Protein 7EVC (pdb70)

Solvent-accessible surface area: 16587 Å² total; per-residue (Å²): 153,10,98,9,0,0,0,0,0,1,2,103,16,0,0,32,4,0,25,8,0,0,80,27,0,2,65,23,4,22,2,48,31,140,54,10,80,82,121,34,131,152,103,48,107,122,35,87,26,38,0,0,2,57,102,28,151,91,4,3,45,3,15,2,4,1,0,3,0,46,36,98,7,1,73,115,20,16,136,108,49,124,1,49,60,0,2,21,131,91,28,18,6,50,27,189,47,12,5,131,62,4,16,1,37,0,34,85,24,0,104,166,31,20,89,67,0,19,113,57,0,133,105,95,25,41,161,65,7,25,0,0,0,0,0,0,38,0,8,16,4,14,3,0,0,0,0,0,8,0,0,28,13,0,56,119,71,24,107,88,41,3,0,2,0,2,0,10,6,18,20,112,124,33,122,30,82,30,1,6,0,0,0,0,9,0,0,21,15,0,20,148,22,2,32,2,0,0,0,0,6,37,26,0,1,78,61,2,0,80,87,51,22,106,63,126,83,52,172,108,103,28,54,5,9,23,0,1,0,45,0,0,1,1,3,1,0,8,18,1,11,52,34,84,65,96,0,27,1,54,56,2,2,136,66,0,39,66,81,104,47,0,21,0,0,3,0,1,2,0,0,7,32,85,115,69,0,92,157,19,78,8,60,45,0,0,79,48,0,2,54,35,66,9,7,0,1,55,20,97,23,53,20,67,1,14,11,1,2,0,0,0,1,12,104,23,31,78,114,59,0,100,80,13,53,102,62,5,35,93,100,12,46,28,4,90,79,31,96,96,118,112,14,36,36,14,0,6,0,112,8,34,11,82,85,22,47,13,1,0,1,1,1,5,0,1,0,15,0,2,64,17,0,73,137,4,11,98,48,0,32,51,15,39,120,138,71,135,111,4,75,78,0,62,123,10,54,9,44,89,74,58,0,89,101,4,41,60,33,0,24,110,1,6,126,29,0,95,138,41,38,90

Nearest PDB structures (foldseek):
  7evc-assembly1_B  TM=1.002E+00  e=1.451E-92  Candidatus Odinarchaeum yellowstonii
  7evh-assembly1_A  TM=9.683E-01  e=5.111E-78  Candidatus Odinarchaeum yellowstonii
  8jjc-assembly1_B  TM=9.172E-01  e=3.302E-41  Sus scrofa
  5s5s-assembly1_B  TM=9.071E-01  e=3.302E-41  Bos taurus
  7odn-assembly1_B  TM=9.089E-01  e=2.123E-40  Bos taurus

Sequence (422 aa):
PGRREILLVLLHVGQGGNQIGYNFWKTICEEHNNIIDIRSNQRKSSVEEDKVDYKSVFLVEAPDGFHPRALFIDLEPLAVEFLVKEMKLGSFFSEDLMMVLSSYYSGAHNVWSIGYQQTTGKKLIPVILEKIRDTMMPETLQGFLIIIHTLGGGTGSSGFGSLLTETLKKEFPGKGVLNFSVLPSSEVNDVTLAPYNTVLSSLNHLLSRFSDLVVLFDNTALIRRIVKDQLNYPVIIKKQFSSDLNFLIGRRVMASSIITASLRFPGPLNMDLMEMMAHNLVALPETKFIIPSSVAPLTKEESEMSSTELDLVERCFDPTHYMVNCSGQGKTIISSSSVLMFRGNIAIENAFSSIMTDIKSSNVAFAPGVHPDLGLKYGICEESAPVDFDKEVTLLSSNNTIISEVFNNRVLEERFDSLFNRDWYTSDYVNAGTSKSSNLKEARDNFDRIIIKIYKEIEG

Foldseek 3Di:
DALAEAEEQKELQSLVLVVLLVVQLCVLQCADLQQQARPDPVPRDPKDSRNFWDQDVRHIEGNYAYEYADCPSVVVCCVVVVRPVHNDPLRYHYHHDHQQQALLSLQQVLVVCVVVVVCSCVVDPDPNHQAYEYEAEQRGHNSQNSVLNVLQVCCVVPPNHAYEYEYEQADPPGPHLSRLLSNLSRLLSCLVRHLAYEYFYVNLQVLCLCPQVVDVDDDDCSSRSNVVSVQVCQLCVLVIADWDFRDGDVRQSVQQPPDSRLRYKWKFKPDDDQVRLVVDAPLRGVVVRQFQSGTRYRFPGSAAFAAKEKEKEAPHDVCRVVVCLLVCLVPHHHFPPADSVHRYHYDYGHHARDNHRMMMMMITSGLSVLVVLVVSLVSVCVQLVVVHPCVVSCVSPQDNVNSVVSSVVSVVSSVVSVVRND

Structure (mmCIF, N/CA/C/O backbone):
data_7EVC
#
_entry.id   7EVC
#
_cell.length_a   40.227
_cell.length_b   92.165
_cell.length_c   102.927
_cell.angle_alpha   90.000
_cell.angle_beta   90.000
_cell.angle_gamma   90.000
#
_symmetry.space_group_name_H-M   'P 21 21 21'
#
loop_
_entity.id
_entity.type
_entity.pdbx_description
1 polymer 'Tubulin-like protein'
2 non-polymer "GUANOSINE-5'-TRIPHOSPHATE"
3 non-polymer "GUANOSINE-5'-DIPHOSPHATE"
4 non-polymer 'SODIUM ION'
5 water water
#
loop_
_atom_site.group_PDB
_atom_site.id
_atom_site.type_symbol
_atom_site.label_atom_id
_atom_site.label_alt_id
_atom_site.label_comp_id
_atom_site.label_asym_id
_atom_site.label_entity_id
_atom_site.label_seq_id
_atom_site.pdbx_PDB_ins_code
_atom_site.Cartn_x
_atom_site.Cartn_y
_atom_site.Cartn_z
_atom_site.occupancy
_atom_site.B_iso_or_equiv
_atom_site.auth_seq_id
_atom_site.auth_comp_id
_atom_site.auth_asym_id
_atom_site.auth_atom_id
_atom_site.pdbx_PDB_model_num
ATOM 1 N N . PRO A 1 2 ? 34.45500 0.23000 2.85200 1.000 39.53106 2 PRO B N 1
ATOM 2 C CA . PRO A 1 2 ? 33.13700 0.04800 3.46700 1.000 43.84999 2 PRO B CA 1
ATOM 3 C C . PRO A 1 2 ? 33.21100 -0.04700 4.98700 1.000 51.79305 2 PRO B C 1
ATOM 4 O O . PRO A 1 2 ? 34.13800 -0.65200 5.52700 1.000 58.60703 2 PRO B O 1
ATOM 8 N N . GLY A 1 3 ? 32.24100 0.54500 5.66000 1.000 44.53692 3 GLY B N 1
ATOM 9 C CA . GLY A 1 3 ? 32.19600 0.53400 7.11000 1.000 37.05971 3 GLY B CA 1
ATOM 10 C C . GLY A 1 3 ? 31.51000 1.77400 7.63600 1.000 27.22695 3 GLY B C 1
ATOM 11 O O . GLY A 1 3 ? 31.18000 2.69800 6.89700 1.000 22.05791 3 GLY B O 1
ATOM 12 N N A ARG A 1 4 ? 31.31100 1.79600 8.95200 0.640 21.88157 4 ARG B N 1
ATOM 13 N N B ARG A 1 4 ? 31.28700 1.76100 8.95400 0.360 22.54481 4 ARG B N 1
ATOM 14 C CA A ARG A 1 4 ? 30.72100 2.91600 9.68200 0.640 20.28138 4 ARG B CA 1
ATOM 15 C CA B ARG A 1 4 ? 30.68600 2.85300 9.72100 0.360 20.18926 4 ARG B CA 1
ATOM 16 C C A ARG A 1 4 ? 29.23300 3.11900 9.39500 0.640 12.59362 4 ARG B C 1
ATOM 17 C C B ARG A 1 4 ? 29.25700 3.17500 9.30400 0.360 13.47267 4 ARG B C 1
ATOM 18 O O A ARG A 1 4 ? 28.65000 4.06300 9.92900 0.640 11.73562 4 ARG B O 1
ATOM 19 O O B ARG A 1 4 ? 28.74100 4.24100 9.64500 0.360 13.28844 4 ARG B O 1
ATOM 34 N N . GLU A 1 5 ? 28.60200 2.27400 8.58000 1.000 12.41201 5 GLU B N 1
ATOM 35 C CA . GLU A 1 5 ? 27.22800 2.52500 8.15600 1.000 10.19333 5 GLU B CA 1
ATOM 36 C C . GLU A 1 5 ? 26.26200 2.41900 9.32800 1.000 8.45891 5 GLU B C 1
ATOM 37 O O . GLU A 1 5 ? 26.43900 1.59900 10.23700 1.000 10.90394 5 GLU B O 1
ATOM 43 N N . ILE A 1 6 ? 25.22900 3.25300 9.30600 1.000 7.62986 6 ILE B N 1
ATOM 44 C CA . ILE A 1 6 ? 24.19100 3.26700 10.32900 1.000 6.77976 6 ILE B CA 1
ATOM 45 C C . ILE A 1 6 ? 22.84000 3.09800 9.64400 1.000 9.03266 6 ILE B C 1
ATOM 46 O O . ILE A 1 6 ? 22.61500 3.63500 8.55100 1.000 10.76971 6 ILE B O 1
ATOM 51 N N . LEU A 1 7 ? 21.94300 2.34500 10.27100 1.000 6.96399 7 LEU B N 1
ATOM 52 C CA A LEU A 1 7 ? 20.56400 2.20400 9.81200 0.590 8.14835 7 LEU B CA 1
ATOM 53 C CA B LEU A 1 7 ? 20.57300 2.21600 9.80400 0.410 8.49049 7 LEU B CA 1
ATOM 54 C C . LEU A 1 7 ? 19.65300 2.89200 10.81500 1.000 6.69291 7 LEU B C 1
ATOM 55 O O . LEU A 1 7 ? 19.78600 2.67300 12.02500 1.000 7.33772 7 LEU B O 1
ATOM 64 N N . VAL A 1 8 ? 18.74100 3.72600 10.32700 1.000 7.35615 8 VAL B N 1
ATOM 65 C CA . VAL A 1 8 ? 17.84200 4.49700 11.18100 1.000 6.53763 8 VAL B CA 1
ATOM 66 C C . VAL A 1 8 ? 16.43300 3.92800 11.07500 1.000 7.12191 8 VAL B C 1
ATOM 67 O O . VAL A 1 8 ? 15.88900 3.80900 9.96900 1.000 8.22730 8 VAL B O 1
ATOM 71 N N . LEU A 1 9 ? 15.84100 3.58700 12.22200 1.000 6.13231 9 LEU B N 1
ATOM 72 C CA A LEU A 1 9 ? 14.46800 3.11000 12.29000 0.610 5.56119 9 LEU B CA 1
ATOM 73 C CA B LEU A 1 9 ? 14.46800 3.10000 12.30900 0.390 5.66647 9 LEU B CA 1
ATOM 74 C C . LEU A 1 9 ? 13.60800 4.20000 12.91000 1.000 6.57974 9 LEU B C 1
ATOM 75 O O . LEU A 1 9 ? 13.86200 4.63200 14.03800 1.000 7.87200 9 LEU B O 1
ATOM 84 N N . HIS A 1 10 ? 12.58400 4.63400 12.18000 1.000 4.92164 10 HIS B N 1
ATOM 85 C CA . HIS A 1 10 ? 11.63100 5.62700 12.65600 1.000 5.52171 10 HIS B CA 1
ATOM 86 C C . HIS A 1 10 ? 10.33700 4.91300 13.00100 1.000 5.52171 10 HIS B C 1
ATOM 87 O O . HIS A 1 10 ? 9.81500 4.15900 12.17400 1.000 6.76397 10 HIS B O 1
ATOM 94 N N . VAL A 1 11 ? 9.81900 5.13000 14.21900 1.000 5.41381 11 VAL B N 1
ATOM 95 C CA . VAL A 1 11 ? 8.72500 4.31000 14.74300 1.000 5.67700 11 VAL B CA 1
ATOM 96 C C . VAL A 1 11 ? 7.61200 5.20300 15.27800 1.000 5.79806 11 VAL B C 1
ATOM 97 O O . VAL A 1 11 ? 7.83700 5.99300 16.20400 1.000 6.23496 11 VAL B O 1
ATOM 101 N N . GLY A 1 12 ? 6.39800 5.03400 14.73600 1.000 6.07704 12 GLY B N 1
ATOM 102 C CA . GLY A 1 12 ? 5.23700 5.78300 15.18700 1.000 6.68764 12 GLY B CA 1
ATOM 103 C C . GLY A 1 12 ? 5.16600 7.17500 14.57600 1.000 6.43498 12 GLY B C 1
ATOM 104 O O . GLY A 1 12 ? 6.02300 7.59100 13.78600 1.000 6.27180 12 GLY B O 1
ATOM 105 N N . GLN A 1 13 ? 4.12700 7.92800 14.95900 1.000 6.15600 13 GLN B N 1
ATOM 106 C CA . GLN A 1 13 ? 3.91400 9.23400 14.33500 1.000 6.37971 13 GLN B CA 1
ATOM 107 C C . GLN A 1 13 ? 5.09300 10.16700 14.57700 1.000 6.47183 13 GLN B C 1
ATOM 108 O O . GLN A 1 13 ? 5.66200 10.72900 13.63500 1.000 7.31930 13 GLN B O 1
ATOM 114 N N . GLY A 1 14 ? 5.47600 10.35000 15.83700 1.000 6.44551 14 GLY B N 1
ATOM 115 C CA . GLY A 1 14 ? 6.55700 11.27400 16.12000 1.000 7.01137 14 GLY B CA 1
ATOM 116 C C . GLY A 1 14 ? 7.87900 10.82100 15.53200 1.000 5.86649 14 GLY B C 1
ATOM 117 O O . GLY A 1 14 ? 8.61700 11.62300 14.95700 1.000 6.84293 14 GLY B O 1
ATOM 118 N N . GLY A 1 15 ? 8.18700 9.52900 15.64900 1.000 6.07178 15 GLY B N 1
ATOM 119 C CA . GLY A 1 15 ? 9.45600 9.03500 15.13400 1.000 7.20876 15 GLY B CA 1
ATOM 120 C C . GLY A 1 15 ? 9.59900 9.26200 13.64100 1.000 6.02441 15 GLY B C 1
ATOM 121 O O . GLY A 1 15 ? 10.66800 9.64700 13.15800 1.000 6.93767 15 GLY B O 1
ATOM 122 N N . ASN A 1 16 ? 8.51300 9.05300 12.88900 1.000 6.04809 16 ASN B N 1
ATOM 123 C CA . ASN A 1 16 ? 8.55700 9.28200 11.44500 1.000 6.78502 16 ASN B CA 1
ATOM 124 C C . ASN A 1 16 ? 8.56500 10.76600 11.09100 1.000 6.56394 16 ASN B C 1
ATOM 125 O O . ASN A 1 16 ? 9.28500 11.18500 10.17100 1.000 6.65080 16 ASN B O 1
ATOM 130 N N . GLN A 1 17 ? 7.79300 11.58400 11.81500 1.000 5.42433 17 GLN B N 1
ATOM 131 C CA . GLN A 1 17 ? 7.83200 13.02600 11.57800 1.000 5.07956 17 GLN B CA 1
ATOM 132 C C . GLN A 1 17 ? 9.21800 13.60000 11.85200 1.000 6.00072 17 GLN B C 1
ATOM 133 O O . GLN A 1 17 ? 9.72300 14.42900 11.08300 1.000 7.32456 17 GLN B O 1
ATOM 139 N N . ILE A 1 18 ? 9.85600 13.14700 12.92800 1.000 6.20864 18 ILE B N 1
ATOM 140 C CA . ILE A 1 18 ? 11.22100 13.57600 13.22100 1.000 7.79041 18 ILE B CA 1
ATOM 141 C C . ILE A 1 18 ? 12.14800 13.14900 12.09300 1.000 7.88516 18 ILE B C 1
ATOM 142 O O . ILE A 1 18 ? 1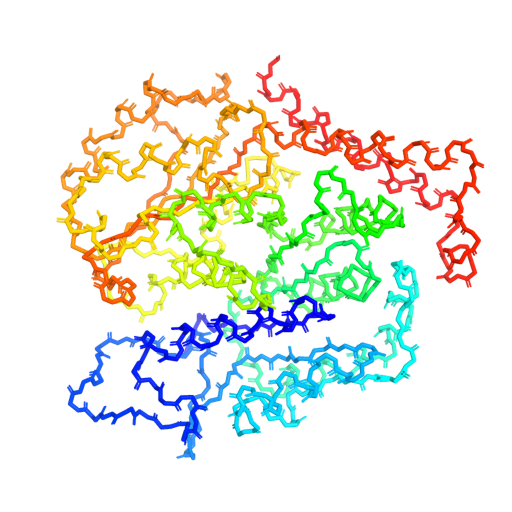3.06000 13.88800 11.69400 1.000 8.65630 18 ILE B O 1
ATOM 147 N N . GLY A 1 19 ? 11.90200 11.96300 11.53900 1.000 9.68537 19 GLY B N 1
ATOM 148 C CA . GLY A 1 19 ? 12.70500 11.47400 10.42900 1.000 11.28030 19 GLY B CA 1
ATOM 149 C C . GLY A 1 19 ? 12.75100 12.41200 9.24100 1.000 11.74878 19 GLY B C 1
ATOM 150 O O . GLY A 1 19 ? 13.79200 12.55100 8.59400 1.000 10.74603 19 GLY B O 1
ATOM 151 N N . TYR A 1 20 ? 11.62800 13.05500 8.91400 1.000 9.63537 20 TYR B N 1
ATOM 152 C CA . TYR A 1 20 ? 11.66900 14.05200 7.85300 1.000 9.36428 20 TYR B CA 1
ATOM 153 C C . TYR A 1 20 ? 12.75300 15.10400 8.10200 1.000 8.72473 20 TYR B C 1
ATOM 154 O O . TYR A 1 20 ? 13.58700 15.37800 7.22700 1.000 9.26690 20 TYR B O 1
ATOM 163 N N . ASN A 1 21 ? 12.75100 15.71700 9.28700 1.000 8.02991 21 ASN B N 1
ATOM 164 C CA . ASN A 1 21 ? 13.72400 16.77600 9.54200 1.000 8.83527 21 ASN B CA 1
ATOM 165 C C . ASN A 1 21 ? 15.15200 16.24800 9.52400 1.000 7.97990 21 ASN B C 1
ATOM 166 O O . ASN A 1 21 ? 16.05200 16.90300 8.98600 1.000 9.52219 21 ASN B O 1
ATOM 171 N N . PHE A 1 22 ? 15.36900 15.06100 10.08000 1.000 7.39036 22 PHE B N 1
ATOM 172 C CA . PHE A 1 22 ? 16.70100 14.47200 10.08100 1.000 6.53499 22 PHE B CA 1
ATOM 173 C C . PHE A 1 22 ? 17.20400 14.24800 8.66300 1.000 5.98756 22 PHE B C 1
ATOM 174 O O . PHE A 1 22 ? 18.30800 14.67100 8.31300 1.000 6.49815 22 PHE B O 1
ATOM 182 N N . TRP A 1 23 ? 16.39100 13.59300 7.82700 1.000 5.66384 23 TRP B N 1
ATOM 183 C CA . TRP A 1 23 ? 16.84000 13.28200 6.47100 1.000 6.68501 23 TRP B CA 1
ATOM 184 C C . TRP A 1 23 ? 16.99400 14.53300 5.61800 1.000 7.02453 23 TRP B C 1
ATOM 185 O O . TRP A 1 23 ? 17.90000 14.60400 4.77700 1.000 7.15349 23 TRP B O 1
ATOM 196 N N . LYS A 1 24 ? 16.12700 15.52800 5.81000 1.000 7.93253 24 LYS B N 1
ATOM 197 C CA . LYS A 1 24 ? 16.32100 16.81800 5.15500 1.000 9.14583 24 LYS B CA 1
ATOM 198 C C . LYS A 1 24 ? 17.68400 17.41200 5.50800 1.000 8.86685 24 LYS B C 1
ATOM 199 O O . LYS A 1 24 ? 18.40600 17.90500 4.63600 1.000 9.24848 24 LYS B O 1
ATOM 205 N N . THR A 1 25 ? 18.05400 17.35500 6.78500 1.000 7.35615 25 THR B N 1
ATOM 206 C CA . THR A 1 25 ? 19.33500 17.90400 7.22800 1.000 8.54050 25 THR B CA 1
ATOM 207 C C . THR A 1 25 ? 20.50500 17.13100 6.63300 1.000 6.73502 25 THR B C 1
ATOM 208 O O . THR A 1 25 ? 21.47700 17.72500 6.15800 1.000 7.57986 25 THR B O 1
ATOM 212 N N . ILE A 1 26 ? 20.43200 15.79500 6.66900 1.000 7.33246 26 ILE B N 1
ATOM 213 C CA . ILE A 1 26 ? 21.50900 14.96400 6.12700 1.000 7.11138 26 ILE B CA 1
ATOM 214 C C . ILE A 1 26 ? 21.71700 15.24100 4.64400 1.000 6.34023 26 ILE B C 1
ATOM 215 O O . ILE A 1 26 ? 22.85100 15.41500 4.18600 1.000 7.81673 26 ILE B O 1
ATOM 220 N N . CYS A 1 27 ? 20.62900 15.27500 3.86600 1.000 7.09032 27 CYS B N 1
ATOM 221 C CA . CYS A 1 27 ? 20.76900 15.54400 2.43900 1.000 7.66408 27 CYS B CA 1
ATOM 222 C C . CYS A 1 27 ? 21.38200 16.91100 2.19300 1.000 6.74555 27 CYS B C 1
ATOM 223 O O . CYS A 1 27 ? 22.27300 17.05100 1.35300 1.000 8.83527 27 CYS B O 1
ATOM 226 N N . GLU A 1 28 ? 20.93300 17.93200 2.92600 1.000 9.28269 28 GLU B N 1
ATOM 227 C CA . GLU A 1 28 ? 21.50600 19.26300 2.73900 1.000 9.51956 28 GLU B CA 1
ATOM 228 C C . GLU A 1 28 ? 22.99400 19.27300 3.06600 1.000 8.89317 28 GLU B C 1
ATOM 229 O O . GLU A 1 28 ? 23.79500 19.85000 2.32200 1.000 9.55378 28 GLU B O 1
ATOM 235 N N . GLU A 1 29 ? 23.39300 18.60000 4.14800 1.000 8.16414 29 GLU B N 1
ATOM 236 C CA . GLU A 1 29 ? 24.80700 18.60000 4.52100 1.000 8.23783 29 GLU B CA 1
ATOM 237 C C . GLU A 1 29 ? 25.67700 17.95100 3.45600 1.000 7.97990 29 GLU B C 1
ATOM 238 O O . GLU A 1 29 ? 26.83300 18.34500 3.27500 1.000 10.50126 29 GLU B O 1
ATOM 244 N N . HIS A 1 30 ? 25.15400 16.94900 2.75400 1.000 6.97452 30 HIS B N 1
ATOM 245 C CA . HIS A 1 30 ? 25.91400 16.25000 1.73200 1.000 7.77462 30 HIS B CA 1
ATOM 246 C C . HIS A 1 30 ? 25.65400 16.77800 0.32600 1.000 10.38546 30 HIS B C 1
ATOM 247 O O . HIS A 1 30 ? 26.09700 16.15500 -0.64500 1.000 11.09870 30 HIS B O 1
ATOM 254 N N A ASN A 1 31 ? 24.96600 17.90900 0.16900 0.350 10.16701 31 ASN B N 1
ATOM 255 N N B ASN A 1 31 ? 24.93300 17.90100 0.22300 0.650 8.73263 31 ASN B N 1
ATOM 256 C CA A ASN A 1 31 ? 24.75300 18.49900 -1.15600 0.350 10.78024 31 ASN B CA 1
ATOM 257 C CA B ASN A 1 31 ? 24.58500 18.54700 -1.04700 0.650 9.26690 31 ASN B CA 1
ATOM 258 C C A ASN A 1 31 ? 23.79900 17.66800 -2.02100 0.350 10.09068 31 ASN B C 1
ATOM 259 C C B ASN A 1 31 ? 23.88900 17.57100 -1.98900 0.650 10.41441 31 ASN B C 1
ATOM 260 O O A ASN A 1 31 ? 23.80000 17.79700 -3.24500 0.350 11.39084 31 ASN B O 1
ATOM 261 O O B ASN A 1 31 ? 24.18700 17.49100 -3.18000 0.650 8.94844 31 ASN B O 1
ATOM 270 N N . ILE A 1 32 ? 22.96600 16.81000 -1.42500 1.000 8.77474 32 ILE B N 1
ATOM 271 C CA A ILE A 1 32 ? 22.10200 15.92900 -2.19200 0.270 9.91171 32 ILE B CA 1
ATOM 272 C CA B ILE A 1 32 ? 22.09100 15.89700 -2.15900 0.730 9.53009 32 ILE B CA 1
ATOM 273 C C . ILE A 1 32 ? 20.71000 16.52700 -2.24800 1.000 10.23017 32 ILE B C 1
ATOM 274 O O . ILE A 1 32 ? 20.18400 17.01900 -1.24000 1.000 12.44886 32 ILE B O 1
ATOM 283 N N . ASP A 1 33 ? 20.12500 16.50100 -3.44300 1.000 11.00658 33 ASP B N 1
ATOM 284 C CA . ASP A 1 33 ? 18.76600 16.96800 -3.67200 1.000 13.48846 33 ASP B CA 1
ATOM 285 C C . ASP A 1 33 ? 17.81300 15.85700 -3.24900 1.000 12.88049 33 ASP B C 1
ATOM 286 O O . ASP A 1 33 ? 17.74600 14.80400 -3.89700 1.000 14.03589 33 ASP B O 1
ATOM 291 N N . ILE A 1 34 ? 17.06700 16.08800 -2.16800 1.000 13.38582 34 ILE B N 1
ATOM 292 C CA . ILE A 1 34 ? 16.17400 15.06800 -1.63400 1.000 15.86769 34 ILE B CA 1
ATOM 293 C C . ILE A 1 34 ? 15.03500 14.73900 -2.59900 1.000 14.42278 34 ILE B C 1
ATOM 294 O O . ILE A 1 34 ? 14.39400 13.69100 -2.45600 1.000 19.36285 34 ILE B O 1
ATOM 299 N N . ARG A 1 35 ? 14.77900 15.60100 -3.58500 1.000 17.41525 35 ARG B N 1
ATOM 300 C CA . ARG A 1 35 ? 13.70100 15.39700 -4.54900 1.000 20.56562 35 ARG B CA 1
ATOM 301 C C . ARG A 1 35 ? 14.14700 14.61100 -5.77600 1.000 20.61300 35 ARG B C 1
ATOM 302 O O . ARG A 1 35 ? 13.36300 13.83300 -6.33200 1.000 27.42434 35 ARG B O 1
ATOM 310 N N . SER A 1 36 ? 15.38100 14.81500 -6.22900 1.000 16.43092 36 SER B N 1
ATOM 311 C CA . SER A 1 36 ? 15.88900 14.13800 -7.41200 1.000 18.20481 36 SER B CA 1
ATOM 312 C C . SER A 1 36 ? 16.72300 12.91200 -7.07800 1.000 14.61228 36 SER B C 1
ATOM 313 O O . SER A 1 36 ? 17.00700 12.11500 -7.97800 1.000 15.76768 36 SER B O 1
ATOM 316 N N . ASN A 1 37 ? 17.13800 12.76900 -5.82200 1.000 12.55677 37 ASN B N 1
ATOM 317 C CA . ASN A 1 37 ? 18.04000 11.72700 -5.33300 1.000 10.65128 37 ASN B CA 1
ATOM 318 C C . ASN A 1 37 ? 19.46900 11.87900 -5.83600 1.000 10.38282 37 ASN B C 1
ATOM 319 O O . ASN A 1 37 ? 20.27900 10.98200 -5.61400 1.000 10.77234 37 ASN B O 1
ATOM 324 N N . GLN A 1 38 ? 19.80500 12.96900 -6.53100 1.000 12.57256 38 GLN B N 1
ATOM 325 C CA . GLN A 1 38 ? 21.13900 13.15900 -7.08500 1.000 12.33043 38 GLN B CA 1
ATOM 326 C C . GLN A 1 38 ? 21.89400 14.22700 -6.30700 1.000 10.06700 38 GLN B C 1
ATOM 327 O O . GLN A 1 38 ? 21.30100 15.05900 -5.61600 1.000 10.03278 38 GLN B O 1
ATOM 333 N N . ARG A 1 39 ? 23.21700 14.20600 -6.44200 1.000 10.62496 39 ARG B N 1
ATOM 334 C CA . ARG A 1 39 ? 24.02200 15.36000 -6.06300 1.000 9.87487 39 ARG B CA 1
ATOM 335 C C . ARG A 1 39 ? 23.47000 16.61100 -6.73100 1.000 9.88803 39 ARG B C 1
ATOM 336 O O . ARG A 1 39 ? 23.06900 16.58900 -7.89900 1.000 11.00132 39 ARG B O 1
ATOM 344 N N . LYS A 1 40 ? 23.46000 17.72000 -5.99100 1.000 10.83551 40 LYS B N 1
ATOM 345 C CA . LYS A 1 40 ? 23.03500 18.98100 -6.58400 1.000 13.38582 40 LYS B CA 1
ATOM 346 C C . LYS A 1 40 ? 23.99600 19.42400 -7.67100 1.000 11.46980 40 LYS B C 1
ATOM 347 O O . LYS A 1 40 ? 23.57300 20.04700 -8.65500 1.000 15.50975 40 LYS B O 1
ATOM 353 N N . SER A 1 41 ? 25.26900 19.06500 -7.54000 1.000 12.78311 41 SER B N 1
ATOM 354 C CA A SER A 1 41 ? 26.30400 19.47100 -8.48200 0.520 14.81230 41 SER B CA 1
ATOM 355 C CA B SER A 1 41 ? 26.29500 19.45800 -8.49100 0.480 14.63597 41 SER B CA 1
ATOM 356 C C . SER A 1 41 ? 27.55400 18.64800 -8.21700 1.000 19.70499 41 SER B C 1
ATOM 357 O O . SER A 1 41 ? 27.79600 18.21300 -7.08900 1.000 21.26834 41 SER B O 1
ATOM 362 N N . VAL A 1 42 ? 28.35500 18.45300 -9.26400 1.000 23.86865 42 VAL B N 1
ATOM 363 C CA . VAL A 1 42 ? 29.64600 17.79800 -9.07900 1.000 20.02345 42 VAL B CA 1
ATOM 364 C C . VAL A 1 42 ? 30.64200 18.74700 -8.41800 1.000 24.74244 42 VAL B C 1
ATOM 365 O O . VAL A 1 42 ? 31.43200 18.34200 -7.55700 1.000 26.11892 42 VAL B O 1
ATOM 369 N N . GLU A 1 43 ? 30.61200 20.03000 -8.80100 1.000 24.10026 43 GLU B N 1
ATOM 370 C CA . GLU A 1 43 ? 31.61400 20.98700 -8.33200 1.000 26.23736 43 GLU B CA 1
ATOM 371 C C . GLU A 1 43 ? 31.50800 21.27200 -6.83500 1.000 23.30279 43 GLU B C 1
ATOM 372 O O . GLU A 1 43 ? 32.53400 21.49600 -6.18200 1.000 27.39276 43 GLU B O 1
ATOM 378 N N . GLU A 1 44 ? 30.29500 21.28300 -6.27000 1.000 18.18376 44 GLU B N 1
ATOM 379 C CA . GLU A 1 44 ? 30.11600 21.51000 -4.84100 1.000 28.86662 44 GLU B CA 1
ATOM 380 C C . GLU A 1 44 ? 30.10000 20.22300 -4.03700 1.000 20.36560 44 GLU B C 1
ATOM 381 O O . GLU A 1 44 ? 29.84800 20.26700 -2.82900 1.000 28.71660 44 GLU B O 1
ATOM 387 N N . ASP A 1 45 ? 30.34500 19.08200 -4.67900 1.000 21.18938 45 ASP B N 1
ATOM 388 C CA . ASP A 1 45 ? 30.49900 17.83500 -3.94200 1.000 18.72330 45 ASP B CA 1
ATOM 389 C C . ASP A 1 45 ? 31.75100 17.95600 -3.08200 1.000 24.51873 45 ASP B C 1
ATOM 390 O O . ASP A 1 45 ? 32.86400 18.06700 -3.60700 1.000 37.72294 45 ASP B O 1
ATOM 395 N N . LYS A 1 46 ? 31.57700 17.98100 -1.76800 1.000 20.68143 46 LYS B N 1
ATOM 396 C CA . LYS A 1 46 ? 32.70100 18.14800 -0.86000 1.000 24.12658 46 LYS B CA 1
ATOM 397 C C . LYS A 1 46 ? 33.26800 16.79000 -0.46600 1.000 20.31559 46 LYS B C 1
ATOM 398 O O . LYS A 1 46 ? 32.59700 15.75900 -0.55500 1.000 20.03661 46 LYS B O 1
ATOM 404 N N . VAL A 1 47 ? 34.52400 16.80300 -0.02200 1.000 15.93086 47 VAL B N 1
ATOM 405 C CA . VAL A 1 47 ? 35.12100 15.60800 0.56300 1.000 16.14667 47 VAL B CA 1
ATOM 406 C C . VAL A 1 47 ? 34.29500 15.18600 1.77000 1.000 13.80955 47 VAL B C 1
ATOM 407 O O . VAL A 1 47 ? 34.09500 15.95900 2.71600 1.000 13.56215 47 VAL B O 1
ATOM 411 N N . ASP A 1 48 ? 33.79600 13.95600 1.74300 1.000 10.80656 48 ASP B N 1
ATOM 412 C CA . ASP A 1 48 ? 32.86100 13.51200 2.76600 1.000 10.36177 48 ASP B CA 1
ATOM 413 C C . ASP A 1 48 ? 32.78000 11.99400 2.72200 1.000 10.97237 48 ASP B C 1
ATOM 414 O O . ASP A 1 48 ? 33.45100 11.33900 1.91700 1.000 14.99653 48 ASP B O 1
ATOM 419 N N . TYR A 1 49 ? 31.94200 11.43700 3.59000 1.000 11.10923 49 TYR B N 1
ATOM 420 C CA . TYR A 1 49 ? 31.70000 10.00200 3.64800 1.000 10.11700 49 TYR B CA 1
ATOM 421 C C . TYR A 1 49 ? 30.18300 9.81900 3.69700 1.000 9.25111 49 TYR B C 1
ATOM 422 O O . TYR A 1 49 ? 29.57500 9.73200 4.76700 1.000 10.66180 49 TYR B O 1
ATOM 431 N N . LYS A 1 50 ? 29.56600 9.77900 2.51500 1.000 9.40639 50 LYS B N 1
ATOM 432 C CA . LYS A 1 50 ? 28.11300 9.75900 2.42200 1.000 7.56143 50 LYS B CA 1
ATOM 433 C C . LYS A 1 50 ? 27.51700 8.45400 2.90300 1.000 8.81158 50 LYS B C 1
ATOM 434 O O . LYS A 1 50 ? 26.34700 8.44000 3.30300 1.000 8.87212 50 LYS B O 1
ATOM 440 N N . SER A 1 51 ? 28.28500 7.36400 2.88300 1.000 8.75105 51 SER B N 1
ATOM 441 C CA . SER A 1 51 ? 27.72700 6.04700 3.17500 1.000 9.07214 51 SER B CA 1
ATOM 442 C C . SER A 1 51 ? 27.27800 5.87200 4.61900 1.000 8.34047 51 SER B C 1
ATOM 443 O O . SER A 1 51 ? 26.58800 4.89100 4.90300 1.000 9.78012 51 SER B O 1
ATOM 446 N N . VAL A 1 52 ? 27.62400 6.78100 5.53200 1.000 7.64302 52 VAL B N 1
ATOM 447 C CA . VAL A 1 52 ? 27.17800 6.62000 6.91700 1.000 7.17454 52 VAL B CA 1
ATOM 448 C C . VAL A 1 52 ? 25.65900 6.49000 6.97900 1.000 6.72712 52 VAL B C 1
ATOM 449 O O . VAL A 1 52 ? 25.12200 5.58100 7.62600 1.000 8.27994 52 VAL B O 1
ATOM 453 N N . PHE A 1 53 ? 24.94200 7.40400 6.33000 1.000 6.42709 53 PHE B N 1
ATOM 454 C CA . PHE A 1 53 ? 23.48600 7.37900 6.34600 1.000 6.99821 53 PHE B CA 1
ATOM 455 C C . PHE A 1 53 ? 22.86500 7.15700 4.98400 1.000 6.23233 53 PHE B C 1
ATOM 456 O O . PHE A 1 53 ? 21.67700 6.82400 4.92800 1.000 7.37720 53 PHE B O 1
ATOM 464 N N . LEU A 1 54 ? 23.60900 7.33100 3.90000 1.000 6.61921 54 LEU B N 1
ATOM 465 C CA . LEU A 1 54 ? 23.02700 7.30000 2.57000 1.000 7.71145 54 LEU B CA 1
ATOM 466 C C . LEU A 1 54 ? 23.53100 6.09000 1.79900 1.000 8.86422 54 LEU B C 1
ATOM 467 O O . LEU A 1 54 ? 24.71800 5.75100 1.84300 1.000 11.36978 54 LEU B O 1
ATOM 472 N N . VAL A 1 55 ? 22.62200 5.44700 1.08900 1.000 8.92739 55 VAL B N 1
ATOM 473 C CA . VAL A 1 55 ? 22.95400 4.36400 0.17700 1.000 9.03793 55 VAL B CA 1
ATOM 474 C C . VAL A 1 55 ? 23.06200 4.96300 -1.21800 1.000 8.51155 55 VAL B C 1
ATOM 475 O O . VAL A 1 55 ? 22.09100 5.52700 -1.73700 1.000 10.06436 55 VAL B O 1
ATOM 479 N N . GLU A 1 56 ? 24.23100 4.86800 -1.84200 1.000 10.31966 56 GLU B N 1
ATOM 480 C CA . GLU A 1 56 ? 24.36000 5.32900 -3.21900 1.000 11.13028 56 GLU B CA 1
ATOM 481 C C . GLU A 1 56 ? 24.13200 4.15100 -4.15500 1.000 11.96459 56 GLU B C 1
ATOM 482 O O . GLU A 1 56 ? 24.91400 3.19600 -4.16900 1.000 20.12347 56 GLU B O 1
ATOM 488 N N . ALA A 1 57 ? 23.05800 4.21200 -4.91600 1.000 9.98014 57 ALA B N 1
ATOM 489 C CA . ALA A 1 57 ? 22.73600 3.24600 -5.94300 1.000 11.73035 57 ALA B CA 1
ATOM 490 C C . ALA A 1 57 ? 23.00000 3.89100 -7.29500 1.000 11.35136 57 ALA B C 1
ATOM 491 O O . ALA A 1 57 ? 23.20500 5.10700 -7.38600 1.000 10.53547 57 ALA B O 1
ATOM 493 N N . PRO A 1 58 ? 23.02300 3.11200 -8.38000 1.000 10.90920 58 PRO B N 1
ATOM 494 C CA . PRO A 1 58 ? 23.31300 3.73500 -9.67900 1.000 10.48810 58 PRO B CA 1
ATOM 495 C C . PRO A 1 58 ? 22.34000 4.83800 -10.03500 1.000 10.29597 58 PRO B C 1
ATOM 496 O O . PRO A 1 58 ? 22.72900 5.81600 -10.68300 1.000 12.68573 58 PRO B O 1
ATOM 500 N N . ASP A 1 59 ? 21.08800 4.72800 -9.58700 1.000 10.35914 59 ASP B N 1
ATOM 501 C CA . ASP A 1 59 ? 20.06900 5.72500 -9.88800 1.000 10.09332 59 ASP B CA 1
ATOM 502 C C . ASP A 1 59 ? 20.12600 6.94600 -8.97900 1.000 10.90131 59 ASP B C 1
ATOM 503 O O . ASP A 1 59 ? 19.51200 7.96400 -9.31100 1.000 15.58345 59 ASP B O 1
ATOM 508 N N . GLY A 1 60 ? 20.80600 6.87500 -7.84400 1.000 9.29322 60 GLY B N 1
ATOM 509 C CA . GLY A 1 60 ? 20.81100 7.98300 -6.91300 1.000 9.85118 60 GLY B CA 1
ATOM 510 C C . GLY A 1 60 ? 20.90500 7.50500 -5.48000 1.000 9.52746 60 GLY B C 1
ATOM 511 O O . GLY A 1 60 ? 21.14600 6.33000 -5.19200 1.000 10.05910 60 GLY B O 1
ATOM 512 N N . PHE A 1 61 ? 20.70100 8.45400 -4.58000 1.000 8.45101 61 PHE B N 1
ATOM 513 C CA . PHE A 1 61 ? 20.88600 8.22800 -3.15700 1.000 7.94569 61 PHE B CA 1
ATOM 514 C C . PHE A 1 61 ? 19.56500 7.93400 -2.47600 1.000 8.04833 61 PHE B C 1
ATOM 515 O O . PHE A 1 61 ? 18.52300 8.48000 -2.83300 1.000 8.97476 61 PHE B O 1
ATOM 523 N N . HIS A 1 62 ? 19.62700 7.07200 -1.47500 1.000 7.89042 62 HIS B N 1
ATOM 524 C CA . HIS A 1 62 ? 18.46300 6.65600 -0.71900 1.000 7.56143 62 HIS B CA 1
ATOM 525 C C . HIS A 1 62 ? 18.85900 6.62000 0.74500 1.000 7.34825 62 HIS B C 1
ATOM 526 O O . HIS A 1 62 ? 20.03200 6.38500 1.05800 1.000 7.65881 62 HIS B O 1
ATOM 533 N N . PRO A 1 63 ? 17.91300 6.85900 1.65800 1.000 6.40077 63 PRO B N 1
ATOM 534 C CA . PRO A 1 63 ? 18.24700 6.81800 3.08800 1.000 6.61132 63 PRO B CA 1
ATOM 535 C C . PRO A 1 63 ? 18.38700 5.37300 3.52600 1.000 6.66132 63 PRO B C 1
ATOM 536 O O . PRO A 1 63 ? 17.63000 4.50500 3.09000 1.000 7.94832 63 PRO B O 1
ATOM 540 N N . ARG A 1 64 ? 19.36100 5.10700 4.40500 1.000 7.05348 64 ARG B N 1
ATOM 541 C CA . ARG A 1 64 ? 19.42900 3.79200 5.04900 1.000 8.54839 64 ARG B CA 1
ATOM 542 C C . ARG A 1 64 ? 18.49800 3.87400 6.24200 1.000 7.87989 64 ARG B C 1
ATOM 543 O O . ARG A 1 64 ? 18.91200 4.17500 7.36800 1.000 8.11676 64 ARG B O 1
ATOM 551 N N . ALA A 1 65 ? 17.22300 3.62400 5.98000 1.000 7.26140 65 ALA B N 1
ATOM 552 C CA . ALA A 1 65 ? 16.16800 3.86000 6.94400 1.000 6.51131 65 ALA B CA 1
ATOM 553 C C . ALA A 1 65 ? 15.03100 2.88300 6.71500 1.000 7.50353 65 ALA B C 1
ATOM 554 O O . ALA A 1 65 ? 14.85900 2.33300 5.62100 1.000 8.18256 65 ALA B O 1
ATOM 556 N N . LEU A 1 66 ? 14.23600 2.70000 7.76600 1.000 7.95095 66 LEU B N 1
ATOM 557 C CA . LEU A 1 66 ? 12.92000 2.08900 7.66900 1.000 7.15349 66 LEU B CA 1
ATOM 558 C C . LEU A 1 66 ? 11.91800 2.99000 8.37800 1.000 6.55079 66 LEU B C 1
ATOM 559 O O . LEU A 1 66 ? 12.22600 3.56900 9.43100 1.000 7.17718 66 LEU B O 1
ATOM 564 N N . PHE A 1 67 ? 10.72600 3.10400 7.80400 1.000 6.10336 67 PHE B N 1
ATOM 565 C CA . PHE A 1 67 ? 9.65900 3.98400 8.28800 1.000 8.42206 67 PHE B CA 1
ATOM 566 C C . PHE A 1 67 ? 8.53600 3.06400 8.74600 1.000 7.06400 67 PHE B C 1
ATOM 567 O O . PHE A 1 67 ? 7.85900 2.43500 7.92600 1.000 7.81409 67 PHE B O 1
ATOM 575 N N . ILE A 1 68 ? 8.38600 2.94500 10.06000 1.000 7.37983 68 ILE B N 1
ATOM 576 C CA . ILE A 1 68 ? 7.61400 1.87800 10.68300 1.000 6.94294 68 ILE B CA 1
ATOM 577 C C . ILE A 1 68 ? 6.46200 2.49100 11.46400 1.000 7.64039 68 ILE B C 1
ATOM 578 O O . ILE A 1 68 ? 6.67500 3.37300 12.30200 1.000 7.03769 68 ILE B O 1
ATOM 583 N N . ASP A 1 69 ? 5.25300 1.99200 11.23500 1.000 6.86661 69 ASP B N 1
ATOM 584 C CA . ASP A 1 69 ? 4.11300 2.44700 12.02200 1.000 7.72987 69 ASP B CA 1
ATOM 585 C C . ASP A 1 69 ? 3.01900 1.39400 11.96300 1.000 8.21151 69 ASP B C 1
ATOM 586 O O . ASP A 1 69 ? 2.95400 0.59200 11.02700 1.000 11.21187 69 ASP B O 1
ATOM 591 N N . LEU A 1 70 ? 2.14600 1.42900 12.96600 1.000 7.74830 70 LEU B N 1
ATOM 592 C CA . LEU A 1 70 ? 1.00000 0.53600 13.04700 1.000 8.20888 70 LEU B CA 1
ATOM 593 C C . LEU A 1 70 ? -0.27500 1.16600 12.50700 1.000 10.96447 70 LEU B C 1
ATOM 594 O O . LEU A 1 70 ? -1.34200 0.53400 12.55900 1.000 14.35172 70 LEU B O 1
ATOM 599 N N . GLU A 1 71 ? -0.19400 2.38800 11.99500 1.000 10.11174 71 GLU B N 1
ATOM 600 C CA . GLU A 1 71 ? -1.25200 3.00800 11.21400 1.000 12.08040 71 GLU B CA 1
ATOM 601 C C . GLU A 1 71 ? -0.57000 3.81200 10.11700 1.000 14.08327 71 GLU B C 1
ATOM 602 O O . GLU A 1 71 ? 0.58600 4.21300 10.28200 1.000 14.64123 71 GLU B O 1
ATOM 608 N N . PRO A 1 72 ? -1.23300 4.03400 8.97900 1.000 12.34095 72 PRO B N 1
ATOM 609 C CA . PRO A 1 72 ? -0.52900 4.59900 7.82200 1.000 12.74363 72 PRO B CA 1
ATOM 610 C C . PRO A 1 72 ? -0.59100 6.11100 7.66400 1.000 13.07525 72 PRO B C 1
ATOM 611 O O . PRO A 1 72 ? 0.16700 6.64200 6.84000 1.000 13.06999 72 PRO B O 1
ATOM 615 N N . LEU A 1 73 ? -1.44000 6.81400 8.42300 1.000 11.19608 73 LEU B N 1
ATOM 616 C CA . LEU A 1 73 ? -1.76600 8.20100 8.09800 1.000 14.69124 73 LEU B CA 1
ATOM 617 C C . LEU A 1 73 ? -0.57700 9.13300 8.28600 1.000 11.18818 73 LEU B C 1
ATOM 618 O O . LEU A 1 73 ? -0.28800 9.95700 7.41200 1.000 12.33043 73 LEU B O 1
ATOM 623 N N . ALA A 1 74 ? 0.10300 9.04900 9.43000 1.000 10.58548 74 ALA B N 1
ATOM 624 C CA . ALA A 1 74 ? 1.18700 9.98900 9.69800 1.000 12.66731 74 ALA B CA 1
ATOM 625 C C . ALA A 1 74 ? 2.24800 9.92500 8.60600 1.000 10.98553 74 ALA B C 1
ATOM 626 O O . ALA A 1 74 ? 2.68600 10.95700 8.08000 1.000 11.00132 74 ALA B O 1
ATOM 628 N N . VAL A 1 75 ? 2.65600 8.71400 8.23100 1.000 10.29597 75 VAL B N 1
ATOM 629 C CA . VAL A 1 75 ? 3.68700 8.56000 7.21400 1.000 9.96172 75 VAL B CA 1
ATOM 630 C C . VAL A 1 75 ? 3.16100 8.96500 5.84000 1.000 10.28018 75 VAL B C 1
ATOM 631 O O . VAL A 1 75 ? 3.81300 9.71600 5.10800 1.000 10.54337 75 VAL B O 1
ATOM 635 N N . GLU A 1 76 ? 1.97200 8.48400 5.46800 1.000 10.55390 76 GLU B N 1
ATOM 636 C CA . GLU A 1 76 ? 1.46100 8.79100 4.13600 1.000 10.18806 76 GLU B CA 1
ATOM 637 C C . GLU A 1 76 ? 1.24600 10.29000 3.94700 1.000 10.34598 76 GLU B C 1
ATOM 638 O O . GLU A 1 76 ? 1.61000 10.85100 2.90500 1.000 11.04343 76 GLU B O 1
ATOM 644 N N . PHE A 1 77 ? 0.65200 10.95500 4.94200 1.000 10.37756 77 PHE B N 1
ATOM 645 C CA . PHE A 1 77 ? 0.43900 12.39600 4.84400 1.000 9.30901 77 PHE B CA 1
ATOM 646 C C . PHE A 1 77 ? 1.76500 13.14500 4.80200 1.000 10.31439 77 PHE B C 1
ATOM 647 O O . PHE A 1 77 ? 1.91800 14.10300 4.03800 1.000 11.32767 77 PHE B O 1
ATOM 655 N N . LEU A 1 78 ? 2.73800 12.71900 5.60900 1.000 9.83013 78 LEU B N 1
ATOM 656 C CA . LEU A 1 78 ? 4.04700 13.36900 5.62100 1.000 10.67496 78 LEU B CA 1
ATOM 657 C C . LEU A 1 78 ? 4.71200 13.28900 4.25200 1.000 10.61969 78 LEU B C 1
ATOM 658 O O . LEU A 1 78 ? 5.23900 14.28500 3.74100 1.000 10.77498 78 LEU B O 1
ATOM 663 N N . VAL A 1 79 ? 4.68900 12.10300 3.64300 1.000 9.72222 79 VAL B N 1
ATOM 664 C CA . VAL A 1 79 ? 5.36000 11.88900 2.36700 1.000 12.54098 79 VAL B CA 1
ATOM 665 C C . VAL A 1 79 ? 4.70800 12.72600 1.27500 1.000 12.59098 79 VAL B C 1
ATOM 666 O O . VAL A 1 79 ? 5.39400 13.31500 0.42900 1.000 13.26475 79 VAL B O 1
ATOM 670 N N . LYS A 1 80 ? 3.37600 12.82100 1.29400 1.000 12.60151 80 LYS B N 1
ATOM 671 C CA . LYS A 1 80 ? 2.68400 13.64900 0.31000 1.000 14.14643 80 LYS B CA 1
ATOM 672 C C . LYS A 1 80 ? 3.01100 15.12500 0.50400 1.000 17.65738 80 LYS B C 1
ATOM 673 O O . LYS A 1 80 ? 3.38800 15.81600 -0.44900 1.000 18.10217 80 LYS B O 1
ATOM 679 N N . GLU A 1 81 ? 2.87100 15.62500 1.73300 1.000 15.27025 81 GLU B N 1
ATOM 680 C CA . GLU A 1 81 ? 3.05700 17.05100 1.98200 1.000 20.89198 81 GLU B CA 1
ATOM 681 C C . GLU A 1 81 ? 4.48700 17.49100 1.70900 1.000 17.41261 81 GLU B C 1
ATOM 682 O O . GLU A 1 81 ? 4.71400 18.54700 1.10600 1.000 19.02860 81 GLU B O 1
ATOM 688 N N . MET A 1 82 ? 5.46600 16.70100 2.14100 1.000 16.07035 82 MET B N 1
ATOM 689 C CA . MET A 1 82 ? 6.86700 17.06600 1.99300 1.000 15.12550 82 MET B CA 1
ATOM 690 C C . MET A 1 82 ? 7.47100 16.60600 0.67000 1.000 14.09906 82 MET B C 1
ATOM 691 O O . MET A 1 82 ? 8.66400 16.83400 0.44600 1.000 16.22300 82 MET B O 1
ATOM 696 N N . LYS A 1 83 ? 6.68400 15.96100 -0.19800 1.000 14.67808 83 LYS B N 1
ATOM 697 C CA . LYS A 1 83 ? 7.12300 15.57300 -1.54300 1.000 15.22025 83 LYS B CA 1
ATOM 698 C C . LYS A 1 83 ? 8.30500 14.60600 -1.48900 1.000 15.94402 83 LYS B C 1
ATOM 699 O O . LYS A 1 83 ? 9.31100 14.77000 -2.18500 1.000 20.52088 83 LYS B O 1
ATOM 705 N N . LEU A 1 84 ? 8.16200 13.57200 -0.66300 1.000 13.89640 84 LEU B N 1
ATOM 706 C CA . LEU A 1 84 ? 9.23900 12.64500 -0.33700 1.000 14.06484 84 LEU B CA 1
ATOM 707 C C . LEU A 1 84 ? 9.11200 11.30100 -1.04600 1.000 11.28293 84 LEU B C 1
ATOM 708 O O . LEU A 1 84 ? 9.85300 10.37500 -0.71200 1.000 13.43845 84 LEU B O 1
ATOM 713 N N . GLY A 1 85 ? 8.20200 11.17100 -2.01400 1.000 13.33581 85 GLY B N 1
ATOM 714 C CA . GLY A 1 85 ? 7.84300 9.85500 -2.52200 1.000 15.85980 85 GLY B CA 1
ATOM 715 C C . GLY A 1 85 ? 8.99500 9.05000 -3.10100 1.000 12.89891 85 GLY B C 1
ATOM 716 O O . GLY A 1 85 ? 8.98200 7.81600 -3.04500 1.000 18.10217 85 GLY B O 1
ATOM 717 N N . SER A 1 86 ? 9.99200 9.71300 -3.67000 1.000 12.32253 86 SER B N 1
ATOM 718 C CA . SER A 1 86 ? 11.12000 8.98500 -4.24600 1.000 13.20158 86 SER B CA 1
ATOM 719 C C . SER A 1 86 ? 12.29300 8.83400 -3.28200 1.000 12.88839 86 SER B C 1
ATOM 720 O O . SER A 1 86 ? 13.27200 8.16000 -3.61700 1.000 14.07800 86 SER B O 1
ATOM 723 N N . PHE A 1 87 ? 12.22100 9.43400 -2.09700 1.000 9.53799 87 PHE B N 1
ATOM 724 C CA . PHE A 1 87 ? 13.25800 9.28000 -1.08800 1.000 11.16976 87 PHE B CA 1
ATOM 725 C C . PHE A 1 87 ? 12.77300 8.41500 0.06200 1.000 10.40651 87 PHE B C 1
ATOM 726 O O . PHE A 1 87 ? 13.42700 7.43200 0.42900 1.000 11.75404 87 PHE B O 1
ATOM 734 N N . PHE A 1 88 ? 11.61400 8.74700 0.63500 1.000 11.26714 88 PHE B N 1
ATOM 735 C CA . PHE A 1 88 ? 10.91800 7.86000 1.56800 1.000 11.10133 88 PHE B CA 1
ATOM 736 C C . PHE A 1 88 ? 10.04600 6.92100 0.73200 1.000 11.62508 88 PHE B C 1
ATOM 737 O O . PHE A 1 88 ? 8.82200 7.04600 0.66700 1.000 14.72808 88 PHE B O 1
ATOM 745 N N . SER A 1 89 ? 10.70800 5.98600 0.05900 1.000 10.52495 89 SER B N 1
ATOM 746 C CA . SER A 1 89 ? 10.02700 5.15900 -0.92000 1.000 12.80943 89 SER B CA 1
ATOM 747 C C . SER A 1 89 ? 9.31800 3.98100 -0.25200 1.000 8.93265 89 SER B C 1
ATOM 748 O O . SER A 1 89 ? 9.60500 3.60700 0.88600 1.000 10.48284 89 SER B O 1
ATOM 751 N N . GLU A 1 90 ? 8.37600 3.39300 -0.99500 1.000 12.98577 90 GLU B N 1
ATOM 752 C CA . GLU A 1 90 ? 7.50100 2.36000 -0.44100 1.000 14.98338 90 GLU B CA 1
ATOM 753 C C . GLU A 1 90 ? 8.26500 1.13100 0.04500 1.000 12.69363 90 GLU B C 1
ATOM 754 O O . GLU A 1 90 ? 7.82800 0.47300 0.99700 1.000 14.04642 90 GLU B O 1
ATOM 760 N N . ASP A 1 91 ? 9.39400 0.80200 -0.58400 1.000 11.70667 91 ASP B N 1
ATOM 761 C CA . ASP A 1 91 ? 10.18500 -0.35600 -0.17600 1.000 12.86207 91 ASP B CA 1
ATOM 762 C C . ASP A 1 91 ? 10.82000 -0.19000 1.20000 1.000 12.27779 91 ASP B C 1
ATOM 763 O O . ASP A 1 91 ? 11.30600 -1.17900 1.76400 1.000 14.10695 91 ASP B O 1
ATOM 768 N N . LEU A 1 92 ? 10.85600 1.02600 1.73700 1.000 10.38019 92 LEU B N 1
ATOM 769 C CA . LEU A 1 92 ? 11.38100 1.29100 3.07100 1.000 8.83264 92 LEU B CA 1
ATOM 770 C C . LEU A 1 92 ? 10.28500 1.41400 4.11800 1.000 9.08793 92 LEU B C 1
ATOM 771 O O . LEU A 1 92 ? 10.58600 1.68500 5.29100 1.000 8.98002 92 LEU B O 1
ATOM 776 N N A MET A 1 93 ? 9.02600 1.23500 3.75000 0.540 8.80895 93 MET B N 1
ATOM 777 N N B MET A 1 93 ? 9.03600 1.19600 3.72300 0.460 8.44838 93 MET B N 1
ATOM 778 C CA A MET A 1 93 ? 7.93300 1.41600 4.69400 0.540 8.79316 93 MET B CA 1
ATOM 779 C CA B MET A 1 93 ? 7.88500 1.32000 4.60200 0.460 11.12502 93 MET B CA 1
ATOM 780 C C A MET A 1 93 ? 7.42700 0.07300 5.20000 0.540 10.25123 93 MET B C 1
ATOM 781 C C B MET A 1 93 ? 7.56300 -0.02500 5.23100 0.460 10.46441 93 MET B C 1
ATOM 782 O O A MET A 1 93 ? 7.24800 -0.87300 4.42400 0.540 9.53272 93 MET B O 1
ATOM 783 O O B MET A 1 93 ? 7.64500 -1.06900 4.57700 0.460 11.56454 93 MET B O 1
ATOM 792 N N . VAL A 1 94 ? 7.19800 0.00700 6.51000 1.000 9.60641 94 VAL B N 1
ATOM 793 C CA . VAL A 1 94 ? 6.63700 -1.16700 7.16800 1.000 9.47745 94 VAL B CA 1
ATOM 794 C C . VAL A 1 94 ? 5.44600 -0.63000 7.94700 1.000 9.90908 94 VAL B C 1
ATOM 795 O O . VAL A 1 94 ? 5.58600 -0.12900 9.06700 1.000 9.85644 94 VAL B O 1
ATOM 799 N N . LEU A 1 95 ? 4.26900 -0.69800 7.34300 1.000 14.19118 95 LEU B N 1
ATOM 800 C CA . LEU A 1 95 ? 3.07400 -0.08100 7.89200 1.000 16.34933 95 LEU B CA 1
ATOM 801 C C . LEU A 1 95 ? 1.99400 -1.13300 8.07300 1.000 20.91567 95 LEU B C 1
ATOM 802 O O . LEU A 1 95 ? 1.84900 -2.03800 7.24300 1.000 24.00288 95 LEU B O 1
ATOM 807 N N A SER A 1 96 ? 1.22400 -0.98500 9.14900 0.550 15.49396 96 SER B N 1
ATOM 808 N N B SER A 1 96 ? 1.27400 -1.05900 9.18700 0.450 15.27552 96 SER B N 1
ATOM 809 C CA A SER A 1 96 ? 0.00600 -1.76100 9.32300 0.550 14.48595 96 SER B CA 1
ATOM 810 C CA B SER A 1 96 ? 0.04700 -1.82500 9.37900 0.450 14.60438 96 SER B CA 1
ATOM 811 C C A SER A 1 96 ? -1.20000 -0.82500 9.30300 0.550 15.68872 96 SER B C 1
ATOM 812 C C B SER A 1 96 ? -1.09400 -0.84900 9.66100 0.450 16.44408 96 SER B C 1
ATOM 813 O O A SER A 1 96 ? -1.10500 0.31400 8.82800 0.550 18.72330 96 SER B O 1
ATOM 814 O O B SER A 1 96 ? -0.89600 0.36500 9.68600 0.450 15.68346 96 SER B O 1
ATOM 819 N N A TYR A 1 97 ? -2.33300 -1.28800 9.82800 0.550 13.09894 97 TYR B N 1
ATOM 820 N N B TYR A 1 97 ? -2.30300 -1.38200 9.87200 0.450 13.10947 97 TYR B N 1
ATOM 821 C CA A TYR A 1 97 ? -3.58600 -0.55300 9.71600 0.550 14.72282 97 TYR B CA 1
ATOM 822 C CA B TYR A 1 97 ? -3.50700 -0.56800 9.73600 0.450 15.94139 97 TYR B CA 1
ATOM 823 C C A TYR A 1 97 ? -4.31400 -0.33700 11.03800 0.550 13.32791 97 TYR B C 1
ATOM 824 C C B TYR A 1 97 ? -4.45600 -0.61600 10.93000 0.450 20.62353 97 TYR B C 1
ATOM 825 O O A TYR A 1 97 ? -5.18000 0.54500 11.09400 0.550 25.37409 97 TYR B O 1
ATOM 826 O O B TYR A 1 97 ? -5.60900 -0.18400 10.80000 0.450 22.67114 97 TYR B O 1
ATOM 843 N N . SER A 1 98 ? -4.01700 -1.11000 12.08600 1.000 16.93361 98 SER B N 1
ATOM 844 C CA . SER A 1 98 ? -4.89200 -1.18100 13.25700 1.000 17.99426 98 SER B CA 1
ATOM 845 C C . SER A 1 98 ? -4.59500 -0.16100 14.35100 1.000 20.53141 98 SER B C 1
ATOM 846 O O . SER A 1 98 ? -5.50600 0.17300 15.11300 1.000 23.37122 98 SER B O 1
ATOM 849 N N . GLY A 1 99 ? -3.36100 0.32200 14.46800 1.000 17.58895 99 GLY B N 1
ATOM 850 C CA . GLY A 1 99 ? -2.99800 1.29300 15.48700 1.000 15.68872 99 GLY B CA 1
ATOM 851 C C . GLY A 1 99 ? -2.69800 0.65800 16.83800 1.000 10.50915 99 GLY B C 1
ATOM 852 O O . GLY A 1 99 ? -3.10200 -0.46300 17.13600 1.000 17.10731 99 GLY B O 1
ATOM 853 N N . ALA A 1 100 ? -1.93700 1.39000 17.66200 1.000 10.88025 100 ALA B N 1
ATOM 854 C CA . ALA A 1 100 ? -1.65300 0.94300 19.02400 1.000 8.73789 100 ALA B CA 1
ATOM 855 C C . ALA A 1 100 ? -2.55400 1.58500 20.06900 1.000 6.40866 100 ALA B C 1
ATOM 856 O O . ALA A 1 100 ? -2.52900 1.16500 21.23800 1.000 6.79292 100 ALA B O 1
ATOM 858 N N . HIS A 1 101 ? -3.31700 2.60800 19.69500 1.000 7.21139 101 HIS B N 1
ATOM 859 C CA . HIS A 1 101 ? -4.31100 3.22000 20.57400 1.000 6.79818 101 HIS B CA 1
ATOM 860 C C . HIS A 1 101 ? -3.68600 3.72200 21.87000 1.000 6.95083 101 HIS B C 1
ATOM 861 O O . HIS A 1 101 ? -4.32300 3.67700 22.93100 1.000 7.49037 101 HIS B O 1
ATOM 868 N N . ASN A 1 102 ? -2.44100 4.19800 21.78500 1.000 5.58225 102 ASN B N 1
ATOM 869 C CA . ASN A 1 102 ? -1.70400 4.78000 22.90700 1.000 5.61120 102 ASN B CA 1
ATOM 870 C C . ASN A 1 102 ? -1.39600 3.79600 24.03000 1.000 5.47960 102 ASN B C 1
ATOM 871 O O . ASN A 1 102 ? -1.17300 4.21400 25.17400 1.000 6.72186 102 ASN B O 1
ATOM 876 N N . VAL A 1 103 ? -1.36600 2.50400 23.75300 1.000 5.65068 103 VAL B N 1
ATOM 877 C CA . VAL A 1 103 ? -1.06200 1.49100 24.76500 1.000 6.23233 103 VAL B CA 1
ATOM 878 C C . VAL A 1 103 ? 0.23300 0.78200 24.37500 1.000 5.35591 103 VAL B C 1
ATOM 879 O O . VAL A 1 103 ? 0.27700 0.07700 23.36000 1.000 5.92176 103 VAL B O 1
ATOM 883 N N . TRP A 1 104 ? 1.29400 0.96600 25.17900 1.000 6.28496 104 TRP B N 1
ATOM 884 C CA . TRP A 1 104 ? 2.58400 0.32400 24.93700 1.000 5.40591 104 TRP B CA 1
ATOM 885 C C . TRP A 1 104 ? 2.41600 -1.14500 24.58900 1.000 5.33222 104 TRP B C 1
ATOM 886 O O . TRP A 1 104 ? 3.02000 -1.65100 23.63800 1.000 5.55067 104 TRP B O 1
ATOM 897 N N . SER A 1 105 ? 1.58200 -1.84000 25.36200 1.000 6.26917 105 SER B N 1
ATOM 898 C CA . SER A 1 105 ? 1.43600 -3.28700 25.21700 1.000 7.41931 105 SER B CA 1
ATOM 899 C C . SER A 1 105 ? 0.85300 -3.66800 23.86100 1.000 6.83503 105 SER B C 1
ATOM 900 O O . SER A 1 105 ? 1.21900 -4.69700 23.28800 1.000 6.97189 105 SER B O 1
ATOM 903 N N . ILE A 1 106 ? -0.08100 -2.86800 23.34700 1.000 7.03505 106 ILE B N 1
ATOM 904 C CA . ILE A 1 106 ? -0.59900 -3.11700 22.00700 1.000 8.12992 106 ILE B CA 1
ATOM 905 C C . ILE A 1 106 ? 0.48300 -2.88200 20.96100 1.000 6.74291 106 ILE B C 1
ATOM 906 O O . ILE A 1 106 ? 0.62800 -3.67000 20.01900 1.000 8.61945 106 ILE B O 1
ATOM 911 N N . GLY A 1 107 ? 1.27500 -1.81800 21.11800 1.000 6.64817 107 GLY B N 1
ATOM 912 C CA . GLY A 1 107 ? 2.37100 -1.59300 20.18900 1.000 7.09822 107 GLY B CA 1
ATOM 913 C C . GLY A 1 107 ? 3.36900 -2.73300 20.19400 1.000 7.01926 107 GLY B C 1
ATOM 914 O O . GLY A 1 107 ? 3.84600 -3.16400 19.14000 1.000 8.24836 107 GLY B O 1
ATOM 915 N N . TYR A 1 108 ? 3.68200 -3.24800 21.38200 1.000 7.41931 108 TYR B N 1
ATOM 916 C CA . TYR A 1 108 ? 4.63000 -4.34600 21.51400 1.000 7.42984 108 TYR B CA 1
ATOM 917 C C . TYR A 1 108 ? 4.08900 -5.62600 20.88300 1.000 9.61431 108 TYR B C 1
ATOM 918 O O . TYR A 1 108 ? 4.76700 -6.26600 20.06900 1.000 9.91961 108 TYR B O 1
ATOM 927 N N A GLN A 1 109 ? 2.87500 -6.02700 21.26500 0.580 8.57208 109 GLN B N 1
ATOM 928 N N B GLN A 1 109 ? 2.85000 -5.99100 21.21900 0.420 8.86685 109 GLN B N 1
ATOM 929 C CA A GLN A 1 109 ? 2.30500 -7.26700 20.74600 0.580 9.14583 109 GLN B CA 1
ATOM 930 C CA B GLN A 1 109 ? 2.30000 -7.26500 20.76900 0.420 9.91698 109 GLN B CA 1
ATOM 931 C C A GLN A 1 109 ? 2.10300 -7.19500 19.24000 0.580 10.76971 109 GLN B C 1
ATOM 932 C C B GLN A 1 109 ? 1.96300 -7.25100 19.28300 0.420 12.19357 109 GLN B C 1
ATOM 933 O O A GLN A 1 109 ? 2.50600 -8.10500 18.50600 0.580 11.89353 109 GLN B O 1
ATOM 934 O O B GLN A 1 109 ? 2.14700 -8.26300 18.59500 0.420 8.77737 109 GLN B O 1
ATOM 945 N N . THR A 1 110 ? 1.44000 -6.13800 18.76600 1.000 9.67484 110 THR B N 1
ATOM 946 C CA A THR A 1 110 ? 1.14100 -6.02700 17.33400 0.610 9.22216 110 THR B CA 1
ATOM 947 C CA B THR A 1 110 ? 1.15700 -6.13700 17.34200 0.390 10.71444 110 THR B CA 1
ATOM 948 C C . THR A 1 110 ? 2.41400 -5.89900 16.51700 1.000 9.61168 110 THR B C 1
ATOM 949 O O . THR A 1 110 ? 2.49900 -6.40500 15.39200 1.000 10.44862 110 THR B O 1
ATOM 956 N N . GLY A 1 111 ? 3.40200 -5.19000 17.05800 1.000 9.32480 111 GLY B N 1
ATOM 957 C CA . GLY A 1 111 ? 4.65800 -5.04000 16.34600 1.000 10.11174 111 GLY B CA 1
ATOM 958 C C . GLY A 1 111 ? 5.36100 -6.35900 16.10200 1.000 10.48810 111 GLY B C 1
ATOM 959 O O . GLY A 1 111 ? 6.07500 -6.50800 15.11000 1.000 11.16713 111 GLY B O 1
ATOM 960 N N . LYS A 1 112 ? 5.17500 -7.32900 17.00200 1.000 11.98828 112 LYS B N 1
ATOM 961 C CA . LYS A 1 112 ? 5.80000 -8.63800 16.83800 1.000 13.88324 112 LYS B CA 1
ATOM 962 C C . LYS A 1 112 ? 5.47000 -9.25700 15.49000 1.000 15.51239 112 LYS B C 1
ATOM 963 O O . LYS A 1 112 ? 6.30100 -9.96500 14.91000 1.000 15.40974 112 LYS B O 1
ATOM 969 N N . LYS A 1 113 ? 4.26500 -9.00600 14.97500 1.000 13.52267 113 LYS B N 1
ATOM 970 C CA . LYS A 1 113 ? 3.86200 -9.58600 13.70000 1.000 16.74938 113 LYS B CA 1
ATOM 971 C C . LYS A 1 113 ? 4.67600 -9.04900 12.53200 1.000 18.01269 113 LYS B C 1
ATOM 972 O O . LYS A 1 113 ? 4.75100 -9.71200 11.49100 1.000 19.02597 113 LYS B O 1
ATOM 978 N N . LEU A 1 114 ? 5.27800 -7.86900 12.67400 1.000 14.09643 114 LEU B N 1
ATOM 979 C CA . LEU A 1 114 ? 6.05600 -7.25600 11.61200 1.000 11.85932 114 LEU B CA 1
ATOM 980 C C . LEU A 1 114 ? 7.55200 -7.48400 11.75500 1.000 14.10432 114 LEU B C 1
ATOM 981 O O . LEU A 1 114 ? 8.30500 -7.10800 10.85200 1.000 15.74136 114 LEU B O 1
ATOM 986 N N . ILE A 1 115 ? 7.99500 -8.07900 12.86700 1.000 13.99905 115 ILE B N 1
ATOM 987 C CA . ILE A 1 115 ? 9.42900 -8.29700 13.07400 1.000 13.82008 115 ILE B CA 1
ATOM 988 C C . ILE A 1 115 ? 10.06000 -9.11900 11.95300 1.000 14.12011 115 ILE B C 1
ATOM 989 O O . ILE A 1 115 ? 11.11300 -8.71100 11.43400 1.000 14.27013 115 ILE B O 1
ATOM 994 N N . PRO A 1 116 ? 9.48000 -10.24700 11.51500 1.000 15.99402 116 PRO B N 1
ATOM 995 C CA . PRO A 1 116 ? 10.07900 -10.97000 10.37600 1.000 16.35459 116 PRO B CA 1
ATOM 996 C C . PRO A 1 116 ? 10.30900 -10.11200 9.13900 1.000 15.42027 116 PRO B C 1
ATOM 997 O O . PRO A 1 116 ? 11.38300 -10.18900 8.52400 1.000 16.79149 116 PRO B O 1
ATOM 1001 N N . VAL A 1 117 ? 9.32800 -9.29400 8.75200 1.000 17.24417 117 VAL B N 1
ATOM 1002 C CA . VAL A 1 117 ? 9.50300 -8.43200 7.58500 1.000 15.23341 117 VAL B CA 1
ATOM 1003 C C . VAL A 1 117 ? 10.63200 -7.43500 7.81200 1.000 14.74650 117 VAL B C 1
ATOM 1004 O O . VAL A 1 117 ? 11.45500 -7.19000 6.92100 1.000 14.83073 117 VAL B O 1
ATOM 1008 N N . ILE A 1 118 ? 10.69200 -6.84400 9.00700 1.000 12.39359 118 ILE B N 1
ATOM 1009 C CA . ILE A 1 118 ? 11.72500 -5.85800 9.29500 1.000 13.55952 118 ILE B CA 1
ATOM 1010 C C . ILE A 1 118 ? 13.10700 -6.49900 9.25900 1.000 12.26463 118 ILE B C 1
ATOM 1011 O O . ILE A 1 118 ? 14.04900 -5.94100 8.68200 1.000 13.78060 118 ILE B O 1
ATOM 1016 N N . LEU A 1 119 ? 13.25300 -7.67700 9.87000 1.000 13.13052 119 LEU B N 1
ATOM 1017 C CA . LEU A 1 119 ? 14.55100 -8.34600 9.87100 1.000 14.33330 119 LEU B CA 1
ATOM 1018 C C . LEU A 1 119 ? 14.97700 -8.75100 8.46600 1.000 15.37290 119 LEU B C 1
ATOM 1019 O O . LEU A 1 119 ? 16.16800 -8.71800 8.14100 1.000 18.05216 119 LEU B O 1
ATOM 1024 N N . GLU A 1 120 ? 14.01800 -9.12800 7.61800 1.000 13.97273 120 GLU B N 1
ATOM 1025 C CA . GLU A 1 120 ? 14.36000 -9.47300 6.24200 1.000 16.62568 120 GLU B CA 1
ATOM 1026 C C . GLU A 1 120 ? 14.83200 -8.24600 5.47100 1.000 19.50234 120 GLU B C 1
ATOM 1027 O O . GLU A 1 120 ? 15.81700 -8.31700 4.72600 1.000 20.05504 120 GLU B O 1
ATOM 1033 N N . LYS A 1 121 ? 14.14900 -7.11100 5.64600 1.000 15.22814 121 LYS B N 1
ATOM 1034 C CA . LYS A 1 121 ? 14.58800 -5.87800 5.00100 1.000 18.60223 121 LYS B CA 1
ATOM 1035 C C . LYS A 1 121 ? 15.97300 -5.47200 5.48000 1.000 21.51574 121 LYS B C 1
ATOM 1036 O O . LYS 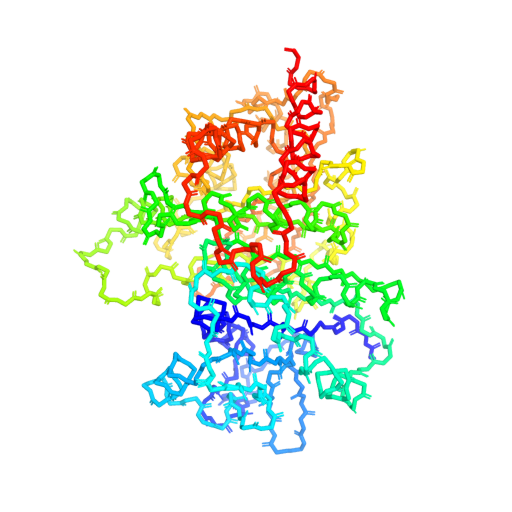A 1 121 ? 16.81000 -5.03200 4.68100 1.000 23.86865 121 LYS B O 1
ATOM 1042 N N . ILE A 1 122 ? 16.23500 -5.61300 6.78000 1.000 17.55474 122 ILE B N 1
ATOM 1043 C CA . ILE A 1 122 ? 17.55000 -5.27300 7.31300 1.000 18.47327 122 ILE B CA 1
ATOM 1044 C C . ILE A 1 122 ? 18.61500 -6.18500 6.72000 1.000 19.95766 122 ILE B C 1
ATOM 1045 O O . ILE A 1 122 ? 19.61100 -5.72100 6.15400 1.000 22.74483 122 ILE B O 1
ATOM 1050 N N . ARG A 1 123 ? 18.41200 -7.49600 6.81900 1.000 19.57603 123 ARG B N 1
ATOM 1051 C CA . ARG A 1 123 ? 19.40300 -8.42300 6.28700 1.000 27.22432 123 ARG B CA 1
ATOM 1052 C C . ARG A 1 123 ? 19.50400 -8.37400 4.76800 1.000 35.52268 123 ARG B C 1
ATOM 1053 O O . ARG A 1 123 ? 20.49400 -8.86500 4.21700 1.000 34.72785 123 ARG B O 1
ATOM 1061 N N . ASP A 1 124 ? 18.52300 -7.77500 4.09000 1.000 38.20195 124 ASP B N 1
ATOM 1062 C CA . ASP A 1 124 ? 18.59000 -7.63700 2.64000 1.000 47.21356 124 ASP B CA 1
ATOM 1063 C C . ASP A 1 124 ? 19.62300 -6.59700 2.22700 1.000 47.38989 124 ASP B C 1
ATOM 1064 O O . ASP A 1 124 ? 20.36600 -6.80300 1.26000 1.000 51.07454 124 ASP B O 1
ATOM 1069 N N . THR A 1 125 ? 19.69000 -5.47400 2.94600 1.000 44.96592 125 THR B N 1
ATOM 1070 C CA . THR A 1 125 ? 20.44500 -4.31900 2.48500 1.000 44.70536 125 THR B CA 1
ATOM 1071 C C . THR A 1 125 ? 21.49100 -3.79800 3.46300 1.000 46.33713 125 THR B C 1
ATOM 1072 O O . THR A 1 125 ? 22.19400 -2.83900 3.12800 1.000 53.44588 125 THR B O 1
ATOM 1076 N N . MET A 1 126 ? 21.62100 -4.38300 4.64500 1.000 39.52579 126 MET B N 1
ATOM 1077 C CA A MET A 1 126 ? 22.59700 -3.86600 5.58900 0.430 39.77845 126 MET B CA 1
ATOM 1078 C CA B MET A 1 126 ? 22.59300 -3.89400 5.62400 0.570 40.02848 126 MET B CA 1
ATOM 1079 C C . MET A 1 126 ? 23.97700 -4.43800 5.29100 1.000 35.53584 126 MET B C 1
ATOM 1080 O O . MET A 1 126 ? 24.12800 -5.65500 5.13600 1.000 33.98829 126 MET B O 1
ATOM 1089 N N . PRO A 1 127 ? 24.99500 -3.59300 5.18200 1.000 30.09835 127 PRO B N 1
ATOM 1090 C CA . PRO A 1 127 ? 26.35600 -4.10400 5.01700 1.000 35.45951 127 PRO B CA 1
ATOM 1091 C C . PRO A 1 127 ? 26.81100 -4.78000 6.29800 1.000 50.29550 127 PRO B C 1
ATOM 1092 O O . PRO A 1 127 ? 26.37600 -4.43300 7.39900 1.000 51.83253 127 PRO B O 1
ATOM 1096 N N . GLU A 1 128 ? 27.69600 -5.76600 6.14500 1.000 53.94857 128 GLU B N 1
ATOM 1097 C CA . GLU A 1 128 ? 28.19500 -6.48300 7.31200 1.000 49.49804 128 GLU B CA 1
ATOM 1098 C C . GLU A 1 128 ? 29.02000 -5.59300 8.23200 1.000 39.39683 128 GLU B C 1
ATOM 1099 O O . GLU A 1 128 ? 29.15500 -5.90700 9.41900 1.000 41.34969 128 GLU B O 1
ATOM 1105 N N . THR A 1 129 ? 29.56000 -4.49200 7.71700 1.000 31.04846 129 THR B N 1
ATOM 1106 C CA . THR A 1 129 ? 30.34300 -3.55200 8.50400 1.000 33.42243 129 THR B CA 1
ATOM 1107 C C . THR A 1 129 ? 29.48800 -2.49400 9.19300 1.000 21.54995 129 THR B C 1
ATOM 1108 O O . THR A 1 129 ? 30.03300 -1.48700 9.65900 1.000 26.63477 129 THR B O 1
ATOM 1112 N N . LEU A 1 130 ? 28.17400 -2.69600 9.26200 1.000 22.96065 130 LEU B N 1
ATOM 1113 C CA . LEU A 1 130 ? 27.29300 -1.72400 9.89800 1.000 18.13639 130 LEU B CA 1
ATOM 1114 C C . LEU A 1 130 ? 27.72500 -1.49700 11.34200 1.000 14.14906 130 LEU B C 1
ATOM 1115 O O . LEU A 1 130 ? 27.93200 -2.45400 12.09700 1.000 18.94964 130 LEU B O 1
ATOM 1120 N N . GLN A 1 131 ? 27.89700 -0.22900 11.72600 1.000 12.74627 131 GLN B N 1
ATOM 1121 C CA . GLN A 1 131 ? 28.32800 0.05300 13.09000 1.000 10.36177 131 GLN B CA 1
ATOM 1122 C C . GLN A 1 131 ? 27.17100 0.00400 14.07900 1.000 12.80153 131 GLN B C 1
ATOM 1123 O O . GLN A 1 131 ? 27.39400 -0.31400 15.25200 1.000 13.35160 131 GLN B O 1
ATOM 1129 N N . GLY A 1 132 ? 25.94500 0.28400 13.64100 1.000 12.48044 132 GLY B N 1
ATOM 1130 C CA . GLY A 1 132 ? 24.82800 0.23100 14.56200 1.000 12.85154 132 GLY B CA 1
ATOM 1131 C C . GLY A 1 132 ? 23.54200 0.79100 13.98000 1.000 8.53523 132 GLY B C 1
ATOM 1132 O O . GLY A 1 132 ? 23.42700 1.07500 12.77900 1.000 10.25912 132 GLY B O 1
ATOM 1133 N N . PHE A 1 133 ? 22.56800 0.92600 14.87700 1.000 7.81146 133 PHE B N 1
ATOM 1134 C CA . PHE A 1 133 ? 21.20100 1.31300 14.57000 1.000 8.80895 133 PHE B CA 1
ATOM 1135 C C . PHE A 1 133 ? 20.82800 2.50100 15.43700 1.000 8.30626 133 PHE B C 1
ATOM 1136 O O . PHE A 1 133 ? 21.21800 2.56100 16.60800 1.000 8.63788 133 PHE B O 1
ATOM 1144 N N . LEU A 1 134 ? 20.04900 3.42300 14.88500 1.000 7.49564 134 LEU B N 1
ATOM 1145 C CA . LEU A 1 134 ? 19.39400 4.47400 15.65500 1.000 6.98768 134 LEU B CA 1
ATOM 1146 C C . LEU A 1 134 ? 17.89200 4.26400 15.58400 1.000 8.38785 134 LEU B C 1
ATOM 1147 O O . LEU A 1 134 ? 17.34000 4.08500 14.49400 1.000 8.90370 134 LEU B O 1
ATOM 1152 N N . ILE A 1 135 ? 17.22600 4.29000 16.73100 1.000 5.92966 135 ILE B N 1
ATOM 1153 C CA . ILE A 1 135 ? 15.77800 4.13700 16.81000 1.000 5.86386 135 ILE B CA 1
ATOM 1154 C C . ILE A 1 135 ? 15.21800 5.48000 17.24900 1.000 6.93241 135 ILE B C 1
ATOM 1155 O O . ILE A 1 135 ? 15.58500 5.98500 18.32100 1.000 7.08769 135 ILE B O 1
ATOM 1160 N N . ILE A 1 136 ? 14.33800 6.06200 16.43200 1.000 6.25601 136 ILE B N 1
ATOM 1161 C CA A ILE A 1 136 ? 13.75800 7.37400 16.68100 0.670 5.66910 136 ILE B CA 1
ATOM 1162 C CA B ILE A 1 136 ? 13.75200 7.37300 16.69800 0.330 5.69016 136 ILE B CA 1
ATOM 1163 C C . ILE A 1 136 ? 12.28900 7.16000 17.02900 1.000 6.36655 136 ILE B C 1
ATOM 1164 O O . ILE A 1 136 ? 11.53800 6.60200 16.21500 1.000 5.67963 136 ILE B O 1
ATOM 1173 N N . HIS A 1 137 ? 11.87000 7.63200 18.20600 1.000 4.99534 137 HIS B N 1
ATOM 1174 C CA . HIS A 1 137 ? 10.52000 7.32700 18.65900 1.000 6.84293 137 HIS B CA 1
ATOM 1175 C C . HIS A 1 137 ? 10.12700 8.24600 19.80600 1.000 4.81374 137 HIS B C 1
ATOM 1176 O O . HIS A 1 137 ? 10.98100 8.77700 20.52300 1.000 6.95610 137 HIS B O 1
ATOM 1183 N N . THR A 1 138 ? 8.82200 8.40200 19.99400 1.000 5.39802 138 THR B N 1
ATOM 1184 C CA . THR A 1 138 ? 8.31800 9.01700 21.21800 1.000 5.86912 138 THR B CA 1
ATOM 1185 C C . THR A 1 138 ? 7.99500 7.93400 22.24200 1.000 6.16653 138 THR B C 1
ATOM 1186 O O . THR A 1 138 ? 7.76200 6.77500 21.90600 1.000 6.72975 138 THR B O 1
ATOM 1190 N N . LEU A 1 139 ? 7.99800 8.32700 23.51100 1.000 6.60342 139 LEU B N 1
ATOM 1191 C CA . LEU A 1 139 ? 7.77100 7.38500 24.60000 1.000 6.64027 139 LEU B CA 1
ATOM 1192 C C . LEU A 1 139 ? 6.35500 7.42000 25.14800 1.000 6.52183 139 LEU B C 1
ATOM 1193 O O . LEU A 1 139 ? 5.97200 6.50000 25.89100 1.000 8.21151 139 LEU B O 1
ATOM 1198 N N . GLY A 1 140 ? 5.58500 8.44600 24.81600 1.000 6.73765 140 GLY B N 1
ATOM 1199 C CA . GLY A 1 140 ? 4.29200 8.64200 25.44100 1.000 8.28257 140 GLY B CA 1
ATOM 1200 C C . GLY A 1 140 ? 3.11100 8.00800 24.74200 1.000 7.00084 140 GLY B C 1
ATOM 1201 O O . GLY A 1 140 ? 2.07600 7.80400 25.38000 1.000 6.86398 140 GLY B O 1
ATOM 1202 N N . GLY A 1 141 ? 3.23000 7.73600 23.43900 1.000 7.60354 141 GLY B N 1
ATOM 1203 C CA . GLY A 1 141 ? 2.20700 7.03100 22.68800 1.000 7.89832 141 GLY B CA 1
ATOM 1204 C C . GLY A 1 141 ? 2.34500 5.53000 22.83600 1.000 5.84281 141 GLY B C 1
ATOM 1205 O O . GLY A 1 141 ? 2.93800 5.03200 23.79300 1.000 8.14835 141 GLY B O 1
ATOM 1206 N N . GLY A 1 142 ? 1.77800 4.79000 21.87700 1.000 7.06137 142 GLY B N 1
ATOM 1207 C CA . GLY A 1 142 ? 1.75800 3.33600 21.95500 1.000 7.28508 142 GLY B CA 1
ATOM 1208 C C . GLY A 1 142 ? 2.69500 2.63900 20.98000 1.000 6.96662 142 GLY B C 1
ATOM 1209 O O . GLY A 1 142 ? 3.23100 1.57300 21.29100 1.000 6.55079 142 GLY B O 1
ATOM 1210 N N . THR A 1 143 ? 2.85700 3.19700 19.77500 1.000 6.28760 143 THR B N 1
ATOM 1211 C CA . THR A 1 143 ? 3.67400 2.54300 18.75100 1.000 6.09020 143 THR B CA 1
ATOM 1212 C C . THR A 1 143 ? 5.14900 2.85800 18.95100 1.000 4.85585 143 THR B C 1
ATOM 1213 O O . THR A 1 143 ? 5.97600 1.95500 19.10900 1.000 5.51645 143 THR B O 1
ATOM 1217 N N . GLY A 1 144 ? 5.49800 4.14200 18.92800 1.000 5.30590 144 GLY B N 1
ATOM 1218 C CA . GLY A 1 144 ? 6.86200 4.51600 19.24900 1.000 5.92966 144 GLY B CA 1
ATOM 1219 C C . GLY A 1 144 ? 7.32500 3.89100 20.54400 1.000 6.19548 144 GLY B C 1
ATOM 1220 O O . GLY A 1 144 ? 8.43000 3.34500 20.62700 1.000 6.57184 144 GLY B O 1
ATOM 1221 N N . SER A 1 145 ? 6.46500 3.90900 21.56000 1.000 6.17442 145 SER B N 1
ATOM 1222 C CA A SER A 1 145 ? 6.86400 3.37900 22.85700 0.770 6.69817 145 SER B CA 1
ATOM 1223 C CA B SER A 1 145 ? 6.85000 3.37800 22.86200 0.230 6.57184 145 SER B CA 1
ATOM 1224 C C . SER A 1 145 ? 6.98800 1.85800 22.82000 1.000 5.54014 145 SER B C 1
ATOM 1225 O O . SER A 1 145 ? 8.06800 1.31000 23.05500 1.000 7.24561 145 SER B O 1
ATOM 1230 N N . GLY A 1 146 ? 5.89600 1.15500 22.50400 1.000 5.11377 146 GLY B N 1
ATOM 1231 C CA . GLY A 1 146 ? 5.88600 -0.29800 22.57800 1.000 6.17969 146 GLY B CA 1
ATOM 1232 C C . GLY A 1 146 ? 6.60900 -1.00600 21.45000 1.000 6.33760 146 GLY B C 1
ATOM 1233 O O . GLY A 1 146 ? 7.40500 -1.92600 21.67800 1.000 6.10073 146 GLY B O 1
ATOM 1234 N N . PHE A 1 147 ? 6.31300 -0.60500 20.21400 1.000 5.99546 147 PHE B N 1
ATOM 1235 C CA . PHE A 1 147 ? 7.02700 -1.16800 19.07200 1.000 5.92439 147 PHE B CA 1
ATOM 1236 C C . PHE A 1 147 ? 8.48300 -0.71100 19.07200 1.000 5.86386 147 PHE B C 1
ATOM 1237 O O . PHE A 1 147 ? 9.38300 -1.50700 18.79600 1.000 6.33497 147 PHE B O 1
ATOM 1245 N N . GLY A 1 148 ? 8.74500 0.54400 19.43800 1.000 5.96650 148 GLY B N 1
ATOM 1246 C CA . GLY A 1 148 ? 10.12700 0.97600 19.56200 1.000 6.81134 148 GLY B CA 1
ATOM 1247 C C . GLY A 1 148 ? 10.89700 0.20300 20.61500 1.000 6.61658 148 GLY B C 1
ATOM 1248 O O . GLY A 1 148 ? 12.06200 -0.15300 20.41300 1.000 7.01926 148 GLY B O 1
ATOM 1249 N N . SER A 1 149 ? 10.24300 -0.10400 21.73700 1.000 6.49815 149 SER B N 1
ATOM 1250 C CA . SER A 1 149 ? 10.86500 -0.94900 22.75400 1.000 6.49288 149 SER B CA 1
ATOM 1251 C C . SER A 1 149 ? 11.14500 -2.34500 22.21600 1.000 7.40089 149 SER B C 1
ATOM 1252 O O . SER A 1 149 ? 12.23400 -2.89500 22.41900 1.000 7.54564 149 SER B O 1
ATOM 1255 N N . LEU A 1 150 ? 10.15500 -2.94600 21.54900 1.000 6.79292 150 LEU B N 1
ATOM 1256 C CA . LEU A 1 150 ? 10.34800 -4.25400 20.93200 1.000 6.76923 150 LEU B CA 1
ATOM 1257 C C . LEU A 1 150 ? 11.51200 -4.23700 19.94900 1.000 7.36404 150 LEU B C 1
ATOM 1258 O O . LEU A 1 150 ? 12.30500 -5.18400 19.90200 1.000 7.45879 150 LEU B O 1
ATOM 1263 N N . LEU A 1 151 ? 11.62600 -3.17400 19.15200 1.000 6.26128 151 LEU B N 1
ATOM 1264 C CA . LEU A 1 151 ? 12.70500 -3.11200 18.17400 1.000 7.25350 151 LEU B CA 1
ATOM 1265 C C . LEU A 1 151 ? 14.06300 -2.98200 18.85100 1.000 7.05874 151 LEU B C 1
ATOM 1266 O O . LEU A 1 151 ? 15.04900 -3.57000 18.39100 1.000 8.58524 151 LEU B O 1
ATOM 1271 N N . THR A 1 152 ? 14.13800 -2.22200 19.94400 1.000 7.13770 152 THR B N 1
ATOM 1272 C CA . THR A 1 152 ? 15.40100 -2.09800 20.66200 1.000 6.83766 152 THR B CA 1
ATOM 1273 C C . THR A 1 152 ? 15.85700 -3.46000 21.16600 1.000 8.83527 152 THR B C 1
ATOM 1274 O O . THR A 1 152 ? 17.02300 -3.84400 21.01000 1.000 8.25625 152 THR B O 1
ATOM 1278 N N . GLU A 1 153 ? 14.93300 -4.20600 21.76700 1.000 7.94569 153 GLU B N 1
ATOM 1279 C CA . GLU A 1 153 ? 15.21000 -5.56500 22.22200 1.000 9.24058 153 GLU B CA 1
ATOM 1280 C C . GLU A 1 153 ? 15.61200 -6.47300 21.06400 1.000 9.77749 153 GLU B C 1
ATOM 1281 O O . GLU A 1 153 ? 16.59500 -7.22200 21.14900 1.000 10.19333 153 GLU B O 1
ATOM 1287 N N . THR A 1 154 ? 14.85500 -6.41700 19.96800 1.000 8.38258 154 THR B N 1
ATOM 1288 C CA . THR A 1 154 ? 15.10200 -7.30800 18.83600 1.000 8.53787 154 THR B CA 1
ATOM 1289 C C . THR A 1 154 ? 16.47200 -7.06500 18.21900 1.000 9.24058 154 THR B C 1
ATOM 1290 O O . THR A 1 154 ? 17.20500 -8.01600 17.91800 1.000 11.77510 154 THR B O 1
ATOM 1294 N N . LEU A 1 155 ? 16.83800 -5.80100 18.00700 1.000 8.86422 155 LEU B N 1
ATOM 1295 C CA . LEU A 1 155 ? 18.10200 -5.51700 17.33700 1.000 9.57746 155 LEU B CA 1
ATOM 1296 C C . LEU A 1 155 ? 19.28300 -5.88800 18.21700 1.000 11.99881 155 LEU B C 1
ATOM 1297 O O . LEU A 1 155 ? 20.30300 -6.38800 17.72100 1.000 11.65403 155 LEU B O 1
ATOM 1302 N N . LYS A 1 156 ? 19.17000 -5.65200 19.52500 1.000 11.12502 156 LYS B N 1
ATOM 1303 C CA . LYS A 1 156 ? 20.26000 -6.01500 20.42000 1.000 11.64087 156 LYS B CA 1
ATOM 1304 C C . LYS A 1 156 ? 20.47400 -7.52300 20.42700 1.000 13.62005 156 LYS B C 1
ATOM 1305 O O . LYS A 1 156 ? 21.61500 -7.99600 20.47800 1.000 16.63884 156 LYS B O 1
ATOM 1311 N N . LYS A 1 157 ? 19.39000 -8.29500 20.33900 1.000 12.42254 157 LYS B N 1
ATOM 1312 C CA . LYS A 1 157 ? 19.49400 -9.75000 20.33200 1.000 13.42266 157 LYS B CA 1
ATOM 1313 C C . LYS A 1 157 ? 19.96100 -10.27400 18.97900 1.000 19.19441 157 LYS B C 1
ATOM 1314 O O . LYS A 1 157 ? 20.82500 -11.15800 18.91300 1.000 17.72055 157 LYS B O 1
ATOM 1320 N N . GLU A 1 158 ? 19.41100 -9.73900 17.89200 1.000 14.33593 158 GLU B N 1
ATOM 1321 C CA . GLU A 1 158 ? 19.69200 -10.28100 16.56900 1.000 14.49911 158 GLU B CA 1
ATOM 1322 C C . GLU A 1 158 ? 21.03800 -9.84500 16.01300 1.000 16.37565 158 GLU B C 1
ATOM 1323 O O . GLU A 1 158 ? 21.58200 -10.54100 15.14600 1.000 18.91016 158 GLU B O 1
ATOM 1329 N N . PHE A 1 159 ? 21.59000 -8.72400 16.47800 1.000 13.93851 159 PHE B N 1
ATOM 1330 C CA . PHE A 1 159 ? 22.82500 -8.16300 15.92700 1.000 15.00969 159 PHE B CA 1
ATOM 1331 C C . PHE A 1 159 ? 23.79900 -7.85200 17.05200 1.000 16.70727 159 PHE B C 1
ATOM 1332 O O . PHE A 1 159 ? 24.07200 -6.68500 17.35600 1.000 18.39694 159 PHE B O 1
ATOM 1340 N N . PRO A 1 160 ? 24.35300 -8.88300 17.68800 1.000 23.52124 160 PRO B N 1
ATOM 1341 C CA . PRO A 1 160 ? 25.34900 -8.64300 18.73600 1.000 22.03422 160 PRO B CA 1
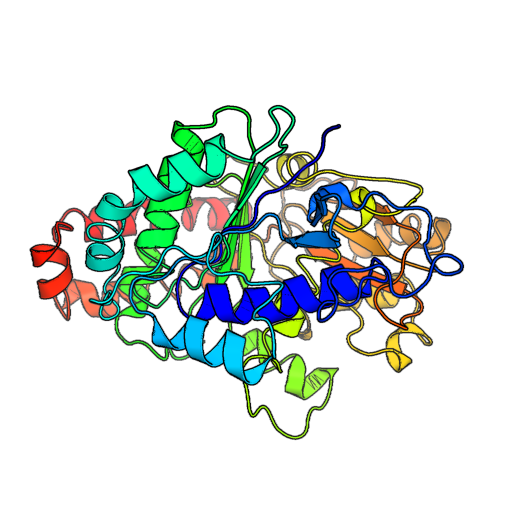ATOM 1342 C C . PRO A 1 160 ? 26.57800 -7.96200 18.15500 1.000 17.29681 160 PRO B C 1
ATOM 1343 O O . PRO A 1 160 ? 26.99900 -8.24500 17.03100 1.000 24.68717 160 PRO B O 1
ATOM 1347 N N . GLY A 1 161 ? 27.15200 -7.05700 18.93600 1.000 21.56311 161 GLY B N 1
ATOM 1348 C CA . GLY A 1 161 ? 28.30700 -6.31100 18.49400 1.000 20.99725 161 GLY B CA 1
ATOM 1349 C C . GLY A 1 161 ? 27.99200 -5.07300 17.69000 1.000 18.97859 161 GLY B C 1
ATOM 1350 O O . GLY A 1 161 ? 28.92500 -4.37900 17.26700 1.000 28.14022 161 GLY B O 1
ATOM 1351 N N . LYS A 1 162 ? 26.71500 -4.77700 17.45200 1.000 15.40185 162 LYS B N 1
ATOM 1352 C CA . LYS A 1 162 ? 26.30600 -3.54000 16.80400 1.000 14.84652 162 LYS B CA 1
ATOM 1353 C C . LYS A 1 162 ? 25.66300 -2.62500 17.83800 1.000 14.30961 162 LYS B C 1
ATOM 1354 O O . LYS A 1 162 ? 24.96500 -3.08900 18.74700 1.000 16.53093 162 LYS B O 1
ATOM 1360 N N . GLY A 1 163 ? 25.94100 -1.33100 17.72400 1.000 11.60665 163 GLY B N 1
ATOM 1361 C CA . GLY A 1 163 ? 25.36300 -0.37900 18.65500 1.000 10.98816 163 GLY B CA 1
ATOM 1362 C C . GLY A 1 163 ? 23.87400 -0.22200 18.41000 1.000 11.04869 163 GLY B C 1
ATOM 1363 O O . GLY A 1 163 ? 23.40000 -0.27700 17.27800 1.000 11.27240 163 GLY B O 1
ATOM 1364 N N . VAL A 1 164 ? 23.12400 -0.05800 19.49000 1.000 9.04582 164 VAL B N 1
ATOM 1365 C CA . VAL A 1 164 ? 21.69900 0.25100 19.42000 1.000 8.76947 164 VAL B CA 1
ATOM 1366 C C . VAL A 1 164 ? 21.50800 1.51300 20.24300 1.000 8.25888 164 VAL B C 1
ATOM 1367 O O . VAL A 1 164 ? 21.67500 1.48500 21.46900 1.000 8.62209 164 VAL B O 1
ATOM 1371 N N . LEU A 1 165 ? 21.20000 2.61900 19.58400 1.000 7.06664 165 LEU B N 1
ATOM 1372 C CA . LEU A 1 165 ? 21.01300 3.89800 20.25300 1.000 7.47984 165 LEU B CA 1
ATOM 1373 C C . LEU A 1 165 ? 19.59900 4.39400 20.01600 1.000 7.77462 165 LEU B C 1
ATOM 1374 O O . LEU A 1 165 ? 19.05000 4.21800 18.92200 1.000 8.65893 165 LEU B O 1
ATOM 1379 N N . ASN A 1 166 ? 19.01600 5.01800 21.02900 1.000 5.88755 166 ASN B N 1
ATOM 1380 C CA . ASN A 1 166 ? 17.65200 5.51200 20.96400 1.000 5.30853 166 ASN B CA 1
ATOM 1381 C C . ASN A 1 166 ? 17.64300 7.02300 21.09500 1.000 5.98493 166 ASN B C 1
ATOM 1382 O O . ASN A 1 166 ? 18.34600 7.58600 21.94400 1.000 7.14823 166 ASN B O 1
ATOM 1387 N N . PHE A 1 167 ? 16.85500 7.67500 20.24600 1.000 5.20589 167 PHE B N 1
ATOM 1388 C CA . PHE A 1 167 ? 16.55800 9.09400 20.35000 1.000 5.56382 167 PHE B CA 1
ATOM 1389 C C . PHE A 1 167 ? 15.07900 9.14500 20.66800 1.000 5.52698 167 PHE B C 1
ATOM 1390 O O . PHE A 1 167 ? 14.24400 8.78700 19.82800 1.000 6.26654 167 PHE B O 1
ATOM 1398 N N . SER A 1 168 ? 14.75900 9.52700 21.90500 1.000 5.66121 168 SER B N 1
ATOM 1399 C CA . SER A 1 168 ? 13.47900 9.19500 22.51600 1.000 5.49013 168 SER B CA 1
ATOM 1400 C C . SER A 1 168 ? 12.85800 10.46300 23.07700 1.000 4.97428 168 SER B C 1
ATOM 1401 O O . SER A 1 168 ? 13.50700 11.19700 23.82600 1.000 6.78766 168 SER B O 1
ATOM 1404 N N . VAL A 1 169 ? 11.59500 10.71400 22.74300 1.000 5.30064 169 VAL B N 1
ATOM 1405 C CA . VAL A 1 169 ? 10.90100 11.91800 23.19400 1.000 7.32983 169 VAL B CA 1
ATOM 1406 C C . VAL A 1 169 ? 10.07500 11.59900 24.43200 1.000 6.08757 169 VAL B C 1
ATOM 1407 O O . VAL A 1 169 ? 9.11100 10.82300 24.36800 1.000 8.15887 169 VAL B O 1
ATOM 1411 N N . LEU A 1 170 ? 10.43800 12.21800 25.54300 1.000 6.86135 170 LEU B N 1
ATOM 1412 C CA . LEU A 1 170 ? 9.71300 12.12000 26.80300 1.000 7.97464 170 LEU B CA 1
ATOM 1413 C C . LEU A 1 170 ? 8.44200 12.95300 26.75000 1.000 9.55641 170 LEU B C 1
ATOM 1414 O O . LEU A 1 170 ? 8.34100 13.89100 25.96100 1.000 10.02752 170 LEU B O 1
ATOM 1419 N N . PRO A 1 171 ? 7.46600 12.65800 27.61200 1.000 11.87774 171 PRO B N 1
ATOM 1420 C CA . PRO A 1 171 ? 6.25400 13.48800 27.67100 1.000 14.42541 171 PRO B CA 1
ATOM 1421 C C . PRO A 1 171 ? 6.53300 14.90700 28.15400 1.000 11.83037 171 PRO B C 1
ATOM 1422 O O . PRO A 1 171 ? 7.51200 15.17800 28.84800 1.000 13.53583 171 PRO B O 1
ATOM 1426 N N . SER A 1 172 ? 5.62000 15.80900 27.77600 1.000 12.44097 172 SER B N 1
ATOM 1427 C CA A SER A 1 172 ? 5.68400 17.22100 28.14000 0.670 13.12526 172 SER B CA 1
ATOM 1428 C CA B SER A 1 172 ? 5.72100 17.21300 28.14900 0.330 12.69626 172 SER B CA 1
ATOM 1429 C C . SER A 1 172 ? 5.34200 17.42000 29.61600 1.000 10.30650 172 SER B C 1
ATOM 1430 O O . SER A 1 172 ? 4.80300 16.53000 30.28500 1.000 12.10408 172 SER B O 1
ATOM 1435 N N . GLU A 1 173 ? 5.63400 18.62700 30.12200 1.000 9.50114 173 GLU B N 1
ATOM 1436 C CA . GLU A 1 173 ? 5.48800 18.89000 31.55600 1.000 10.14859 173 GLU B CA 1
ATOM 1437 C C . GLU A 1 173 ? 4.07800 18.58700 32.05000 1.000 10.97763 173 GLU B C 1
ATOM 1438 O O . GLU A 1 173 ? 3.90800 17.98400 33.11500 1.000 12.59098 173 GLU B O 1
ATOM 1444 N N . VAL A 1 174 ? 3.05900 19.00500 31.31300 1.000 8.82474 174 VAL B N 1
ATOM 1445 C CA . VAL A 1 174 ? 1.74300 18.38400 31.39500 1.000 9.18794 174 VAL B CA 1
ATOM 1446 C C . VAL A 1 174 ? 1.66000 17.42400 30.22500 1.000 8.30626 174 VAL B C 1
ATOM 1447 O O . VAL A 1 174 ? 1.86200 17.82600 29.07000 1.000 8.80632 174 VAL B O 1
ATOM 1451 N N . ASN A 1 175 ? 1.43700 16.14900 30.50700 1.000 7.87200 175 ASN B N 1
ATOM 1452 C CA . ASN A 1 175 ? 1.39300 15.17400 29.42700 1.000 7.44037 175 ASN B CA 1
ATOM 1453 C C . ASN A 1 175 ? 0.20100 15.44600 28.51200 1.000 8.15887 175 ASN B C 1
ATOM 1454 O O . ASN A 1 175 ? -0.87300 15.83900 28.96700 1.000 8.85106 175 ASN B O 1
ATOM 1459 N N . ASP A 1 176 ? 0.39500 15.22700 27.20900 1.000 8.06149 176 ASP B N 1
ATOM 1460 C CA . ASP A 1 176 ? -0.68600 15.31400 26.23000 1.000 7.56143 176 ASP B CA 1
ATOM 1461 C C . ASP A 1 176 ? -1.21200 13.94000 25.82400 1.000 6.77450 176 ASP B C 1
ATOM 1462 O O . ASP A 1 176 ? -1.95600 13.82100 24.83900 1.000 7.14296 176 ASP B O 1
ATOM 1467 N N . VAL A 1 177 ? -0.85200 12.90700 26.58100 1.000 6.90872 177 VAL B N 1
ATOM 1468 C CA . VAL A 1 177 ? -1.43700 11.57600 26.52900 1.000 7.45353 177 VAL B CA 1
ATOM 1469 C C . VAL A 1 177 ? -1.56100 11.16100 27.99500 1.000 5.89281 177 VAL B C 1
ATOM 1470 O O . VAL A 1 177 ? -0.54900 11.10400 28.70900 1.000 6.73765 177 VAL B O 1
ATOM 1474 N N . THR A 1 178 ? -2.78700 10.90000 28.46800 1.000 6.78239 178 THR B N 1
ATOM 1475 C CA . THR A 1 178 ? -2.93900 10.55100 29.88400 1.000 6.96662 178 THR B CA 1
ATOM 1476 C C . THR A 1 178 ? -2.27300 9.22100 30.22300 1.000 7.44563 178 THR B C 1
ATOM 1477 O O . THR A 1 178 ? -1.82900 9.02800 31.36000 1.000 8.21677 178 THR B O 1
ATOM 1481 N N . LEU A 1 179 ? -2.16800 8.31100 29.25800 1.000 6.07704 179 LEU B N 1
ATOM 1482 C CA . LEU A 1 179 ? -1.49300 7.03500 29.43900 1.000 6.32181 179 LEU B CA 1
ATOM 1483 C C . LEU A 1 179 ? 0.02300 7.14900 29.39100 1.000 6.41130 179 LEU B C 1
ATOM 1484 O O . LEU A 1 179 ? 0.70800 6.14600 29.62400 1.000 6.84293 179 LEU B O 1
ATOM 1489 N N . ALA A 1 180 ? 0.55800 8.32900 29.08900 1.000 5.35327 180 ALA B N 1
ATOM 1490 C CA . ALA A 1 180 ? 2.00300 8.47100 28.93500 1.000 6.43761 180 ALA B CA 1
ATOM 1491 C C . ALA A 1 180 ? 2.83300 7.95100 30.10200 1.000 6.89293 180 ALA B C 1
ATOM 1492 O O . ALA A 1 180 ? 3.92600 7.42600 29.84300 1.000 7.56933 180 ALA B O 1
ATOM 1494 N N . PRO A 1 181 ? 2.42300 8.07700 31.37400 1.000 5.59278 181 PRO B N 1
ATOM 1495 C CA . PRO A 1 181 ? 3.27200 7.52900 32.45200 1.000 6.56658 181 PRO B CA 1
ATOM 1496 C C . PRO A 1 181 ? 3.51100 6.03300 32.34000 1.000 5.47697 181 PRO B C 1
ATOM 1497 O O . PRO A 1 181 ? 4.64300 5.56600 32.53800 1.000 5.94282 181 PRO B O 1
ATOM 1501 N N . TYR A 1 182 ? 2.46700 5.26700 32.03000 1.000 6.32181 182 TYR B N 1
ATOM 1502 C CA . TYR A 1 182 ? 2.63700 3.83900 31.82300 1.000 5.72700 182 TYR B CA 1
ATOM 1503 C C . TYR A 1 182 ? 3.53300 3.57000 30.62700 1.000 5.73227 182 TYR B C 1
ATOM 1504 O O . TYR A 1 182 ? 4.44400 2.73900 30.69300 1.000 5.85860 182 TYR B O 1
ATOM 1513 N N . ASN A 1 183 ? 3.29400 4.28000 29.52200 1.000 5.45065 183 ASN B N 1
ATOM 1514 C CA . ASN A 1 183 ? 4.06000 4.00400 28.31600 1.000 5.99546 183 ASN B CA 1
ATOM 1515 C C . ASN A 1 183 ? 5.51700 4.39500 28.49200 1.000 4.60318 183 ASN B C 1
ATOM 1516 O O . ASN A 1 183 ? 6.41600 3.71700 27.98500 1.000 5.64541 183 ASN B O 1
ATOM 1521 N N . THR A 1 184 ? 5.75600 5.48300 29.21600 1.000 5.16378 184 THR B N 1
ATOM 1522 C CA . THR A 1 184 ? 7.11900 5.96100 29.40700 1.000 4.95849 184 THR B CA 1
ATOM 1523 C C . THR A 1 184 ? 7.89200 5.04000 30.34300 1.000 5.97440 184 THR B C 1
ATOM 1524 O O . THR A 1 184 ? 9.05200 4.70800 30.08200 1.000 6.34023 184 THR B O 1
ATOM 1528 N N . VAL A 1 185 ? 7.26700 4.61200 31.44000 1.000 5.52961 185 VAL B N 1
ATOM 1529 C CA . VAL A 1 185 ? 7.94000 3.68200 32.34400 1.000 6.32971 185 VAL B CA 1
ATOM 1530 C C . VAL A 1 185 ? 8.22300 2.35400 31.65300 1.000 6.09810 185 VAL B C 1
ATOM 1531 O O . VAL A 1 185 ? 9.33000 1.81300 31.76500 1.000 6.25865 185 VAL B O 1
ATOM 1535 N N . LEU A 1 186 ? 7.24600 1.81100 30.91300 1.000 4.98744 186 LEU B N 1
ATOM 1536 C CA . LEU A 1 186 ? 7.49300 0.55700 30.20400 1.000 5.68489 186 LEU B CA 1
ATOM 1537 C C . LEU A 1 186 ? 8.63100 0.69500 29.18900 1.000 5.53224 186 LEU B C 1
ATOM 1538 O O . LEU A 1 186 ? 9.46600 -0.20700 29.05200 1.000 6.29023 186 LEU B O 1
ATOM 1543 N N . SER A 1 187 ? 8.69300 1.83000 28.48400 1.000 5.92439 187 SER B N 1
ATOM 1544 C CA A SER A 1 187 ? 9.73400 2.05400 27.47600 0.580 6.44025 187 SER B CA 1
ATOM 1545 C CA B SER A 1 187 ? 9.73700 1.97700 27.48000 0.420 6.66659 187 SER B CA 1
ATOM 1546 C C . SER A 1 187 ? 11.09900 2.24600 28.11000 1.000 6.15337 187 SER B C 1
ATOM 1547 O O . SER A 1 187 ? 12.09800 1.67000 27.66500 1.000 6.65343 187 SER B O 1
ATOM 1552 N N . LEU A 1 188 ? 11.17200 3.10600 29.12500 1.000 5.67700 188 LEU B N 1
ATOM 1553 C CA . LEU A 1 188 ? 12.46400 3.35400 29.75800 1.000 5.91387 188 LEU B CA 1
ATOM 1554 C C . LEU A 1 188 ? 12.98500 2.08800 30.42900 1.000 7.80094 188 LEU B C 1
ATOM 1555 O O . LEU A 1 188 ? 14.19000 1.81400 30.41200 1.000 8.71420 188 LEU B O 1
ATOM 1560 N N . ASN A 1 189 ? 12.08900 1.28200 30.99600 1.000 6.84029 189 ASN B N 1
ATOM 1561 C CA . ASN A 1 189 ? 12.50100 -0.01400 31.52100 1.000 7.63513 189 ASN B CA 1
ATOM 1562 C C . ASN A 1 189 ? 13.10900 -0.87300 30.41500 1.000 8.08255 189 ASN B C 1
ATOM 1563 O O . ASN A 1 189 ? 14.18400 -1.46400 30.58600 1.000 7.69040 189 ASN B O 1
ATOM 1568 N N . HIS A 1 190 ? 12.44800 -0.93700 29.25900 1.000 6.38234 190 HIS B N 1
ATOM 1569 C CA . HIS A 1 190 ? 12.95400 -1.77600 28.18300 1.000 6.90346 190 HIS B CA 1
ATOM 1570 C C . HIS A 1 190 ? 14.27400 -1.24600 27.63900 1.000 7.07190 190 HIS B C 1
ATOM 1571 O O . HIS A 1 190 ? 15.20200 -2.01900 27.38300 1.000 8.48786 190 HIS B O 1
ATOM 1578 N N . LEU A 1 191 ? 14.37900 0.07100 27.47700 1.000 6.46130 191 LEU B N 1
ATOM 1579 C CA A LEU A 1 191 ? 15.61600 0.65800 26.97300 0.190 7.00347 191 LEU B CA 1
ATOM 1580 C CA B LEU A 1 191 ? 15.61500 0.65000 26.96800 0.810 6.55342 191 LEU B CA 1
ATOM 1581 C C . LEU A 1 191 ? 16.75400 0.48700 27.96700 1.000 8.65893 191 LEU B C 1
ATOM 1582 O O . LEU A 1 191 ? 17.90900 0.30600 27.57000 1.000 7.84568 191 LEU B O 1
ATOM 1591 N N . SER A 1 192 ? 16.45400 0.53500 29.26500 1.000 7.62723 192 SER B N 1
ATOM 1592 C CA . SER A 1 192 ? 17.50000 0.29800 30.25100 1.000 8.49312 192 SER B CA 1
ATOM 1593 C C . SER A 1 192 ? 18.07900 -1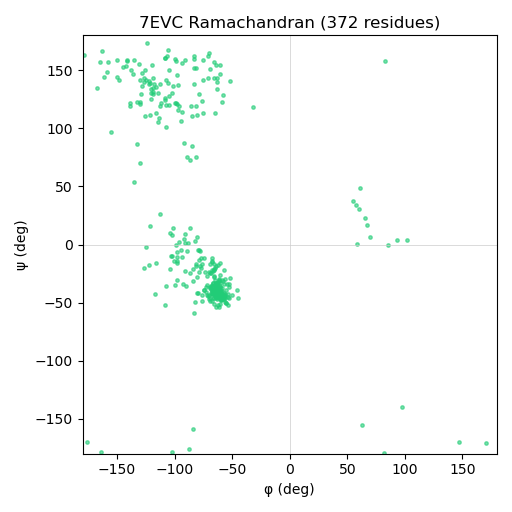.10200 30.10800 1.000 10.02752 192 SER B C 1
ATOM 1594 O O . SER A 1 192 ? 19.26700 -1.31400 30.37900 1.000 11.33031 192 SER B O 1
ATOM 1597 N N . ARG A 1 193 ? 17.26900 -2.05400 29.65100 1.000 10.50652 193 ARG B N 1
ATOM 1598 C CA . ARG A 1 193 ? 17.72900 -3.42500 29.49800 1.000 11.67245 193 ARG B CA 1
ATOM 1599 C C . ARG A 1 193 ? 18.45700 -3.65600 28.18000 1.000 11.84353 193 ARG B C 1
ATOM 1600 O O . ARG A 1 193 ? 19.35200 -4.50600 28.12600 1.000 16.49671 193 ARG B O 1
ATOM 1608 N N . PHE A 1 194 ? 18.09900 -2.93700 27.10800 1.000 9.75117 194 PHE B N 1
ATOM 1609 C CA . PHE A 1 194 ? 18.54300 -3.30200 25.76700 1.000 10.28018 194 PHE B CA 1
ATOM 1610 C C . PHE A 1 194 ? 19.23700 -2.20200 24.97200 1.000 9.18794 194 PHE B C 1
ATOM 1611 O O . PHE A 1 194 ? 19.93300 -2.53000 23.99800 1.000 11.11449 194 PHE B O 1
ATOM 1619 N N . SER A 1 195 ? 19.06100 -0.92800 25.30700 1.000 7.76146 195 SER B N 1
ATOM 1620 C CA . SER A 1 195 ? 19.72500 0.13000 24.55800 1.000 6.60606 195 SER B CA 1
ATOM 1621 C C . SER A 1 195 ? 21.16500 0.31800 25.02200 1.000 7.36404 195 SER B C 1
ATOM 1622 O O . SER A 1 195 ? 21.50100 0.07500 26.18500 1.000 9.54588 195 SER B O 1
ATOM 1625 N N . ASP A 1 196 ? 22.02600 0.77800 24.11600 1.000 6.65343 196 ASP B N 1
ATOM 1626 C CA . ASP A 1 196 ? 23.36700 1.18900 24.51900 1.000 6.66132 196 ASP B CA 1
ATOM 1627 C C . ASP A 1 196 ? 23.42500 2.63300 24.98800 1.000 6.82713 196 ASP B C 1
ATOM 1628 O O . ASP A 1 196 ? 24.30000 2.98300 25.79300 1.000 8.16414 196 ASP B O 1
ATOM 1633 N N . LEU A 1 197 ? 22.49800 3.47500 24.54600 1.000 6.39287 197 LEU B N 1
ATOM 1634 C CA . LEU A 1 197 ? 22.53100 4.87800 24.92600 1.000 5.40854 197 LEU B CA 1
ATOM 1635 C C . LEU A 1 197 ? 21.19100 5.47400 24.53200 1.000 5.80596 197 LEU B C 1
ATOM 1636 O O . LEU A 1 197 ? 20.72500 5.23700 23.41400 1.000 6.27707 197 LEU B O 1
ATOM 1641 N N . VAL A 1 198 ? 20.59000 6.25900 25.42000 1.000 4.97165 198 VAL B N 1
ATOM 1642 C CA . VAL A 1 198 ? 19.27200 6.84400 25.20600 1.000 4.70846 198 VAL B CA 1
ATOM 1643 C C . VAL A 1 198 ? 19.42100 8.35100 25.29000 1.000 4.65056 198 VAL B C 1
ATOM 1644 O O . VAL A 1 198 ? 19.70000 8.89100 26.37100 1.000 6.73239 198 VAL B O 1
ATOM 1648 N N . VAL A 1 199 ? 19.24100 9.03800 24.16300 1.000 5.21378 199 VAL B N 1
ATOM 1649 C CA . VAL A 1 199 ? 19.31000 10.49200 24.11500 1.000 5.18746 199 VAL B CA 1
ATOM 1650 C C . VAL A 1 199 ? 17.88200 11.00700 24.17100 1.000 5.55856 199 VAL B C 1
ATOM 1651 O O . VAL A 1 199 ? 17.05400 10.64900 23.32000 1.000 6.23233 199 VAL B O 1
ATOM 1655 N N . LEU A 1 200 ? 17.58500 11.82100 25.18200 1.000 5.31116 200 LEU B N 1
ATOM 1656 C CA . LEU A 1 200 ? 16.21700 12.20600 25.50700 1.000 5.46908 200 LEU B CA 1
ATOM 1657 C C . LEU A 1 200 ? 15.90200 13.62900 25.06700 1.000 5.84281 200 LEU B C 1
ATOM 1658 O O . LEU A 1 200 ? 16.77200 14.49700 25.03600 1.000 7.05611 200 LEU B O 1
ATOM 1663 N N . PHE A 1 201 ? 14.63200 13.86900 24.75100 1.000 5.20326 201 PHE B N 1
ATOM 1664 C CA . PHE A 1 201 ? 14.11300 15.18600 24.40800 1.000 6.56394 201 PHE B CA 1
ATOM 1665 C C . PHE A 1 201 ? 12.73100 15.30300 25.03600 1.000 6.50604 201 PHE B C 1
ATOM 1666 O O . PHE A 1 201 ? 12.09400 14.29100 25.33400 1.000 8.93528 201 PHE B O 1
ATOM 1674 N N . ASP A 1 202 ? 12.25000 16.52700 25.23800 1.000 6.82187 202 ASP B N 1
ATOM 1675 C CA . ASP A 1 202 ? 10.83300 16.68700 25.55200 1.000 7.29298 202 ASP B CA 1
ATOM 1676 C C . ASP A 1 202 ? 10.30900 17.97000 24.91900 1.000 6.82713 202 ASP B C 1
ATOM 1677 O O . ASP A 1 202 ? 11.05800 18.92700 24.70500 1.000 7.55354 202 ASP B O 1
ATOM 1682 N N . ASN A 1 203 ? 9.00700 17.98500 24.63000 1.000 7.00084 203 ASN B N 1
ATOM 1683 C CA . ASN A 1 203 ? 8.45500 19.08300 23.85100 1.000 7.82725 203 ASN B CA 1
ATOM 1684 C C . ASN A 1 203 ? 8.38200 20.37900 24.62800 1.000 6.40077 203 ASN B C 1
ATOM 1685 O O . ASN A 1 203 ? 8.39800 21.44700 24.01700 1.000 8.49049 203 ASN B O 1
ATOM 1690 N N . THR A 1 204 ? 8.27300 20.31700 25.95700 1.000 6.66396 204 THR B N 1
ATOM 1691 C CA . THR A 1 204 ? 8.29700 21.54800 26.73900 1.000 6.48762 204 THR B CA 1
ATOM 1692 C C . THR A 1 204 ? 9.60900 22.28200 26.53900 1.000 5.67436 204 THR B C 1
ATOM 1693 O O . THR A 1 204 ? 9.62200 23.49000 26.30400 1.000 7.73777 204 THR B O 1
ATOM 1697 N N . ALA A 1 205 ? 10.72300 21.55400 26.59500 1.000 6.14021 205 ALA B N 1
ATOM 1698 C CA . ALA A 1 205 ? 12.02300 22.17300 26.34800 1.000 6.97978 205 ALA B CA 1
ATOM 1699 C C . ALA A 1 205 ? 12.17600 22.60600 24.89300 1.000 6.54289 205 ALA B C 1
ATOM 1700 O O . ALA A 1 205 ? 12.70700 23.69100 24.62100 1.000 7.21665 205 ALA B O 1
ATOM 1702 N N . LEU A 1 206 ? 11.73300 21.77400 23.94200 1.000 6.22706 206 LEU B N 1
ATOM 1703 C CA . LEU A 1 206 ? 11.87800 22.14900 22.53900 1.000 6.04809 206 LEU B CA 1
ATOM 1704 C C . LEU A 1 206 ? 11.09700 23.41600 22.21700 1.000 7.48774 206 LEU B C 1
ATOM 1705 O O . LEU A 1 206 ? 11.61100 24.31500 21.54300 1.000 8.11939 206 LEU B O 1
ATOM 1710 N N . ILE A 1 207 ? 9.86200 23.51600 22.70800 1.000 6.93767 207 ILE B N 1
ATOM 1711 C CA . ILE A 1 207 ? 9.06500 24.71800 22.47700 1.000 8.24309 207 ILE B CA 1
ATOM 1712 C C . ILE A 1 207 ? 9.74800 25.93000 23.08300 1.000 8.84843 207 ILE B C 1
ATOM 1713 O O . ILE A 1 207 ? 9.80000 27.00300 22.47000 1.000 10.50389 207 ILE B O 1
ATOM 1718 N N . ARG A 1 208 ? 10.27400 25.78400 24.30100 1.000 9.06951 208 ARG B N 1
ATOM 1719 C CA A ARG A 1 208 ? 10.95400 26.90200 24.94500 0.350 8.97739 208 ARG B CA 1
ATOM 1720 C CA B ARG A 1 208 ? 10.95100 26.90100 24.94400 0.650 8.79316 208 ARG B CA 1
ATOM 1721 C C . ARG A 1 208 ? 12.13700 27.37800 24.11300 1.000 9.30112 208 ARG B C 1
ATOM 1722 O O . ARG A 1 208 ? 12.33100 28.58500 23.93300 1.000 10.11700 208 ARG B O 1
ATOM 1737 N N . ILE A 1 209 ? 12.93200 26.44800 23.58800 1.000 9.36165 209 ILE B N 1
ATOM 1738 C CA . ILE A 1 209 ? 14.08200 26.82700 22.76800 1.000 9.73011 209 ILE B CA 1
ATOM 1739 C C . ILE A 1 209 ? 13.63000 27.54900 21.50200 1.000 10.13543 209 ILE B C 1
ATOM 1740 O O . ILE A 1 209 ? 14.20700 28.56900 21.10600 1.000 11.99618 209 ILE B O 1
ATOM 1745 N N . VAL A 1 210 ? 12.60400 27.02100 20.83300 1.000 9.64853 210 VAL B N 1
ATOM 1746 C CA . VAL A 1 210 ? 12.16600 27.62400 19.58000 1.000 10.74076 210 VAL B CA 1
ATOM 1747 C C . VAL A 1 210 ? 11.60300 29.01600 19.81500 1.000 11.19345 210 VAL B C 1
ATOM 1748 O O . VAL A 1 210 ? 11.86800 29.94600 19.03900 1.000 14.10169 210 VAL B O 1
ATOM 1752 N N . LYS A 1 211 ? 10.82100 29.19200 20.87700 1.000 10.56442 211 LYS B N 1
ATOM 1753 C CA . LYS A 1 211 ? 10.25700 30.50900 21.15100 1.000 13.31212 211 LYS B CA 1
ATOM 1754 C C . LYS A 1 211 ? 11.31000 31.49100 21.66800 1.000 14.49121 211 LYS B C 1
ATOM 1755 O O . LYS A 1 211 ? 11.26900 32.67700 21.32100 1.000 18.60486 211 LYS B O 1
ATOM 1761 N N . ASP A 1 212 ? 12.27200 31.02700 22.47200 1.000 14.80177 212 ASP B N 1
ATOM 1762 C CA . ASP A 1 212 ? 13.20000 31.93400 23.15200 1.000 13.93325 212 ASP B CA 1
ATOM 1763 C C . ASP A 1 212 ? 14.54600 32.10900 22.45800 1.000 19.20493 212 ASP B C 1
ATOM 1764 O O . ASP A 1 212 ? 15.14400 33.18400 22.57600 1.000 20.89724 212 ASP B O 1
ATOM 1769 N N . GLN A 1 213 ? 15.05000 31.10100 21.74500 1.000 16.28880 213 GLN B N 1
ATOM 1770 C CA . GLN A 1 213 ? 16.32000 31.24100 21.04100 1.000 17.04152 213 GLN B CA 1
ATOM 1771 C C . GLN A 1 213 ? 16.15700 31.53700 19.55800 1.000 21.21833 213 GLN B C 1
ATOM 1772 O O . GLN A 1 213 ? 16.96500 32.28100 18.99100 1.000 21.42625 213 GLN B O 1
ATOM 1778 N N . LEU A 1 214 ? 15.13800 30.97800 18.91200 1.000 17.43367 214 LEU B N 1
ATOM 1779 C CA . LEU A 1 214 ? 14.88500 31.27800 17.51100 1.000 19.06018 214 LEU B CA 1
ATOM 1780 C C . LEU A 1 214 ? 13.81800 32.34300 17.31300 1.000 19.03386 214 LEU B C 1
ATOM 1781 O O . LEU A 1 214 ? 13.73100 32.91600 16.22200 1.000 21.37362 214 LEU B O 1
ATOM 1786 N N . ASN A 1 215 ? 13.02800 32.63000 18.34500 1.000 17.80740 215 ASN B N 1
ATOM 1787 C CA . ASN A 1 215 ? 11.99200 33.66400 18.29700 1.000 21.80788 215 ASN B CA 1
ATOM 1788 C C . ASN A 1 215 ? 11.00900 33.45100 17.14600 1.000 24.46872 215 ASN B C 1
ATOM 1789 O O . ASN A 1 215 ? 10.55200 34.40400 16.51200 1.000 19.03649 215 ASN B O 1
ATOM 1794 N N . TYR A 1 216 ? 10.67000 32.19200 16.87200 1.000 15.47817 216 TYR B N 1
ATOM 1795 C CA . TYR A 1 216 ? 9.64300 31.92800 15.87300 1.000 16.49671 216 TYR B CA 1
ATOM 1796 C C . TYR A 1 216 ? 8.31800 32.52000 16.34500 1.000 16.53356 216 TYR B C 1
ATOM 1797 O O . TYR A 1 216 ? 7.93700 32.34800 17.50700 1.000 17.18101 216 TYR B O 1
ATOM 1806 N N . PRO A 1 217 ? 7.59800 33.23300 15.47400 1.000 18.42326 217 PRO B N 1
ATOM 1807 C CA . PRO A 1 217 ? 6.32300 33.82900 15.89800 1.000 18.88121 217 PRO B CA 1
ATOM 1808 C C . PRO A 1 217 ? 5.23900 32.80000 16.14600 1.000 14.31751 217 PRO B C 1
ATOM 1809 O O . PRO A 1 217 ? 4.30000 33.07700 16.90400 1.000 16.68621 217 PRO B O 1
ATOM 1813 N N . VAL A 1 218 ? 5.33700 31.62500 15.52400 1.000 14.89652 218 VAL B N 1
ATOM 1814 C CA . VAL A 1 218 ? 4.30700 30.60200 15.63900 1.000 17.29155 218 VAL B CA 1
ATOM 1815 C C . VAL A 1 218 ? 4.92100 29.25900 15.28300 1.000 14.35172 218 VAL B C 1
ATOM 1816 O O . VAL A 1 218 ? 5.85300 29.17600 14.47400 1.000 13.41477 218 VAL B O 1
ATOM 1820 N N . ILE A 1 219 ? 4.41800 28.20700 15.91500 1.000 11.86984 219 ILE B N 1
ATOM 1821 C CA A ILE A 1 219 ? 4.77400 26.83800 15.58100 0.690 12.27252 219 ILE B CA 1
ATOM 1822 C CA B ILE A 1 219 ? 4.77200 26.83000 15.59200 0.310 12.85680 219 ILE B CA 1
ATOM 1823 C C . ILE A 1 219 ? 3.51300 26.18700 15.03200 1.000 13.24106 219 ILE B C 1
ATOM 1824 O O . ILE A 1 219 ? 2.58600 25.86600 15.78500 1.000 16.32038 219 ILE B O 1
ATOM 1833 N N . LYS A 1 220 ? 3.45700 26.01400 13.71300 1.000 13.51215 220 LYS B N 1
ATOM 1834 C CA A LYS A 1 220 ? 2.26600 25.47900 13.06600 0.510 13.64637 220 LYS B CA 1
ATOM 1835 C CA B LYS A 1 220 ? 2.27500 25.48500 13.04600 0.490 14.10169 220 LYS B CA 1
ATOM 1836 C C . LYS A 1 220 ? 2.35100 23.99100 12.76900 1.000 15.02285 220 LYS B C 1
ATOM 1837 O O . LYS A 1 220 ? 1.30800 23.32900 12.69200 1.000 14.52279 220 LYS B O 1
ATOM 1848 N N . GLN A 1 221 ? 3.55300 23.45100 12.60100 1.000 12.32253 221 GLN B N 1
ATOM 1849 C CA . GLN A 1 221 ? 3.74900 22.03300 12.33300 1.000 16.23879 221 GLN B CA 1
ATOM 1850 C C . GLN A 1 221 ? 4.88900 21.54000 13.20500 1.000 12.74100 221 GLN B C 1
ATOM 1851 O O . GLN A 1 221 ? 5.72400 22.32700 13.66100 1.000 12.81206 221 GLN B O 1
ATOM 1857 N N . PHE A 1 222 ? 4.93100 20.22300 13.42700 1.000 12.65152 222 PHE B N 1
ATOM 1858 C CA . PHE A 1 222 ? 6.00900 19.66200 14.23100 1.000 11.78299 222 PHE B CA 1
ATOM 1859 C C . PHE A 1 222 ? 7.37700 19.83600 13.58500 1.000 11.39874 222 PHE B C 1
ATOM 1860 O O . PHE A 1 222 ? 8.38200 19.70700 14.28600 1.000 11.49085 222 PHE B O 1
ATOM 1868 N N . SER A 1 223 ? 7.44700 20.10900 12.27800 1.000 11.36189 223 SER B N 1
ATOM 1869 C CA A SER A 1 223 ? 8.74500 20.38200 11.66300 0.580 11.13291 223 SER B CA 1
ATOM 1870 C CA B SER A 1 223 ? 8.74200 20.38200 11.66100 0.420 11.58034 223 SER B CA 1
ATOM 1871 C C . SER A 1 223 ? 9.42400 21.58000 12.30800 1.000 14.05432 223 SER B C 1
ATOM 1872 O O . SER A 1 223 ? 10.65900 21.63800 12.36800 1.000 14.52016 223 SER B O 1
ATOM 1877 N N . ASP A 1 224 ? 8.64400 22.53600 12.80200 1.000 9.79591 224 ASP B N 1
ATOM 1878 C CA . ASP A 1 224 ? 9.21100 23.69700 13.46700 1.000 10.05384 224 ASP B CA 1
ATOM 1879 C C . ASP A 1 224 ? 9.59800 23.42000 14.91800 1.000 9.45377 224 ASP B C 1
ATOM 1880 O O . ASP A 1 224 ? 10.01000 24.35000 15.61900 1.000 11.65929 224 ASP B O 1
ATOM 1885 N N . LEU A 1 225 ? 9.50700 22.16100 15.36500 1.000 10.19070 225 LEU B N 1
ATOM 1886 C CA . LEU A 1 225 ? 10.14300 21.67100 16.58500 1.000 9.89856 225 LEU B CA 1
ATOM 1887 C C . LEU A 1 225 ? 11.16500 20.58600 16.30800 1.000 7.87989 225 LEU B C 1
ATOM 1888 O O . LEU A 1 225 ? 12.24300 20.57800 16.90800 1.000 8.84580 225 LEU B O 1
ATOM 1893 N N . ASN A 1 226 ? 10.83200 19.64800 15.42100 1.000 6.49552 226 ASN B N 1
ATOM 1894 C CA . ASN A 1 226 ? 11.65300 18.46800 15.19700 1.000 7.13507 226 ASN B CA 1
ATOM 1895 C C . ASN A 1 226 ? 13.00700 18.79500 14.58700 1.000 7.24561 226 ASN B C 1
ATOM 1896 O O . ASN A 1 226 ? 13.92300 17.97200 14.67200 1.000 7.60091 226 ASN B O 1
ATOM 1901 N N . PHE A 1 227 ? 13.14200 19.94900 13.94500 1.000 6.33760 227 PHE B N 1
ATOM 1902 C CA . PHE A 1 227 ? 14.43000 20.31500 13.37600 1.000 7.35088 227 PHE B CA 1
ATOM 1903 C C . PHE A 1 227 ? 15.52500 20.31300 14.43700 1.000 7.59038 227 PHE B C 1
ATOM 1904 O O . PHE A 1 227 ? 16.68900 20.05000 14.12100 1.000 9.08530 227 PHE B O 1
ATOM 1912 N N . LEU A 1 228 ? 15.17900 20.59400 15.69800 1.000 8.04307 228 LEU B N 1
ATOM 1913 C CA . LEU A 1 228 ? 16.18100 20.57100 16.76500 1.000 7.33772 228 LEU B CA 1
ATOM 1914 C C . LEU A 1 228 ? 16.69300 19.16300 17.03000 1.000 6.65606 228 LEU B C 1
ATOM 1915 O O . LEU A 1 228 ? 17.88500 18.96600 17.29400 1.000 8.26415 228 LEU B O 1
ATOM 1920 N N . ILE A 1 229 ? 15.79900 18.17800 17.00500 1.000 6.66659 229 ILE B N 1
ATOM 1921 C CA . ILE A 1 229 ? 16.20800 16.78800 17.18100 1.000 6.54815 229 ILE B CA 1
ATOM 1922 C C . ILE A 1 229 ? 17.09300 16.35700 16.02500 1.000 7.39036 229 ILE B C 1
ATOM 1923 O O . ILE A 1 229 ? 18.13000 15.70800 16.21800 1.000 8.24309 229 ILE B O 1
ATOM 1928 N N . GLY A 1 230 ? 16.70100 16.72500 14.80200 1.000 8.51681 230 GLY B N 1
ATOM 1929 C CA . GLY A 1 230 ? 17.53000 16.43100 13.64600 1.000 10.25649 230 GLY B CA 1
ATOM 1930 C C . GLY A 1 230 ? 18.90200 17.07000 13.72900 1.000 9.04845 230 GLY B C 1
ATOM 1931 O O . GLY A 1 230 ? 19.89800 16.47200 13.30900 1.000 10.13016 230 GLY B O 1
ATOM 1932 N N . ARG A 1 231 ? 18.97700 18.28200 14.28200 1.000 8.71420 231 ARG B N 1
ATOM 1933 C CA A ARG A 1 231 ? 20.27100 18.94400 14.42900 0.490 8.39048 231 ARG B CA 1
ATOM 1934 C CA B ARG A 1 231 ? 20.26900 18.94700 14.43200 0.510 8.39311 231 ARG B CA 1
ATOM 1935 C C . ARG A 1 231 ? 21.19500 18.16800 15.35500 1.000 8.04570 231 ARG B C 1
ATOM 1936 O O . ARG A 1 231 ? 22.39100 18.04200 15.08000 1.000 8.66156 231 ARG B O 1
ATOM 1951 N N . VAL A 1 232 ? 20.66400 17.64600 16.46400 1.000 6.58237 232 VAL B N 1
ATOM 1952 C CA . VAL A 1 232 ? 21.49200 16.87400 17.38400 1.000 8.11676 232 VAL B CA 1
ATOM 1953 C C . VAL A 1 232 ? 21.99000 15.61400 16.70000 1.000 7.17191 232 VAL B C 1
ATOM 1954 O O . VAL A 1 232 ? 23.17500 15.27000 16.77500 1.000 7.45616 232 VAL B O 1
ATOM 1958 N N . MET A 1 233 ? 21.08600 14.90900 16.01600 1.000 7.00874 233 MET B N 1
ATOM 1959 C CA . MET A 1 233 ? 21.45800 13.65500 15.38100 1.000 7.75356 233 MET B CA 1
ATOM 1960 C C . MET A 1 233 ? 22.51300 13.88900 14.31500 1.000 7.91147 233 MET B C 1
ATOM 1961 O O . MET A 1 233 ? 23.48400 13.13100 14.20900 1.000 8.42469 233 MET B O 1
ATOM 1966 N N . ALA A 1 234 ? 22.34200 14.94100 13.51900 1.000 6.17969 234 ALA B N 1
ATOM 1967 C CA . ALA A 1 234 ? 23.30700 15.22200 12.46700 1.000 7.71935 234 ALA B CA 1
ATOM 1968 C C . ALA A 1 234 ? 24.63500 15.67400 13.05900 1.000 6.86135 234 ALA B C 1
ATOM 1969 O O . ALA A 1 234 ? 25.70400 15.18500 12.66800 1.000 7.96674 234 ALA B O 1
ATOM 1971 N N . SER A 1 235 ? 24.60000 16.59300 14.02900 1.000 7.49037 235 SER B N 1
ATOM 1972 C CA A SER A 1 235 ? 25.85900 17.15400 14.50000 0.730 8.12203 235 SER B CA 1
ATOM 1973 C CA B SER A 1 235 ? 25.85100 17.16300 14.51900 0.270 8.36679 235 SER B CA 1
ATOM 1974 C C . SER A 1 235 ? 26.68200 16.13200 15.27300 1.000 8.27468 235 SER B C 1
ATOM 1975 O O . SER A 1 235 ? 27.91000 16.09600 15.13300 1.000 7.86410 235 SER B O 1
ATOM 1980 N N . ILE A 1 236 ? 26.04500 15.26300 16.06000 1.000 7.02979 236 ILE B N 1
ATOM 1981 C CA A ILE A 1 236 ? 26.85200 14.30900 16.81700 0.600 8.20888 236 ILE B CA 1
ATOM 1982 C CA B ILE A 1 236 ? 26.82000 14.29500 16.82300 0.400 8.73263 236 ILE B CA 1
ATOM 1983 C C . ILE A 1 236 ? 27.48400 13.26100 15.91600 1.000 7.73251 236 ILE B C 1
ATOM 1984 O O . ILE A 1 236 ? 28.46600 12.61700 16.31600 1.000 9.04056 236 ILE B O 1
ATOM 1993 N N . THR A 1 237 ? 26.97300 13.08200 14.69600 1.000 7.64565 237 THR B N 1
ATOM 1994 C CA . THR A 1 237 ? 27.55900 12.16000 13.73400 1.000 7.89568 237 THR B CA 1
ATOM 1995 C C . THR A 1 237 ? 28.37400 12.86600 12.66100 1.000 6.28760 237 THR B C 1
ATOM 1996 O O . THR A 1 237 ? 28.80600 12.21700 11.70500 1.000 8.89580 237 THR B O 1
ATOM 2000 N N . ALA A 1 238 ? 28.60400 14.17200 12.79700 1.000 7.19823 238 ALA B N 1
ATOM 2001 C CA . ALA A 1 238 ? 29.24800 14.91700 11.72300 1.000 7.19034 238 ALA B CA 1
ATOM 2002 C C . ALA A 1 238 ? 30.66500 14.42800 11.47700 1.000 6.63764 238 ALA B C 1
ATOM 2003 O O . ALA A 1 238 ? 31.12900 14.41700 10.33400 1.000 7.79567 238 ALA B O 1
ATOM 2005 N N . SER A 1 239 ? 31.37700 14.03000 12.53600 1.000 6.95347 239 SER B N 1
ATOM 2006 C CA . SER A 1 239 ? 32.76800 13.61200 12.38700 1.000 7.99833 239 SER B CA 1
ATOM 2007 C C . SER A 1 239 ? 32.91700 12.23000 11.75400 1.000 8.41417 239 SER B C 1
ATOM 2008 O O . SER A 1 239 ? 34.03700 11.85700 11.38500 1.000 10.23807 239 SER B O 1
ATOM 2011 N N . LEU A 1 240 ? 31.83000 11.46200 11.62900 1.000 8.10360 240 LEU B N 1
ATOM 2012 C CA . LEU A 1 240 ? 31.80800 10.25500 10.80600 1.000 7.64302 240 LEU B CA 1
ATOM 2013 C C . LEU A 1 240 ? 31.66500 10.56400 9.32400 1.000 7.78514 240 LEU B C 1
ATOM 2014 O O . LEU A 1 240 ? 31.89800 9.68300 8.48500 1.000 9.99857 240 LEU B O 1
ATOM 2019 N N . ARG A 1 241 ? 31.31400 11.79900 8.98000 1.000 8.27731 241 ARG B N 1
ATOM 2020 C CA . ARG A 1 241 ? 30.85500 12.12300 7.64200 1.000 8.67472 241 ARG B CA 1
ATOM 2021 C C . ARG A 1 241 ? 31.67200 13.19100 6.94500 1.000 9.61957 241 ARG B C 1
ATOM 2022 O O . ARG A 1 241 ? 31.59700 13.28200 5.71900 1.000 9.74327 241 ARG B O 1
ATOM 2030 N N . PHE A 1 242 ? 32.45700 13.98000 7.66900 1.000 8.78526 242 PHE B N 1
ATOM 2031 C CA . PHE A 1 242 ? 33.22700 15.06300 7.07900 1.000 9.54325 242 PHE B CA 1
ATOM 2032 C C . PHE A 1 242 ? 34.58000 15.11400 7.76700 1.000 8.20098 242 PHE B C 1
ATOM 2033 O O . PHE A 1 242 ? 34.71700 14.64900 8.90200 1.000 9.43797 242 PHE B O 1
ATOM 2041 N N . PRO A 1 243 ? 35.58600 15.69600 7.11400 1.000 9.49851 243 PRO B N 1
ATOM 2042 C CA . PRO A 1 243 ? 36.92100 15.76800 7.72200 1.000 11.44611 243 PRO B CA 1
ATOM 2043 C C . PRO A 1 243 ? 36.93500 16.54100 9.03000 1.000 11.64350 243 PRO B C 1
ATOM 2044 O O . PRO A 1 243 ? 36.10800 17.41900 9.28300 1.000 11.53559 243 PRO B O 1
ATOM 2048 N N . GLY A 1 244 ? 37.91300 16.22100 9.86500 1.000 9.88013 244 GLY B N 1
ATOM 2049 C CA . GLY A 1 244 ? 38.11900 16.98400 11.06300 1.000 14.93863 244 GLY B CA 1
ATOM 2050 C C . GLY A 1 244 ? 39.29800 16.47400 11.84500 1.000 11.98038 244 GLY B C 1
ATOM 2051 O O . GLY A 1 244 ? 39.76600 15.34700 11.64700 1.000 13.14894 244 GLY B O 1
ATOM 2052 N N . PRO A 1 245 ? 39.78000 17.30500 12.77500 1.000 11.73825 245 PRO B N 1
ATOM 2053 C CA . PRO A 1 245 ? 40.95800 16.93800 13.57700 1.000 13.06209 245 PRO B CA 1
ATOM 2054 C C . PRO A 1 245 ? 40.74000 15.77300 14.54100 1.000 9.62747 245 PRO B C 1
ATOM 2055 O O . PRO A 1 245 ? 41.72400 15.14400 14.94800 1.000 11.17239 245 PRO B O 1
ATOM 2059 N N . LEU A 1 246 ? 39.50000 15.46600 14.93500 1.000 9.97488 246 LEU B N 1
ATOM 2060 C CA . LEU A 1 246 ? 39.28000 14.56600 16.06100 1.000 9.60115 246 LEU B CA 1
ATOM 2061 C C . LEU A 1 246 ? 37.90200 13.92600 15.88100 1.000 8.31415 246 LEU B C 1
ATOM 2062 O O . LEU A 1 246 ? 36.89000 14.52700 16.24800 1.000 9.62484 246 LEU B O 1
ATOM 2067 N N . ASN A 1 247 ? 37.86500 12.71800 15.32300 1.000 8.72999 247 ASN B N 1
ATOM 2068 C CA . ASN A 1 247 ? 36.58700 12.09100 14.99800 1.000 8.26941 247 ASN B CA 1
ATOM 2069 C C . ASN A 1 247 ? 36.18300 11.08800 16.08100 1.000 8.04570 247 ASN B C 1
ATOM 2070 O O . ASN A 1 247 ? 37.01100 10.61000 16.86700 1.000 8.91423 247 ASN B O 1
ATOM 2075 N N . MET A 1 248 ? 34.88500 10.79800 16.14500 1.000 8.25625 248 MET B N 1
ATOM 2076 C CA . MET A 1 248 ? 34.37100 9.85600 17.13200 1.000 9.23532 248 MET B CA 1
ATOM 2077 C C . MET A 1 248 ? 33.15900 9.12800 16.57100 1.000 8.29836 248 MET B C 1
ATOM 2078 O O . MET A 1 248 ? 32.33500 9.72700 15.87000 1.000 10.62759 248 MET B O 1
ATOM 2083 N N . ASP A 1 249 ? 33.05200 7.83800 16.87600 1.000 7.95359 249 ASP B N 1
ATOM 2084 C CA . ASP A 1 249 ? 31.92400 7.03800 16.42000 1.000 7.17191 249 ASP B CA 1
ATOM 2085 C C . ASP A 1 249 ? 30.90600 6.82100 17.54100 1.000 7.23508 249 ASP B C 1
ATOM 2086 O O . ASP A 1 249 ? 31.05600 7.32900 18.65500 1.000 7.77462 249 ASP B O 1
ATOM 2091 N N . LEU A 1 250 ? 29.84300 6.07100 17.22600 1.000 7.54038 250 LEU B N 1
ATOM 2092 C CA . LEU A 1 250 ? 28.71100 5.96400 18.14500 1.000 7.91674 250 LEU B CA 1
ATOM 2093 C C . LEU A 1 250 ? 29.12400 5.33700 19.46900 1.000 6.58237 250 LEU B C 1
ATOM 2094 O O . LEU A 1 250 ? 28.81900 5.86800 20.54900 1.000 7.07716 250 LEU B O 1
ATOM 2099 N N . MET A 1 251 ? 29.77400 4.18000 19.41100 1.000 7.15349 251 MET B N 1
ATOM 2100 C CA . MET A 1 251 ? 30.15300 3.50900 20.64700 1.000 6.86924 251 MET B CA 1
ATOM 2101 C C . MET A 1 251 ? 31.31800 4.19900 21.33900 1.000 7.05611 251 MET B C 1
ATOM 2102 O O . MET A 1 251 ? 31.47100 4.07100 22.55700 1.000 7.14296 251 MET B O 1
ATOM 2107 N N . GLU A 1 252 ? 32.14200 4.94100 20.60900 1.000 6.50604 252 GLU B N 1
ATOM 2108 C CA . GLU A 1 252 ? 33.15300 5.76500 21.25300 1.000 6.81661 252 GLU B CA 1
ATOM 2109 C C . GLU A 1 252 ? 32.49100 6.78300 22.17300 1.000 7.01663 252 GLU B C 1
ATOM 2110 O O . GLU A 1 252 ? 32.89900 6.97200 23.32900 1.000 8.52207 252 GLU B O 1
ATOM 2116 N N . MET A 1 253 ? 31.44100 7.42600 21.68200 1.000 6.72712 253 MET B N 1
ATOM 2117 C CA A MET A 1 253 ? 30.73500 8.38500 22.51700 0.760 7.69040 253 MET B CA 1
ATOM 2118 C CA B MET A 1 253 ? 30.68700 8.38100 22.48200 0.240 7.68513 253 MET B CA 1
ATOM 2119 C C . MET A 1 253 ? 30.04600 7.69700 23.68100 1.000 7.34035 253 MET B C 1
ATOM 2120 O O . MET A 1 253 ? 30.15200 8.16600 24.82300 1.000 7.79567 253 MET B O 1
ATOM 2129 N N . ALA A 1 254 ? 29.37100 6.57800 23.43300 1.000 6.59290 254 ALA B N 1
ATOM 2130 C CA . ALA A 1 254 ? 28.69800 5.87700 24.51900 1.000 7.52459 254 ALA B CA 1
ATOM 2131 C C . ALA A 1 254 ? 29.68300 5.43300 25.59100 1.000 6.19285 254 ALA B C 1
ATOM 2132 O O . ALA A 1 254 ? 29.40500 5.57000 26.78800 1.000 7.55091 254 ALA B O 1
ATOM 2134 N N . HIS A 1 255 ? 30.83500 4.89500 25.18700 1.000 5.97966 255 HIS B N 1
ATOM 2135 C CA . HIS A 1 255 ? 31.80600 4.42600 26.17000 1.000 6.31655 255 HIS B CA 1
ATOM 2136 C C . HIS A 1 255 ? 32.30900 5.56000 27.05200 1.000 6.61921 255 HIS B C 1
ATOM 2137 O O . HIS A 1 255 ? 32.62600 5.33300 28.22500 1.000 7.89568 255 HIS B O 1
ATOM 2144 N N . ASN A 1 256 ? 32.42000 6.77400 26.51500 1.000 5.55856 256 ASN B N 1
ATOM 2145 C CA . ASN A 1 256 ? 32.85500 7.90600 27.32800 1.000 6.14021 256 ASN B CA 1
ATOM 2146 C C . ASN A 1 256 ? 31.75800 8.43400 28.24200 1.000 7.49827 256 ASN B C 1
ATOM 2147 O O . ASN A 1 256 ? 32.07200 9.12000 29.21900 1.000 10.89604 256 ASN B O 1
ATOM 2152 N N . LEU A 1 257 ? 30.49500 8.15000 27.94700 1.000 5.65068 257 LEU B N 1
ATOM 2153 C CA . LEU A 1 257 ? 29.39600 8.66300 28.75600 1.000 6.61921 257 LEU B CA 1
ATOM 2154 C C . LEU A 1 257 ? 28.95200 7.71300 29.85900 1.000 6.61395 257 LEU B C 1
ATOM 2155 O O . LEU A 1 257 ? 28.54900 8.16900 30.93300 1.000 7.18770 257 LEU B O 1
ATOM 2160 N N . VAL A 1 258 ? 29.01700 6.40700 29.63300 1.000 5.88755 258 VAL B N 1
ATOM 2161 C CA . VAL A 1 258 ? 28.28700 5.44400 30.46000 1.000 8.05886 258 VAL B CA 1
ATOM 2162 C C . VAL A 1 258 ? 29.20400 4.98500 31.59500 1.000 6.72449 258 VAL B C 1
ATOM 2163 O O . VAL A 1 258 ? 29.91200 3.97600 31.50500 1.000 7.91674 258 VAL B O 1
ATOM 2167 N N . ALA A 1 259 ? 29.19000 5.74900 32.69000 1.000 6.71396 259 ALA B N 1
ATOM 2168 C CA . ALA A 1 259 ? 30.10300 5.49200 33.80500 1.000 7.13243 259 ALA B CA 1
ATOM 2169 C C . ALA A 1 259 ? 29.79000 4.17100 34.48700 1.000 7.55880 259 ALA B C 1
ATOM 2170 O O . ALA A 1 259 ? 30.69400 3.39000 34.80500 1.000 8.87738 259 ALA B O 1
ATOM 2172 N N . LEU A 1 260 ? 28.51900 3.92500 34.74800 1.000 7.02189 260 LEU B N 1
ATOM 2173 C CA . LEU A 1 260 ? 28.04500 2.66000 35.27000 1.000 8.66946 260 LEU B CA 1
ATOM 2174 C C . LEU A 1 260 ? 27.07300 2.10000 34.25200 1.000 8.47207 260 LEU B C 1
ATOM 2175 O O . LEU A 1 260 ? 26.50000 2.86100 33.46700 1.000 8.22467 260 LEU B O 1
ATOM 2180 N N . PRO A 1 261 ? 26.88600 0.78300 34.20600 1.000 10.66180 261 PRO B N 1
ATOM 2181 C CA . PRO A 1 261 ? 26.04600 0.21500 33.14500 1.000 13.13315 261 PRO B CA 1
ATOM 2182 C C . PRO A 1 261 ? 24.66800 0.84600 33.04300 1.000 11.64613 261 PRO B C 1
ATOM 2183 O O . PRO A 1 261 ? 24.14900 1.01000 31.93300 1.000 12.06987 261 PRO B O 1
ATOM 2187 N N . GLU A 1 262 ? 24.08400 1.26200 34.16300 1.000 8.89580 262 GLU B N 1
ATOM 2188 C CA . GLU A 1 262 ? 22.73800 1.80800 34.16900 1.000 10.15122 262 GLU B CA 1
ATOM 2189 C C . GLU A 1 262 ? 22.66700 3.27500 33.76700 1.000 7.75356 262 GLU B C 1
ATOM 2190 O O . GLU A 1 262 ? 21.57500 3.75500 33.44200 1.000 8.75368 262 GLU B O 1
ATOM 2196 N N . THR A 1 263 ? 23.77900 4.01500 33.81700 1.000 7.51669 263 THR B N 1
ATOM 2197 C CA . THR A 1 263 ? 23.71300 5.46200 33.58800 1.000 7.66671 263 THR B CA 1
ATOM 2198 C C . THR A 1 263 ? 23.87900 5.73500 32.09900 1.000 6.63237 263 THR B C 1
ATOM 2199 O O . THR A 1 263 ? 24.92800 6.17800 31.62400 1.000 8.01412 263 THR B O 1
ATOM 2203 N N . LYS A 1 264 ? 22.81000 5.46300 31.35300 1.000 6.51920 264 LYS B N 1
ATOM 2204 C CA . LYS A 1 264 ? 22.86300 5.56300 29.89900 1.000 7.40352 264 LYS B CA 1
ATOM 2205 C C . LYS A 1 264 ? 21.84900 6.55600 29.34100 1.000 6.61132 264 LYS B C 1
ATOM 2206 O O . LYS A 1 264 ? 21.59800 6.55500 28.13200 1.000 6.99294 264 LYS B O 1
ATOM 2212 N N . PHE A 1 265 ? 21.29800 7.42900 30.18300 1.000 5.44013 265 PHE B N 1
ATOM 2213 C CA . PHE A 1 265 ? 20.23100 8.35100 29.81000 1.000 4.58739 265 PHE B CA 1
ATOM 2214 C C . PHE A 1 265 ? 20.80700 9.76100 29.72900 1.000 5.76122 265 PHE B C 1
ATOM 2215 O O . PHE A 1 265 ? 21.34000 10.29200 30.71100 1.000 6.93504 265 PHE B O 1
ATOM 2223 N N . ILE A 1 266 ? 20.71400 10.36200 28.54700 1.000 5.10588 266 ILE B N 1
ATOM 2224 C CA . ILE A 1 266 ? 21.52500 11.51000 28.15500 1.000 5.88492 266 ILE B CA 1
ATOM 2225 C C . ILE A 1 266 ? 20.64100 12.69500 27.78300 1.000 5.48224 266 ILE B C 1
ATOM 2226 O O . ILE A 1 266 ? 19.62400 12.53000 27.09800 1.000 6.27970 266 ILE B O 1
ATOM 2231 N N . ILE A 1 267 ? 21.06800 13.88900 28.17300 1.000 5.22957 267 ILE B N 1
ATOM 2232 C CA . ILE A 1 267 ? 20.38700 15.13700 27.84000 1.000 6.73239 267 ILE B CA 1
ATOM 2233 C C . ILE A 1 267 ? 21.23100 15.88100 26.81300 1.000 6.94557 267 ILE B C 1
ATOM 2234 O O . ILE A 1 267 ? 22.40100 16.18600 27.08200 1.000 6.19022 267 ILE B O 1
ATOM 2239 N N . PRO A 1 268 ? 20.67500 16.23100 25.65800 1.000 5.32169 268 PRO B N 1
ATOM 2240 C CA . PRO A 1 268 ? 21.44300 16.95900 24.64400 1.000 4.91375 268 PRO B CA 1
ATOM 2241 C C . PRO A 1 268 ? 21.14300 18.44600 24.66100 1.000 6.04283 268 PRO B C 1
ATOM 2242 O O . PRO A 1 268 ? 20.09800 18.88800 25.14700 1.000 6.97715 268 PRO B O 1
ATOM 2246 N N . SER A 1 269 ? 22.06300 19.21800 24.10200 1.000 5.95598 269 SER B N 1
ATOM 2247 C CA A SER A 1 269 ? 21.86100 20.63800 23.87400 0.720 6.89556 269 SER B CA 1
ATOM 2248 C CA B SER A 1 269 ? 21.91600 20.65300 23.92400 0.280 8.33784 269 SER B CA 1
ATOM 2249 C C . SER A 1 269 ? 22.74600 21.06600 22.71500 1.000 7.12454 269 SER B C 1
ATOM 2250 O O . SER A 1 269 ? 23.74400 20.41200 22.38400 1.000 8.34837 269 SER B O 1
ATOM 2255 N N . VAL A 1 270 ? 22.33600 22.14800 22.05500 1.000 7.67724 270 VAL B N 1
ATOM 2256 C CA . VAL A 1 270 ? 23.09400 22.69000 20.93200 1.000 8.24573 270 VAL B CA 1
ATOM 2257 C C . VAL A 1 270 ? 23.15700 24.20300 21.06600 1.000 7.92990 270 VAL B C 1
ATOM 2258 O O . VAL A 1 270 ? 22.21800 24.83800 21.55500 1.000 8.04307 270 VAL B O 1
ATOM 2262 N N . ALA A 1 271 ? 24.27200 24.78600 20.61400 1.000 7.01137 271 ALA B N 1
ATOM 2263 C CA . ALA A 1 271 ? 24.37700 26.23500 20.57600 1.000 7.58512 271 ALA B CA 1
ATOM 2264 C C . ALA A 1 271 ? 25.29000 26.63400 19.42600 1.000 8.13519 271 ALA B C 1
ATOM 2265 O O . ALA A 1 271 ? 26.25800 25.92000 19.13800 1.000 8.89580 271 ALA B O 1
ATOM 2267 N N . PRO A 1 272 ? 25.00800 27.74500 18.73700 1.000 9.70380 272 PRO B N 1
ATOM 2268 C CA . PRO A 1 272 ? 23.82100 28.57800 18.91700 1.000 10.85920 272 PRO B CA 1
ATOM 2269 C C . PRO A 1 272 ? 22.69700 28.03000 18.04200 1.000 12.69626 272 PRO B C 1
ATOM 2270 O O . PRO A 1 272 ? 22.88100 27.00900 17.38900 1.000 12.13830 272 PRO B O 1
ATOM 2274 N N . LEU A 1 273 ? 21.54800 28.69900 18.00800 1.000 15.37553 273 LEU B N 1
ATOM 2275 C CA . LEU A 1 273 ? 20.42600 28.20700 17.22100 1.000 13.99378 273 LEU B CA 1
ATOM 2276 C C . LEU A 1 273 ? 20.22200 28.95800 15.91000 1.000 15.55976 273 LEU B C 1
ATOM 2277 O O . LEU A 1 273 ? 19.42500 28.50900 15.07600 1.000 16.49935 273 LEU B O 1
ATOM 2282 N N . THR A 1 274 ? 20.92400 30.07300 15.69700 1.000 13.49109 274 THR B N 1
ATOM 2283 C CA . THR A 1 274 ? 20.76400 30.87900 14.49600 1.000 15.22551 274 THR B CA 1
ATOM 2284 C C . THR A 1 274 ? 22.12200 31.18500 13.88500 1.000 14.93863 274 THR B C 1
ATOM 2285 O O . THR A 1 274 ? 23.14400 31.23900 14.57400 1.000 15.32815 274 THR B O 1
ATOM 2289 N N . LYS A 1 275 ? 22.10100 31.44700 12.57300 1.000 16.13351 275 LYS B N 1
ATOM 2290 C CA . LYS A 1 275 ? 23.31300 31.81400 11.85000 1.000 18.13902 275 LYS B CA 1
ATOM 2291 C C . LYS A 1 275 ? 23.93300 33.08400 12.41700 1.000 13.80165 275 LYS B C 1
ATOM 2292 O O . LYS A 1 275 ? 25.15900 33.17800 12.55400 1.000 13.98326 275 LYS B O 1
ATOM 2298 N N . GLU A 1 276 ? 23.10000 34.07600 12.74300 1.000 18.02585 276 GLU B N 1
ATOM 2299 C CA . GLU A 1 276 ? 23.61900 35.34800 13.23700 1.000 18.04427 276 GLU B CA 1
ATOM 2300 C C . GLU A 1 276 ? 24.37000 35.16600 14.55100 1.000 17.69159 276 GLU B C 1
ATOM 2301 O O . GLU A 1 276 ? 25.43600 35.76100 14.75600 1.000 19.28389 276 GLU B O 1
ATOM 2307 N N . GLU A 1 277 ? 23.83700 34.33200 15.44700 1.000 17.95478 277 GLU B N 1
ATOM 2308 C CA . GLU A 1 277 ? 24.54200 34.03500 16.68700 1.000 16.54672 277 GLU B CA 1
ATOM 2309 C C . GLU A 1 277 ? 25.82500 33.25300 16.43600 1.000 15.56502 277 GLU B C 1
ATOM 2310 O O . GLU A 1 277 ? 26.80700 33.42900 17.16400 1.000 15.66240 277 GLU B O 1
ATOM 2316 N N . SER A 1 278 ? 25.84300 32.39900 15.40800 1.000 12.89102 278 SER B N 1
ATOM 2317 C CA . SER A 1 278 ? 27.03900 31.61000 15.12400 1.000 12.98314 278 SER B CA 1
ATOM 2318 C C . SER A 1 278 ? 28.19600 32.49100 14.68500 1.000 16.50987 278 SER B C 1
ATOM 2319 O O . SER A 1 278 ? 29.36300 32.12900 14.88400 1.000 16.35459 278 SER B O 1
ATOM 2322 N N . GLU A 1 279 ? 27.89400 33.64400 14.09300 1.000 15.73083 279 GLU B N 1
ATOM 2323 C CA . GLU A 1 279 ? 28.91300 34.55000 13.58400 1.000 15.30183 279 GLU B CA 1
ATOM 2324 C C . GLU A 1 279 ? 29.38800 35.55200 14.62700 1.000 27.04535 279 GLU B C 1
ATOM 2325 O O . GLU A 1 279 ? 30.32500 36.30900 14.35600 1.000 36.58070 279 GLU B O 1
ATOM 2331 N N . MET A 1 280 ? 28.76900 35.57300 15.80500 1.000 20.28138 280 MET B N 1
ATOM 2332 C CA . MET A 1 280 ? 29.06700 36.52800 16.86800 1.000 23.89760 280 MET B CA 1
ATOM 2333 C C . MET A 1 280 ? 29.15100 35.81100 18.20700 1.000 35.60953 280 MET B C 1
ATOM 2334 O O . MET A 1 280 ? 28.48300 36.16700 19.18100 1.000 43.98159 280 MET B O 1
ATOM 2339 N N . SER A 1 281 ? 29.98700 34.77600 18.27100 1.000 29.51407 281 SER B N 1
ATOM 2340 C CA A SER A 1 281 ? 30.11300 33.95900 19.46800 0.450 22.37637 281 SER B CA 1
ATOM 2341 C CA B SER A 1 281 ? 30.12800 33.99700 19.49000 0.550 22.21319 281 SER B CA 1
ATOM 2342 C C . SER A 1 281 ? 31.51900 33.38500 19.54300 1.000 21.06305 281 SER B C 1
ATOM 2343 O O . SER A 1 281 ? 32.19200 33.22500 18.52200 1.000 31.37481 281 SER B O 1
ATOM 2348 N N . THR A 1 282 ? 31.95200 33.07300 20.76000 1.000 19.39706 282 THR B N 1
ATOM 2349 C CA . THR A 1 282 ? 33.21700 32.40500 21.01700 1.000 19.66552 282 THR B CA 1
ATOM 2350 C C . THR A 1 282 ? 32.94600 30.96100 21.41800 1.000 15.25709 282 THR B C 1
ATOM 2351 O O . THR A 1 282 ? 31.83200 30.60800 21.81900 1.000 15.99665 282 THR B O 1
ATOM 2355 N N . GLU A 1 283 ? 33.98600 30.12600 21.32600 1.000 15.03075 283 GLU B N 1
ATOM 2356 C CA . GLU A 1 283 ? 33.85100 28.74000 21.77000 1.000 13.74639 283 GLU B CA 1
ATOM 2357 C C . GLU A 1 283 ? 33.39700 28.67400 23.22000 1.000 14.27276 283 GLU B C 1
ATOM 2358 O O . GLU A 1 283 ? 32.52500 27.87000 23.57300 1.000 13.16737 283 GLU B O 1
ATOM 2364 N N . LEU A 1 284 ? 33.97500 29.52400 24.07100 1.000 16.70463 284 LEU B N 1
ATOM 2365 C CA . LEU A 1 284 ? 33.57800 29.56400 25.47300 1.000 16.10719 284 LEU B CA 1
ATOM 2366 C C . LEU A 1 284 ? 32.09500 29.87500 25.61700 1.000 11.49875 284 LEU B C 1
ATOM 2367 O O . LEU A 1 284 ? 31.37300 29.19100 26.35300 1.000 13.97536 284 LEU B O 1
ATOM 2372 N N . ASP A 1 285 ? 31.62100 30.88900 24.89700 1.000 14.68860 285 ASP B N 1
ATOM 2373 C CA . ASP A 1 285 ? 30.22200 31.28600 24.99600 1.000 14.00694 285 ASP B CA 1
ATOM 2374 C C . ASP A 1 285 ? 29.30600 30.13600 24.60500 1.000 12.60941 285 ASP B C 1
ATOM 2375 O O . ASP A 1 285 ? 28.32700 29.84000 25.30200 1.000 11.9724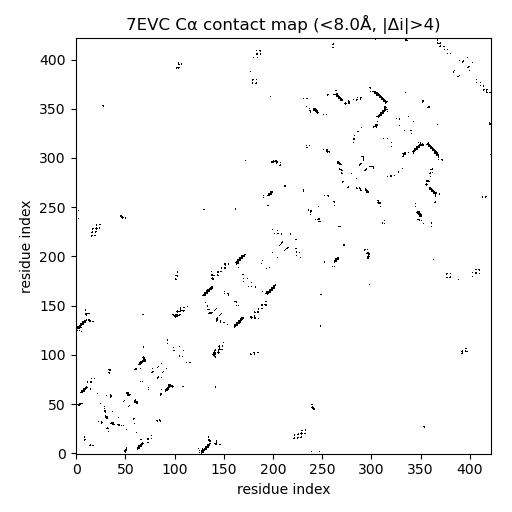9 285 ASP B O 1
ATOM 2380 N N . LEU A 1 286 ? 29.62900 29.45300 23.50200 1.000 11.30399 286 LEU B N 1
ATOM 2381 C CA . LEU A 1 286 ? 28.76500 28.38400 23.01900 1.000 10.36177 286 LEU B CA 1
ATOM 2382 C C . LEU A 1 286 ? 28.73200 27.20900 23.98600 1.000 9.86697 286 LEU B C 1
ATOM 2383 O O . LEU A 1 286 ? 27.67000 26.61900 24.21000 1.000 10.44599 286 LEU B O 1
ATOM 2388 N N . VAL A 1 287 ? 29.88200 26.83500 24.55300 1.000 9.99330 287 VAL B N 1
ATOM 2389 C CA . VAL A 1 287 ? 29.89400 25.72900 25.50900 1.000 9.63537 287 VAL B CA 1
ATOM 2390 C C . VAL A 1 287 ? 29.09800 26.08600 26.75600 1.000 9.81697 287 VAL B C 1
ATOM 2391 O O . VAL A 1 287 ? 28.34700 25.25800 27.28200 1.000 10.41704 287 VAL B O 1
ATOM 2395 N N . GLU A 1 288 ? 29.24400 27.32600 27.24100 1.000 11.47243 288 GLU B N 1
ATOM 2396 C CA . GLU A 1 288 ? 28.48300 27.75600 28.41300 1.000 11.79878 288 GLU B CA 1
ATOM 2397 C C . GLU A 1 288 ? 26.98600 27.70300 28.14900 1.000 13.75691 288 GLU B C 1
ATOM 2398 O O . GLU A 1 288 ? 26.21200 27.27500 29.01400 1.000 13.39634 288 GLU B O 1
ATOM 2404 N N . ARG A 1 289 ? 26.56200 28.12800 26.95700 1.000 11.35662 289 ARG B N 1
ATOM 2405 C CA . ARG A 1 289 ? 25.15300 28.02200 26.58900 1.000 12.21462 289 ARG B CA 1
ATOM 2406 C C . ARG A 1 289 ? 24.68000 26.57500 26.62500 1.000 10.15385 289 ARG B C 1
ATOM 2407 O O . ARG A 1 289 ? 23.60500 26.28000 27.15400 1.000 10.38809 289 ARG B O 1
ATOM 2415 N N . CYS A 1 290 ? 25.47200 25.65600 26.05900 1.000 9.10899 290 CYS B N 1
ATOM 2416 C CA . CYS A 1 290 ? 25.07800 24.25000 26.05700 1.000 9.99594 290 CYS B CA 1
ATOM 2417 C C . CYS A 1 290 ? 24.89000 23.71600 27.47000 1.000 8.59577 290 CYS B C 1
ATOM 2418 O O . CYS A 1 290 ? 23.99400 22.90600 27.71900 1.000 9.32480 290 CYS B O 1
ATOM 2421 N N . PHE A 1 291 ? 25.73700 24.14400 28.40500 1.000 10.07752 291 PHE B N 1
ATOM 2422 C CA . PHE A 1 291 ? 25.63000 23.70200 29.78900 1.000 10.54863 291 PHE B CA 1
ATOM 2423 C C . PHE A 1 291 ? 24.59200 24.48000 30.58200 1.000 13.03314 291 PHE B C 1
ATOM 2424 O O . PHE A 1 291 ? 24.43800 24.23100 31.78500 1.000 13.42266 291 PHE B O 1
ATOM 2432 N N . ASP A 1 292 ? 23.87600 25.39800 29.94900 1.000 12.61993 292 ASP B N 1
ATOM 2433 C CA . ASP A 1 292 ? 22.85700 26.14900 30.66600 1.000 11.89353 292 ASP B CA 1
ATOM 2434 C C . ASP A 1 292 ? 21.48300 25.52900 30.43600 1.000 13.30423 292 ASP B C 1
ATOM 2435 O O . ASP A 1 292 ? 21.14700 25.15700 29.30700 1.000 12.08303 292 ASP B O 1
ATOM 2440 N N . PRO A 1 293 ? 20.65000 25.41300 31.47300 1.000 12.04618 293 PRO B N 1
ATOM 2441 C CA . PRO A 1 293 ? 19.33900 24.76100 31.29900 1.000 11.69614 293 PRO B CA 1
ATOM 2442 C C . PRO A 1 293 ? 18.45200 25.38800 30.23400 1.000 10.89868 293 PRO B C 1
ATOM 2443 O O . PRO A 1 293 ? 17.56000 24.69800 29.72500 1.000 13.01209 293 PRO B O 1
ATOM 2447 N N . THR A 1 294 ? 18.66800 26.65600 29.86300 1.000 11.36715 294 THR B N 1
ATOM 2448 C CA . THR A 1 294 ? 17.87800 27.25600 28.78700 1.000 12.51203 294 THR B CA 1
ATOM 2449 C C . THR A 1 294 ? 18.05400 26.51100 27.47600 1.000 11.61455 294 THR B C 1
ATOM 2450 O O . THR A 1 294 ? 17.16900 26.55900 26.61400 1.000 14.19644 294 THR B O 1
ATOM 2454 N N . HIS A 1 295 ? 19.19300 25.84400 27.29800 1.000 8.77737 295 HIS B N 1
ATOM 2455 C CA . HIS A 1 295 ? 19.50700 25.15500 26.06100 1.000 8.64051 295 HIS B CA 1
ATOM 2456 C C . HIS A 1 295 ? 19.31800 23.65000 26.14800 1.000 8.09571 295 HIS B C 1
ATOM 2457 O O . HIS A 1 295 ? 19.37800 22.98100 25.11500 1.000 7.43510 295 HIS B O 1
ATOM 2464 N N . TYR A 1 296 ? 19.10300 23.09000 27.33900 1.000 7.98254 296 TYR B N 1
ATOM 2465 C CA . TYR A 1 296 ? 18.84200 21.65800 27.44000 1.000 6.97978 296 TYR B CA 1
ATOM 2466 C C . TYR A 1 296 ? 17.54800 21.31500 26.71700 1.000 7.41141 296 TYR B C 1
ATOM 2467 O O . TYR A 1 296 ? 16.55100 22.03200 26.82700 1.000 9.01950 296 TYR B O 1
ATOM 2476 N N . MET A 1 297 ? 17.55000 20.19400 26.00600 1.000 6.56394 297 MET B N 1
ATOM 2477 C CA . MET A 1 297 ? 16.36200 19.75200 25.27900 1.000 6.96399 297 MET B CA 1
ATOM 2478 C C . MET A 1 297 ? 15.46500 18.83100 26.09400 1.000 6.51657 297 MET B C 1
ATOM 2479 O O . MET A 1 297 ? 14.52800 18.24400 25.54200 1.000 7.89832 297 MET B O 1
ATOM 2484 N N . VAL A 1 298 ? 15.75000 18.69400 27.38300 1.000 7.43510 298 VAL B N 1
ATOM 2485 C CA . VAL A 1 298 ? 14.86700 18.08700 28.36900 1.000 7.72987 298 VAL B CA 1
ATOM 2486 C C . VAL A 1 298 ? 14.61300 19.15200 29.42200 1.000 8.32995 298 VAL B C 1
ATOM 2487 O O . VAL A 1 298 ? 15.52100 19.91600 29.76800 1.000 8.98002 298 VAL B O 1
ATOM 2491 N N . ASN A 1 299 ? 13.37100 19.23900 29.88900 1.000 10.98816 299 ASN B N 1
ATOM 2492 C CA . ASN A 1 299 ? 12.96100 20.28900 30.81100 1.000 12.98314 299 ASN B CA 1
ATOM 2493 C C . ASN A 1 299 ? 13.51600 19.97400 32.19700 1.000 15.04128 299 ASN B C 1
ATOM 2494 O O . ASN A 1 299 ? 13.11300 18.98600 32.82200 1.000 16.27300 299 ASN B O 1
ATOM 2499 N N . CYS A 1 300 ? 14.44700 20.80700 32.67100 1.000 14.25697 300 CYS B N 1
ATOM 2500 C CA . CYS A 1 300 ? 15.15100 20.59100 33.93200 1.000 14.43068 300 CYS B CA 1
ATOM 2501 C C . CYS A 1 300 ? 15.06300 21.83400 34.80300 1.000 19.58656 300 CYS B C 1
ATOM 2502 O O . CYS A 1 300 ? 15.06200 22.96400 34.30500 1.000 23.02645 300 CYS B O 1
ATOM 2505 N N . SER A 1 301 ? 15.02200 21.61000 36.11900 1.000 15.71241 301 SER B N 1
ATOM 2506 C CA . SER A 1 301 ? 14.90700 22.69200 37.09000 1.000 19.01807 301 SER B CA 1
ATOM 2507 C C . SER A 1 301 ? 16.21500 23.43100 37.32000 1.000 17.80740 301 SER B C 1
ATOM 2508 O O . SER A 1 301 ? 16.20800 24.49100 37.95400 1.000 21.57627 301 SER B O 1
ATOM 2511 N N . GLY A 1 302 ? 17.32900 22.90000 36.83600 1.000 16.33880 302 GLY B N 1
ATOM 2512 C CA . GLY A 1 302 ? 18.60900 23.53600 37.05800 1.000 16.37828 302 GLY B CA 1
ATOM 2513 C C . GLY A 1 302 ? 19.68400 22.77100 36.32600 1.000 14.65176 302 GLY B C 1
ATOM 2514 O O . GLY A 1 302 ? 19.40100 21.86700 35.53700 1.000 16.68095 302 GLY B O 1
ATOM 2515 N N . GLN A 1 303 ? 20.93000 23.13800 36.61600 1.000 17.89425 303 GLN B N 1
ATOM 2516 C CA . GLN A 1 303 ? 22.06000 22.56800 35.90300 1.000 16.28090 303 GLN B CA 1
ATOM 2517 C C . GLN A 1 303 ? 22.38200 21.14900 36.35400 1.000 13.92799 303 GLN B C 1
ATOM 2518 O O . GLN A 1 303 ? 23.09800 20.43900 35.63800 1.000 16.93361 303 GLN B O 1
ATOM 2524 N N . GLY A 1 304 ? 21.87900 20.71500 37.50900 1.000 13.47530 304 GLY B N 1
ATOM 2525 C CA . GLY A 1 304 ? 22.17700 19.37200 37.98900 1.000 12.96471 304 GLY B CA 1
ATOM 2526 C C . GLY A 1 304 ? 23.66900 19.19400 38.25500 1.000 13.49899 304 GLY B C 1
ATOM 2527 O O . GLY A 1 304 ? 24.40100 20.14600 38.52700 1.000 16.49408 304 GLY B O 1
ATOM 2528 N N . LYS A 1 305 ? 24.11300 17.93800 38.19200 1.000 11.01974 305 LYS B N 1
ATOM 2529 C CA . LYS A 1 305 ? 25.52900 17.60600 38.31200 1.000 10.89341 305 LYS B CA 1
ATOM 2530 C C . LYS A 1 305 ? 25.92500 16.69600 37.16000 1.000 8.08781 305 LYS B C 1
ATOM 2531 O O . LYS A 1 305 ? 25.37600 15.60000 37.00900 1.000 9.56167 305 LYS B O 1
ATOM 2537 N N . THR A 1 306 ? 26.88400 17.14100 36.36000 1.000 8.16414 306 THR B N 1
ATOM 2538 C CA . THR A 1 306 ? 27.30400 16.37600 35.19900 1.000 9.21426 306 THR B CA 1
ATOM 2539 C C . THR A 1 306 ? 28.23000 15.24300 35.62500 1.000 6.15600 306 THR B C 1
ATOM 2540 O O . THR A 1 306 ? 29.17900 15.46000 36.39200 1.000 7.49827 306 THR B O 1
ATOM 2544 N N . ILE A 1 307 ? 27.91600 14.03200 35.16600 1.000 6.69291 307 ILE B N 1
ATOM 2545 C CA A ILE A 1 307 ? 28.79200 12.89200 35.38600 0.820 7.23771 307 ILE B CA 1
ATOM 2546 C CA B ILE A 1 307 ? 28.78200 12.87100 35.37300 0.180 7.35351 307 ILE B CA 1
ATOM 2547 C C . ILE A 1 307 ? 29.85900 12.82000 34.30700 1.000 7.10612 307 ILE B C 1
ATOM 2548 O O . ILE A 1 307 ? 31.04100 12.62300 34.59500 1.000 8.39311 307 ILE B O 1
ATOM 2557 N N . SER A 1 308 ? 29.44300 12.96900 33.05500 1.000 6.26654 308 SER B N 1
ATOM 2558 C CA A SER A 1 308 ? 30.30200 12.80800 31.89600 0.640 6.91399 308 SER B CA 1
ATOM 2559 C CA B SER A 1 308 ? 30.32700 12.86500 31.91100 0.360 6.55079 308 SER B CA 1
ATOM 2560 C C . SER A 1 308 ? 29.62000 13.52400 30.74400 1.000 6.60342 308 SER B C 1
ATOM 2561 O O . SER A 1 308 ? 28.39200 13.60500 30.70400 1.000 7.66934 308 SER B O 1
ATOM 2566 N N . SER A 1 309 ? 30.41200 14.01200 29.80000 1.000 7.06664 309 SER B N 1
ATOM 2567 C CA A SER A 1 309 ? 29.84000 14.75100 28.68800 0.710 6.70607 309 SER B CA 1
ATOM 2568 C CA B SER A 1 309 ? 29.86800 14.78800 28.69500 0.290 6.87451 309 SER B CA 1
ATOM 2569 C C . SER A 1 309 ? 30.65600 14.50700 27.42600 1.000 6.96662 309 SER B C 1
ATOM 2570 O O . SER A 1 309 ? 31.85100 14.19600 27.47200 1.000 8.10624 309 SER B O 1
ATOM 2575 N N . VAL A 1 310 ? 29.98100 14.66200 26.29600 1.000 5.24800 310 VAL B N 1
ATOM 2576 C CA . VAL A 1 310 ? 30.58600 14.64600 24.97200 1.000 6.21653 310 VAL B CA 1
ATOM 2577 C C . VAL A 1 310 ? 30.27000 15.98800 24.33800 1.000 5.71647 310 VAL B C 1
ATOM 2578 O O . VAL A 1 310 ? 29.10900 16.42100 24.34000 1.000 6.77450 310 VAL B O 1
ATOM 2582 N N . LEU A 1 311 ? 31.29500 16.64400 23.79900 1.000 6.21390 311 LEU B N 1
ATOM 2583 C CA . LEU A 1 311 ? 31.13700 17.90100 23.08000 1.000 6.25601 311 LEU B CA 1
ATOM 2584 C C . LEU A 1 311 ? 31.64400 17.72300 21.66100 1.000 6.51131 311 LEU B C 1
ATOM 2585 O O . LEU A 1 311 ? 32.79100 17.30200 21.45900 1.000 8.03254 311 LEU B O 1
ATOM 2590 N N . MET A 1 312 ? 30.79100 18.03900 20.69200 1.000 6.63764 312 MET B N 1
ATOM 2591 C CA . MET A 1 312 ? 31.17400 18.08400 19.28500 1.000 6.45867 312 MET B CA 1
ATOM 2592 C C . MET A 1 312 ? 31.29900 19.54200 18.86600 1.000 7.52985 312 MET B C 1
ATOM 2593 O O . MET A 1 312 ? 30.32300 20.30100 18.94400 1.000 7.31403 312 MET B O 1
ATOM 2598 N N . PHE A 1 313 ? 32.49300 19.93000 18.42800 1.000 6.05073 313 PHE B N 1
ATOM 2599 C CA . PHE A 1 313 ? 32.75300 21.26100 17.89500 1.000 6.87188 313 PHE B CA 1
ATOM 2600 C C . PHE A 1 313 ? 32.74400 21.16800 16.37200 1.000 7.07716 313 PHE B C 1
ATOM 2601 O O . PHE A 1 313 ? 33.52400 20.40400 15.79200 1.000 9.42218 313 PHE B O 1
ATOM 2609 N N . ARG A 1 314 ? 31.87100 21.93100 15.72700 1.000 6.38761 314 ARG B N 1
ATOM 2610 C CA . ARG A 1 314 ? 31.75200 21.90300 14.26900 1.000 6.86398 314 ARG B CA 1
ATOM 2611 C C . ARG A 1 314 ? 32.08700 23.26600 13.67700 1.000 8.26678 314 ARG B C 1
ATOM 2612 O O . ARG A 1 314 ? 31.64300 24.30400 14.18300 1.000 8.26941 314 ARG B O 1
ATOM 2620 N N . GLY A 1 315 ? 32.83100 23.26000 12.57100 1.000 7.35878 315 GLY B N 1
ATOM 2621 C CA . GLY A 1 315 ? 32.99700 24.45600 11.77500 1.000 9.66958 315 GLY B CA 1
ATOM 2622 C C . GLY A 1 315 ? 34.27200 25.19900 12.07300 1.000 8.36679 315 GLY B C 1
ATOM 2623 O O . GLY A 1 315 ? 35.33300 24.59900 12.27100 1.000 9.30112 315 GLY B O 1
ATOM 2624 N N . ASN A 1 316 ? 34.17000 26.52600 12.10500 1.000 10.20122 316 ASN B N 1
ATOM 2625 C CA . ASN A 1 316 ? 35.32600 27.40900 12.22600 1.000 10.18017 316 ASN B CA 1
ATOM 2626 C C . ASN A 1 316 ? 35.72700 27.49400 13.69800 1.000 11.68298 316 ASN B C 1
ATOM 2627 O O . ASN A 1 316 ? 35.49000 28.48700 14.38800 1.000 14.64649 316 ASN B O 1
ATOM 2632 N N . ILE A 1 317 ? 36.36700 26.42200 14.17500 1.000 10.57758 317 ILE B N 1
ATOM 2633 C CA . ILE A 1 317 ? 36.69200 26.23100 15.58800 1.000 10.97763 317 ILE B CA 1
ATOM 2634 C C . ILE A 1 317 ? 38.16400 26.53700 15.81200 1.000 11.59613 317 ILE B C 1
ATOM 2635 O O . ILE A 1 317 ? 39.03600 26.02300 15.09600 1.000 14.28066 317 ILE B O 1
ATOM 2640 N N . ALA A 1 318 ? 38.45000 27.36600 16.80700 1.000 9.95119 318 ALA B N 1
ATOM 2641 C CA . ALA A 1 318 ? 39.82000 27.57900 17.25300 1.000 10.18543 318 ALA B CA 1
ATOM 2642 C C . ALA A 1 318 ? 40.15900 26.47400 18.25000 1.000 10.01436 318 ALA B C 1
ATOM 2643 O O . ALA A 1 318 ? 39.62200 26.44600 19.36400 1.000 10.78024 318 ALA B O 1
ATOM 2645 N N . ILE A 1 319 ? 41.04300 25.56000 17.84200 1.000 11.88037 319 ILE B N 1
ATOM 2646 C CA . ILE A 1 319 ? 41.38100 24.40700 18.67400 1.000 12.15146 319 ILE B CA 1
ATOM 2647 C C . ILE A 1 319 ? 41.97200 24.84800 20.00400 1.000 11.28556 319 ILE B C 1
ATOM 2648 O O . ILE A 1 319 ? 41.69200 24.24400 21.05000 1.000 11.26977 319 ILE B O 1
ATOM 2653 N N . GLU A 1 320 ? 42.78000 25.91000 20.00100 1.000 11.08291 320 GLU B N 1
ATOM 2654 C CA . GLU A 1 320 ? 43.32300 26.39200 21.26500 1.000 11.95143 320 GLU B CA 1
ATOM 2655 C C . GLU A 1 320 ? 42.22500 26.86500 22.20400 1.000 12.79364 320 GLU B C 1
ATOM 2656 O O . GLU A 1 320 ? 42.34500 26.70000 23.42100 1.000 14.73861 320 GLU B O 1
ATOM 2662 N N . ASN A 1 321 ? 41.14700 27.44300 21.67300 1.000 10.20122 321 ASN B N 1
ATOM 2663 C CA . ASN A 1 321 ? 40.03700 27.84100 22.53100 1.000 12.51992 321 ASN B CA 1
ATOM 2664 C C . ASN A 1 321 ? 39.28300 26.62600 23.05500 1.000 12.59098 321 ASN B C 1
ATOM 2665 O O . ASN A 1 321 ? 38.96000 26.56200 24.24800 1.000 14.05168 321 ASN B O 1
ATOM 2670 N N . ALA A 1 322 ? 39.00100 25.64900 22.18700 1.000 10.24597 322 ALA B N 1
ATOM 2671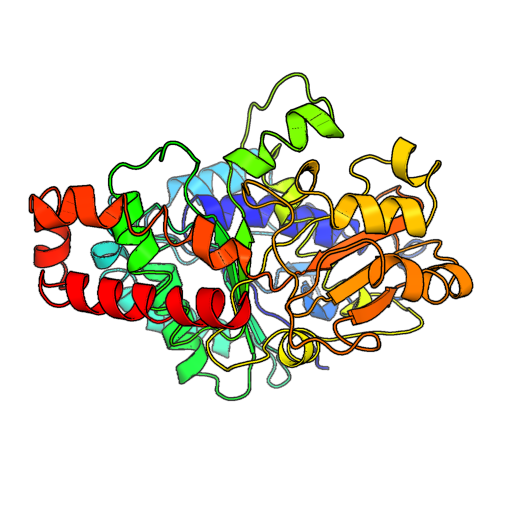 C CA . ALA A 1 322 ? 38.33800 24.43200 22.65200 1.000 9.83539 322 ALA B CA 1
ATOM 2672 C C . ALA A 1 322 ? 39.09000 23.80100 23.81600 1.000 9.23795 322 ALA B C 1
ATOM 2673 O O . ALA A 1 322 ? 38.47400 23.38300 24.80200 1.000 9.78802 322 ALA B O 1
ATOM 2675 N N . PHE A 1 323 ? 40.42000 23.75300 23.73700 1.000 10.17227 323 PHE B N 1
ATOM 2676 C CA . PHE A 1 323 ? 41.18600 23.13100 24.81300 1.000 11.44348 323 PHE B CA 1
ATOM 2677 C C . PHE A 1 323 ? 41.36700 24.05400 26.01000 1.000 13.48583 323 PHE B C 1
ATOM 2678 O O . PHE A 1 323 ? 41.26000 23.60700 27.15900 1.000 12.75942 323 PHE B O 1
ATOM 2686 N N . SER A 1 324 ? 41.64600 25.33500 25.77700 1.000 14.22539 324 SER B N 1
ATOM 2687 C CA A SER A 1 324 ? 41.97300 26.19600 26.90300 0.460 15.09655 324 SER B CA 1
ATOM 2688 C CA B SER A 1 324 ? 41.96000 26.24800 26.87500 0.540 14.60175 324 SER B CA 1
ATOM 2689 C C . SER A 1 324 ? 40.77000 26.46100 27.79600 1.000 18.68645 324 SER B C 1
ATOM 2690 O O . SER A 1 324 ? 40.95100 26.75700 28.98300 1.000 30.86686 324 SER B O 1
ATOM 2695 N N . ILE A 1 325 ? 39.54800 26.34000 27.27100 1.000 14.11222 325 ILE B N 1
ATOM 2696 C CA . ILE A 1 325 ? 38.36600 26.58900 28.08700 1.000 20.24980 325 ILE B CA 1
ATOM 2697 C C . ILE A 1 325 ? 38.02900 25.41900 28.98800 1.000 17.95742 325 ILE B C 1
ATOM 2698 O O . ILE A 1 325 ? 37.09500 25.52700 29.79100 1.000 20.42877 325 ILE B O 1
ATOM 2703 N N . MET A 1 326 ? 38.74900 24.29900 28.87600 1.000 16.92045 326 MET B N 1
ATOM 2704 C CA . MET A 1 326 ? 38.34400 23.10500 29.61400 1.000 13.46214 326 MET B CA 1
ATOM 2705 C C . MET A 1 326 ? 38.40400 23.33000 31.11600 1.000 12.57256 326 MET B C 1
ATOM 2706 O O . MET A 1 326 ? 37.50200 22.90000 31.84200 1.000 12.08566 326 MET B O 1
ATOM 2711 N N . THR A 1 327 ? 39.44400 24.01700 31.60200 1.000 14.67544 327 THR B N 1
ATOM 2712 C CA . THR A 1 327 ? 39.50200 24.31700 33.02900 1.000 15.16234 327 THR B CA 1
ATOM 2713 C C . THR A 1 327 ? 38.35100 25.22200 33.44900 1.000 16.84939 327 THR B C 1
ATOM 2714 O O . THR A 1 327 ? 37.82200 25.07200 34.55500 1.000 17.55210 327 THR B O 1
ATOM 2718 N N . ASP A 1 328 ? 37.92100 26.13100 32.56600 1.000 17.52579 328 ASP B N 1
ATOM 2719 C CA . ASP A 1 328 ? 36.77000 26.98300 32.86400 1.000 20.26822 328 ASP B CA 1
ATOM 2720 C C . ASP A 1 328 ? 35.47400 26.18400 32.93000 1.000 17.08363 328 ASP B C 1
ATOM 2721 O O . ASP A 1 328 ? 34.63500 26.43000 33.80300 1.000 18.05216 328 ASP B O 1
ATOM 2726 N N . ILE A 1 329 ? 35.26800 25.25500 31.99500 1.000 16.42302 329 ILE B N 1
ATOM 2727 C CA . ILE A 1 329 ? 34.10800 24.37100 32.07700 1.000 15.59924 329 ILE B CA 1
ATOM 2728 C C . ILE A 1 329 ? 34.10200 23.64200 33.41300 1.000 11.81721 329 ILE B C 1
ATOM 2729 O O . ILE A 1 329 ? 33.09300 23.61700 34.13200 1.000 11.32241 329 ILE B O 1
ATOM 2734 N N . LYS A 1 330 ? 35.24300 23.04900 33.77000 1.000 9.97751 330 LYS B N 1
ATOM 2735 C CA . LYS A 1 330 ? 35.29700 22.23600 34.97700 1.000 9.96435 330 LYS B CA 1
ATOM 2736 C C . LYS A 1 330 ? 35.14300 23.07900 36.23600 1.000 13.03577 330 LYS B C 1
ATOM 2737 O O . LYS A 1 330 ? 34.69800 22.56900 37.27200 1.000 17.72581 330 LYS B O 1
ATOM 2743 N N . SER A 1 331 ? 35.48300 24.36600 36.17000 1.000 11.71983 331 SER B N 1
ATOM 2744 C CA A SER A 1 331 ? 35.37600 25.23300 37.33800 0.570 14.58333 331 SER B CA 1
ATOM 2745 C CA B SER A 1 331 ? 35.37300 25.22400 37.34200 0.430 15.10707 331 SER B CA 1
ATOM 2746 C C . SER A 1 331 ? 34.00000 25.87000 37.48200 1.000 18.94438 331 SER B C 1
ATOM 2747 O O . SER A 1 331 ? 33.58000 26.16800 38.60600 1.000 23.38701 331 SER B O 1
ATOM 2752 N N . ASN A 1 332 ? 33.28600 26.08200 36.37800 1.000 13.75165 332 ASN B N 1
ATOM 2753 C CA . ASN A 1 332 ? 32.03600 26.83400 36.40800 1.000 14.24118 332 ASN B CA 1
ATOM 2754 C C . ASN A 1 332 ? 30.79200 25.96600 36.30400 1.000 14.06484 332 ASN B C 1
ATOM 2755 O O . ASN A 1 332 ? 29.70700 26.41400 36.69100 1.000 17.53105 332 ASN B O 1
ATOM 2760 N N . VAL A 1 333 ? 30.91600 24.76000 35.78100 1.000 11.43558 333 VAL B N 1
ATOM 2761 C CA . VAL A 1 333 ? 29.80500 23.82900 35.64700 1.000 13.40424 333 VAL B CA 1
ATOM 2762 C C . VAL A 1 333 ? 29.92200 22.81000 36.76800 1.000 11.74088 333 VAL B C 1
ATOM 2763 O O . VAL A 1 333 ? 31.01800 22.31900 37.06100 1.000 12.04618 333 VAL B O 1
ATOM 2767 N N . ALA A 1 334 ? 28.79800 22.49400 37.40600 1.000 12.35674 334 ALA B N 1
ATOM 2768 C CA . ALA A 1 334 ? 28.79800 21.53900 38.50300 1.000 9.97751 334 ALA B CA 1
ATOM 2769 C C . ALA A 1 334 ? 28.91800 20.12300 37.95200 1.000 11.83037 334 ALA B C 1
ATOM 2770 O O . ALA A 1 334 ? 28.11000 19.70400 37.11500 1.000 12.26200 334 ALA B O 1
ATOM 2772 N N . PHE A 1 335 ? 29.93800 19.40100 38.40100 1.000 10.25912 335 PHE B N 1
ATOM 2773 C CA . PHE A 1 335 ? 30.07500 17.98500 38.10200 1.000 9.49324 335 PHE B CA 1
ATOM 2774 C C . PHE A 1 335 ? 29.79700 17.17700 39.36200 1.000 9.16689 335 PHE B C 1
ATOM 2775 O O . PHE A 1 335 ? 29.82600 17.69800 40.48200 1.000 11.45927 335 PHE B O 1
ATOM 2783 N N . ALA A 1 336 ? 29.48600 15.89900 39.16900 1.000 9.79065 336 ALA B N 1
ATOM 2784 C CA . ALA A 1 336 ? 29.16600 15.04000 40.29500 1.000 9.12741 336 ALA B CA 1
ATOM 2785 C C . ALA A 1 336 ? 30.39400 14.89800 41.19400 1.000 11.09344 336 ALA B C 1
ATOM 2786 O O . ALA A 1 336 ? 31.53000 15.02000 40.72200 1.000 10.96447 336 ALA B O 1
ATOM 2788 N N . PRO A 1 337 ? 30.19600 14.61800 42.49200 1.000 12.28832 337 PRO B N 1
ATOM 2789 C CA . PRO A 1 337 ? 31.32700 14.66900 43.43900 1.000 15.77558 337 PRO B CA 1
ATOM 2790 C C . PRO A 1 337 ? 32.49600 13.77200 43.07900 1.000 20.18926 337 PRO B C 1
ATOM 2791 O O . PRO A 1 337 ? 33.64600 14.12500 43.37100 1.000 18.32851 337 PRO B O 1
ATOM 2795 N N . GLY A 1 338 ? 32.24300 12.61800 42.47900 1.000 15.28341 338 GLY B N 1
ATOM 2796 C CA . GLY A 1 338 ? 33.31400 11.69500 42.16000 1.000 15.57555 338 GLY B CA 1
ATOM 2797 C C . GLY A 1 338 ? 34.11700 12.00600 40.91600 1.000 12.79101 338 GLY B C 1
ATOM 2798 O O . GLY A 1 338 ? 35.10300 11.31500 40.65200 1.000 15.41501 338 GLY B O 1
ATOM 2799 N N 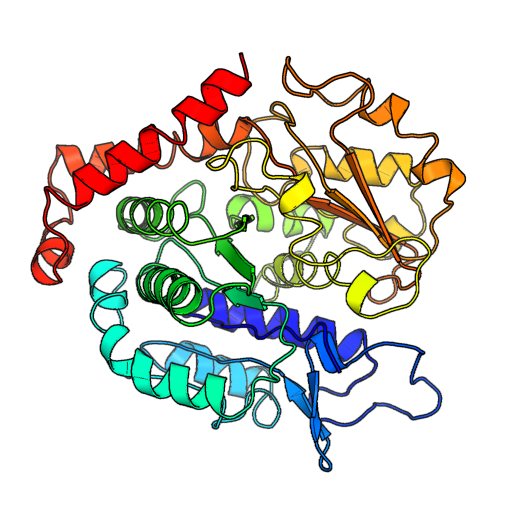. VAL A 1 339 ? 33.74400 13.03200 40.15500 1.000 9.84065 339 VAL B N 1
ATOM 2800 C CA . VAL A 1 339 ? 34.41900 13.35200 38.89900 1.000 8.28520 339 VAL B CA 1
ATOM 2801 C C . VAL A 1 339 ? 35.68900 14.13800 39.20400 1.000 10.03805 339 VAL B C 1
ATOM 2802 O O . VAL A 1 339 ? 35.63800 15.23800 39.76600 1.000 10.14595 339 VAL B O 1
ATOM 2806 N N . HIS A 1 340 ? 36.83800 13.58100 38.82300 1.000 8.30100 340 HIS B N 1
ATOM 2807 C CA . HIS A 1 340 ? 38.11100 14.24900 39.02000 1.000 8.49576 340 HIS B CA 1
ATOM 2808 C C . HIS A 1 340 ? 38.12600 15.57700 38.25400 1.000 8.45365 340 HIS B C 1
ATOM 2809 O O . HIS A 1 340 ? 37.53300 15.68500 37.17800 1.000 8.54313 340 HIS B O 1
ATOM 2816 N N . PRO A 1 341 ? 38.80500 16.60100 38.78300 1.000 8.83264 341 PRO B N 1
ATOM 2817 C CA . PRO A 1 341 ? 38.87400 17.89100 38.06900 1.000 10.19333 341 PRO B CA 1
ATOM 2818 C C . PRO A 1 341 ? 39.32100 17.78800 36.61700 1.000 9.81433 341 PRO B C 1
ATOM 2819 O O . PRO A 1 341 ? 38.91700 18.62200 35.79400 1.000 9.70380 341 PRO B O 1
ATOM 2823 N N . ASP A 1 342 ? 40.13400 16.79200 36.26500 1.000 8.64841 342 ASP B N 1
ATOM 2824 C CA . ASP A 1 342 ? 40.67800 16.66300 34.91900 1.000 8.51418 342 ASP B CA 1
ATOM 2825 C C . ASP A 1 342 ? 39.81100 15.81800 33.99900 1.000 8.73263 342 ASP B C 1
ATOM 2826 O O . ASP A 1 342 ? 40.19900 15.60200 32.84600 1.000 8.37995 342 ASP B O 1
ATOM 2831 N N . LEU A 1 343 ? 38.66900 15.31900 34.46500 1.000 7.83252 343 LEU B N 1
ATOM 2832 C CA . LEU A 1 343 ? 37.90400 14.32200 33.71800 1.000 7.45616 343 LEU B CA 1
ATOM 2833 C C . LEU A 1 343 ? 36.47100 14.76900 33.46600 1.000 7.44826 343 LEU B C 1
ATOM 2834 O O . LEU A 1 343 ? 36.01600 15.79700 33.96300 1.000 8.45101 343 LEU B O 1
ATOM 2839 N N . GLY A 1 344 ? 35.75600 13.97500 32.66800 1.000 6.82187 344 GLY B N 1
ATOM 2840 C CA . GLY A 1 344 ? 34.34600 14.20400 32.40700 1.000 8.36153 344 GLY B CA 1
ATOM 2841 C C . GLY A 1 344 ? 34.03000 14.84600 31.07400 1.000 7.02453 344 GLY B C 1
ATOM 2842 O O . GLY A 1 344 ? 32.85700 15.13000 30.81900 1.000 7.34035 344 GLY B O 1
ATOM 2843 N N . LEU A 1 345 ? 35.03600 15.08100 30.23100 1.000 6.90872 345 LEU B N 1
ATOM 2844 C CA . LEU A 1 345 ? 34.86800 15.67400 28.91000 1.000 6.33760 345 LEU B CA 1
ATOM 2845 C C . LEU A 1 345 ? 35.40800 14.74500 27.82800 1.000 8.34311 345 LEU B C 1
ATOM 2846 O O . LEU A 1 345 ? 36.49200 14.16000 27.96500 1.000 9.15636 345 LEU B O 1
ATOM 2851 N N . LYS A 1 346 ? 34.66400 14.64000 26.73600 1.000 6.49815 346 LYS B N 1
ATOM 2852 C CA . LYS A 1 346 ? 35.08100 13.89300 25.55400 1.000 5.96650 346 LYS B CA 1
ATOM 2853 C C . LYS A 1 346 ? 34.82400 14.78400 24.35300 1.000 6.26917 346 LYS B C 1
ATOM 2854 O O . LYS A 1 346 ? 33.68900 15.21300 24.14300 1.000 7.26666 346 LYS B O 1
ATOM 2860 N N . TYR A 1 347 ? 35.86700 15.06300 23.58000 1.000 6.10073 347 TYR B N 1
ATOM 2861 C CA . TYR A 1 347 ? 35.80100 16.01100 22.47000 1.000 6.14284 347 TYR B CA 1
ATOM 2862 C C . TYR A 1 347 ? 35.79200 15.33300 21.09800 1.000 6.04546 347 TYR B C 1
ATOM 2863 O O . TYR A 1 347 ? 36.55700 14.39700 20.84300 1.000 7.72987 347 TYR B O 1
ATOM 2872 N N . GLY A 1 348 ? 34.96100 15.85900 20.20100 1.000 6.64817 348 GLY B N 1
ATOM 2873 C CA . GLY A 1 348 ? 35.14900 15.67400 18.77200 1.000 5.96650 348 GLY B CA 1
ATOM 2874 C C . GLY A 1 348 ? 35.18700 17.03400 18.11000 1.000 6.85082 348 GLY B C 1
ATOM 2875 O O . GLY A 1 348 ? 34.59900 18.00100 18.60200 1.000 6.26128 348 GLY B O 1
ATOM 2876 N N . ILE A 1 349 ? 35.92700 17.11300 17.00400 1.000 7.32456 349 ILE B N 1
ATOM 2877 C CA . ILE A 1 349 ? 36.10000 18.37400 16.29100 1.000 7.21929 349 ILE B CA 1
ATOM 2878 C C . ILE A 1 349 ? 36.00700 18.06800 14.80900 1.000 7.62460 349 ILE B C 1
ATOM 2879 O O . ILE A 1 349 ? 36.78000 17.25100 14.29700 1.000 8.99318 349 ILE B O 1
ATOM 2884 N N . CYS A 1 350 ? 35.05700 18.70500 14.13200 1.000 8.31679 350 CYS B N 1
ATOM 2885 C CA . CYS A 1 350 ? 34.77700 18.48100 12.71900 1.000 8.02991 350 CYS B CA 1
ATOM 2886 C C . CYS A 1 350 ? 34.81900 19.81200 11.98900 1.000 9.04319 350 CYS B C 1
ATOM 2887 O O . CYS A 1 350 ? 34.31400 20.82000 12.49200 1.000 9.69590 350 CYS B O 1
ATOM 2890 N N . GLU A 1 351 ? 35.39300 19.81700 10.78500 1.000 9.66432 351 GLU B N 1
ATOM 2891 C CA A GLU A 1 351 ? 35.55000 21.07600 10.06900 0.580 12.06460 351 GLU B CA 1
ATOM 2892 C CA B GLU A 1 351 ? 35.55400 21.06700 10.05400 0.420 12.29358 351 GLU B CA 1
ATOM 2893 C C . GLU A 1 351 ? 34.26300 21.54600 9.40400 1.000 11.34610 351 GLU B C 1
ATOM 2894 O O . GLU A 1 351 ? 34.17100 22.72100 9.03300 1.000 14.52279 351 GLU B O 1
ATOM 2905 N N . SER A 1 352 ? 33.27100 20.67700 9.26200 1.000 10.76445 352 SER B N 1
ATOM 2906 C CA . SER A 1 352 ? 32.03300 21.02500 8.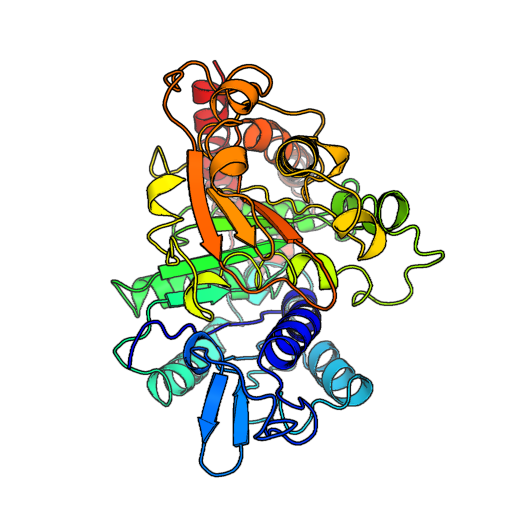56900 1.000 11.59350 352 SER B CA 1
ATOM 2907 C C . SER A 1 352 ? 31.06100 21.69200 9.53600 1.000 10.14859 352 SER B C 1
ATOM 2908 O O . SER A 1 352 ? 30.64700 21.08100 10.52500 1.000 14.74387 352 SER B O 1
ATOM 2911 N N . ALA A 1 353 ? 30.68800 22.94800 9.24300 1.000 11.44874 353 ALA B N 1
ATOM 2912 C CA . ALA A 1 353 ? 29.66400 23.63100 10.02000 1.000 10.38019 353 ALA B CA 1
ATOM 2913 C C . ALA A 1 353 ? 28.28200 23.22500 9.51300 1.000 14.27803 353 ALA B C 1
ATOM 2914 O O . ALA A 1 353 ? 28.12600 22.88800 8.33900 1.000 13.42529 353 ALA B O 1
ATOM 2916 N N . PRO A 1 354 ? 27.26300 23.25200 10.36500 1.000 11.28820 354 PRO B N 1
ATOM 2917 C CA . PRO A 1 354 ? 25.90400 22.99500 9.88300 1.000 11.26714 354 PRO B CA 1
ATOM 2918 C C . PRO A 1 354 ? 25.42500 24.16600 9.04700 1.000 13.90693 354 PRO B C 1
ATOM 2919 O O . PRO A 1 354 ? 25.96200 25.27300 9.12100 1.000 15.63609 354 PRO B O 1
ATOM 2923 N N . VAL A 1 355 ? 24.38000 23.90200 8.25900 1.000 18.31272 355 VAL B N 1
ATOM 2924 C CA . VAL A 1 355 ? 23.88700 24.80200 7.21400 1.000 36.79652 355 VAL B CA 1
ATOM 2925 C C . VAL A 1 355 ? 24.07300 26.28200 7.54300 1.000 41.45497 355 VAL B C 1
ATOM 2926 O O . VAL A 1 355 ? 23.56900 26.77700 8.55700 1.000 51.59040 355 VAL B O 1
ATOM 2930 N N . ASP A 1 356 ? 24.85100 26.97300 6.70500 1.000 30.93792 356 ASP B N 1
ATOM 2931 C CA . ASP A 1 356 ? 25.10300 28.41600 6.74700 1.000 32.18544 356 ASP B CA 1
ATOM 2932 C C . ASP A 1 356 ? 25.70000 28.97600 8.04000 1.000 24.35292 356 ASP B C 1
ATOM 2933 O O . ASP A 1 356 ? 25.94700 30.18300 8.12400 1.000 24.00551 356 ASP B O 1
ATOM 2938 N N . PHE A 1 357 ? 25.96700 28.13700 9.03500 1.000 16.84149 357 PHE B N 1
ATOM 2939 C CA . PHE A 1 357 ? 26.54500 28.63800 10.27500 1.000 14.79914 357 PHE B CA 1
ATOM 2940 C C . PHE A 1 357 ? 28.06300 28.77300 10.15100 1.000 14.85178 357 PHE B C 1
ATOM 2941 O O . PHE A 1 357 ? 28.70600 28.13400 9.31600 1.000 15.47028 357 PHE B O 1
ATOM 2949 N N . ASP A 1 358 ? 28.64000 29.59500 11.02800 1.000 11.71456 358 ASP B N 1
ATOM 2950 C CA . ASP A 1 358 ? 30.09400 29.67300 11.12000 1.000 11.55665 358 ASP B CA 1
ATOM 2951 C C . ASP A 1 358 ? 30.63700 28.52000 11.95700 1.000 10.68286 358 ASP B C 1
ATOM 2952 O O . ASP A 1 358 ? 31.64000 27.89200 11.59600 1.000 10.59864 358 ASP B O 1
ATOM 2957 N N . LYS A 1 359 ? 29.96200 28.21700 13.06300 1.000 11.06712 359 LYS B N 1
ATOM 2958 C CA . LYS A 1 359 ? 30.36600 27.15000 13.96500 1.000 10.71181 359 LYS B CA 1
ATOM 2959 C C . LYS A 1 359 ? 29.18100 26.79700 14.85300 1.000 10.85920 359 LYS B C 1
ATOM 2960 O O . LYS A 1 359 ? 28.18600 27.52500 14.91800 1.000 12.09882 359 LYS B O 1
ATOM 2966 N N . GLU A 1 360 ? 29.30800 25.66200 15.54000 1.000 8.17993 360 GLU B N 1
ATOM 2967 C CA . GLU A 1 360 ? 28.23800 25.12500 16.36700 1.000 7.72461 360 GLU B CA 1
ATOM 2968 C C . GLU A 1 360 ? 28.84000 24.12900 17.35400 1.000 8.22467 360 GLU B C 1
ATOM 2969 O O . GLU A 1 360 ? 29.78500 23.40700 17.02100 1.000 10.95658 360 GLU B O 1
ATOM 2975 N N . VAL A 1 361 ? 28.29200 24.08900 18.56200 1.000 8.89844 361 VAL B N 1
ATOM 2976 C CA . VAL A 1 361 ? 28.69400 23.11600 19.57400 1.000 7.51669 361 VAL B CA 1
ATOM 2977 C C . VAL A 1 361 ? 27.48000 22.28800 19.95700 1.000 7.85357 361 VAL B C 1
ATOM 2978 O O . VAL A 1 361 ? 26.38900 22.83600 20.15700 1.000 8.21151 361 VAL B O 1
ATOM 2982 N N . THR A 1 362 ? 27.65800 20.97000 20.02500 1.000 5.85070 362 THR B N 1
ATOM 2983 C CA . THR A 1 362 ? 26.62600 20.05900 20.49900 1.000 7.64039 362 THR B CA 1
ATOM 2984 C C . THR A 1 362 ? 27.13700 19.33800 21.74100 1.000 6.92188 362 THR B C 1
ATOM 2985 O O . THR A 1 362 ? 28.28100 18.86300 21.77400 1.000 7.59302 362 THR B O 1
ATOM 2989 N N . LEU A 1 363 ? 26.28800 19.25700 22.76300 1.000 6.20074 363 LEU B N 1
ATOM 2990 C CA . LEU A 1 363 ? 26.62500 18.64000 24.04000 1.000 6.11652 363 LEU B CA 1
ATOM 2991 C C . LEU A 1 363 ? 25.70000 17.46000 24.29200 1.000 6.80871 363 LEU B C 1
ATOM 2992 O O . LEU A 1 363 ? 24.47900 17.57800 24.13200 1.000 7.41931 363 LEU B O 1
ATOM 2997 N N . LEU A 1 364 ? 26.28000 16.32100 24.65900 1.000 5.24800 364 LEU B N 1
ATOM 2998 C CA . LEU A 1 364 ? 25.53600 15.20300 25.22900 1.000 5.44802 364 LEU B CA 1
ATOM 2999 C C . LEU A 1 364 ? 25.99600 15.08500 26.66800 1.000 6.06388 364 LEU B C 1
ATOM 3000 O O . LEU A 1 364 ? 27.19000 14.88900 26.91200 1.000 6.32971 364 LEU B O 1
ATOM 3005 N N . SER A 1 365 ? 25.07700 15.23700 27.61500 1.000 6.22180 365 SER B N 1
ATOM 3006 C CA A SER A 1 365 ? 25.43500 15.23300 29.02600 0.660 6.45867 365 SER B CA 1
ATOM 3007 C CA B SER A 1 365 ? 25.40500 15.25800 29.03700 0.340 6.95347 365 SER B CA 1
ATOM 3008 C C . SER A 1 365 ? 24.75500 14.08200 29.75000 1.000 4.89269 365 SER B C 1
ATOM 3009 O O . SER A 1 365 ? 23.53700 13.89600 29.65300 1.000 6.46393 365 SER B O 1
ATOM 3014 N N . ASN A 1 366 ? 25.55300 13.32100 30.48400 1.000 5.71384 366 ASN B N 1
ATOM 3015 C CA . ASN A 1 366 ? 25.03800 12.33100 31.41900 1.000 5.64278 366 ASN B CA 1
ATOM 3016 C C . ASN A 1 366 ? 24.99800 13.04700 32.75900 1.000 6.60079 366 ASN B C 1
ATOM 3017 O O . ASN A 1 366 ? 26.04500 13.31900 33.34700 1.000 7.88516 366 ASN B O 1
ATOM 3022 N N . ASN A 1 367 ? 23.80200 13.40500 33.20300 1.000 7.39562 367 ASN B N 1
ATOM 3023 C CA . ASN A 1 367 ? 23.61800 14.36700 34.28200 1.000 7.09032 367 ASN B CA 1
ATOM 3024 C C . ASN A 1 367 ? 22.70600 13.77500 35.34300 1.000 7.83252 367 ASN B C 1
ATOM 3025 O O . ASN A 1 367 ? 21.68600 13.15600 35.02000 1.000 9.84592 367 ASN B O 1
ATOM 3030 N N . THR A 1 368 ? 23.07600 13.96000 36.61200 1.000 8.01675 368 THR B N 1
ATOM 3031 C CA . THR A 1 368 ? 22.26400 13.40800 37.69200 1.000 9.00897 368 THR B CA 1
ATOM 3032 C C . THR A 1 368 ? 20.86000 13.99000 37.73800 1.000 9.36954 368 THR B C 1
ATOM 3033 O O . THR A 1 368 ? 19.99600 13.40700 38.39900 1.000 9.69327 368 THR B O 1
ATOM 3037 N N . ILE A 1 369 ? 20.61200 15.13000 37.08800 1.000 8.11150 369 ILE B N 1
ATOM 3038 C CA . ILE A 1 369 ? 19.26700 15.69800 37.05800 1.000 11.11449 369 ILE B CA 1
ATOM 3039 C C . ILE A 1 369 ? 18.25600 14.75900 36.40000 1.000 13.06472 369 ILE B C 1
ATOM 3040 O O . ILE A 1 369 ? 17.04400 14.95800 36.55800 1.000 10.88815 369 ILE B O 1
ATOM 3045 N N . ILE A 1 370 ? 18.72400 13.73700 35.66900 1.000 11.31715 370 ILE B N 1
ATOM 3046 C CA . ILE A 1 370 ? 17.89800 12.63000 35.17100 1.000 14.24381 370 ILE B CA 1
ATOM 3047 C C . ILE A 1 370 ? 16.99400 12.12600 36.28400 1.000 13.14105 370 ILE B C 1
ATOM 3048 O O . ILE A 1 370 ? 15.82600 11.78100 36.05800 1.000 14.26224 370 ILE B O 1
ATOM 3053 N N . SER A 1 371 ? 17.53400 12.06700 37.49300 1.000 11.89353 371 SER B N 1
ATOM 3054 C CA . SER A 1 371 ? 16.75900 11.53600 38.60500 1.000 14.20960 371 SER B CA 1
ATOM 3055 C C . SER A 1 371 ? 15.51500 12.37500 38.87100 1.000 10.17227 371 SER B C 1
ATOM 3056 O O . SER A 1 371 ? 14.45100 11.82900 39.17400 1.000 10.51968 371 SER B O 1
ATOM 3059 N N . GLU A 1 372 ? 15.61700 13.69900 38.73300 1.000 10.39335 372 GLU B N 1
ATOM 3060 C CA . GLU A 1 372 ? 14.46000 14.56800 38.94800 1.000 10.30650 372 GLU B CA 1
ATOM 3061 C C . GLU A 1 372 ? 13.43900 14.40000 37.83200 1.000 11.33820 372 GLU B C 1
ATOM 3062 O O . GLU A 1 372 ? 12.23000 14.30200 38.08600 1.000 11.29872 372 GLU B O 1
ATOM 3068 N N . VAL A 1 373 ? 13.92000 14.34300 36.59400 1.000 8.94844 373 VAL B N 1
ATOM 3069 C CA . VAL A 1 373 ? 13.05100 14.13700 35.44700 1.000 12.15146 373 VAL B CA 1
ATOM 3070 C C . VAL A 1 373 ? 12.31700 12.81000 35.58000 1.000 9.01950 373 VAL B C 1
ATOM 3071 O O . VAL A 1 373 ? 11.09400 12.72700 35.40500 1.000 10.33019 373 VAL B O 1
ATOM 3075 N N . PHE A 1 374 ? 13.05800 11.75100 35.89800 1.000 8.44838 374 PHE B N 1
ATOM 3076 C CA . PHE A 1 374 ? 12.46100 10.42700 35.99800 1.000 7.40615 374 PHE B CA 1
ATOM 3077 C C . PHE A 1 374 ? 11.58000 10.30700 37.23800 1.000 7.24561 374 PHE B C 1
ATOM 3078 O O . PHE A 1 374 ? 10.55300 9.62200 37.20500 1.000 8.17203 374 PHE B O 1
ATOM 3086 N N . ASN A 1 375 ? 11.95100 10.95100 38.34100 1.000 7.69566 375 ASN B N 1
ATOM 3087 C CA A ASN A 1 375 ? 11.08600 10.88400 39.50900 0.450 7.78778 375 ASN B CA 1
ATOM 3088 C CA B ASN A 1 375 ? 11.09500 10.91500 39.52500 0.550 8.32995 375 ASN B CA 1
ATOM 3089 C C . ASN A 1 375 ? 9.72400 11.51000 39.23800 1.000 8.46417 375 ASN B C 1
ATOM 3090 O O . ASN A 1 375 ? 8.71200 11.05400 39.79000 1.000 8.55103 375 ASN B O 1
ATOM 3099 N N . ARG A 1 376 ? 9.67000 12.54500 38.40100 1.000 7.62986 376 ARG B N 1
ATOM 3100 C CA . ARG A 1 376 ? 8.38000 13.12900 38.06000 1.000 8.43259 376 ARG B CA 1
ATOM 3101 C C . ARG A 1 376 ? 7.53700 12.14000 37.26700 1.000 7.86410 376 ARG B C 1
ATOM 3102 O O . ARG A 1 376 ? 6.33500 12.01100 37.52200 1.000 8.12203 376 ARG B O 1
ATOM 3110 N N . VAL A 1 377 ? 8.15300 11.42100 36.31900 1.000 6.81924 377 VAL B N 1
ATOM 3111 C CA . VAL A 1 377 ? 7.44800 10.35500 35.61300 1.000 7.22981 377 VAL B CA 1
ATOM 3112 C C . VAL A 1 377 ? 6.92700 9.32300 36.60300 1.000 6.08231 377 VAL B C 1
ATOM 3113 O O . VAL A 1 377 ? 5.77400 8.88400 36.52300 1.000 7.31140 377 VAL B O 1
ATOM 3117 N N . LEU A 1 378 ? 7.76200 8.94100 37.56500 1.000 6.79029 378 LEU B N 1
ATOM 3118 C CA . LEU A 1 378 ? 7.37500 7.92700 38.53700 1.000 7.47721 378 LEU B CA 1
ATOM 3119 C C . LEU A 1 378 ? 6.19300 8.39400 39.37200 1.000 7.17718 378 LEU B C 1
ATOM 3120 O O . LEU A 1 378 ? 5.27500 7.61300 39.66300 1.000 7.80620 378 LEU B O 1
ATOM 3125 N N A GLU A 1 379 ? 6.19800 9.66600 39.77700 0.490 8.62209 379 GLU B N 1
ATOM 3126 N N B GLU A 1 379 ? 6.17800 9.67400 39.74900 0.510 8.74052 379 GLU B N 1
ATOM 3127 C CA A GLU A 1 379 ? 5.07300 10.20900 40.53000 0.490 7.16928 379 GLU B CA 1
ATOM 3128 C CA B GLU A 1 379 ? 5.06700 10.20400 40.53200 0.510 7.08243 379 GLU B CA 1
ATOM 3129 C C A GLU A 1 379 ? 3.78500 10.13600 39.72300 0.490 5.94282 379 GLU B C 1
ATOM 3130 C C B GLU A 1 379 ? 3.76900 10.20200 39.73700 0.510 7.36930 379 GLU B C 1
ATOM 3131 O O A GLU A 1 379 ? 2.73400 9.75400 40.25200 0.490 7.28508 379 GLU B O 1
ATOM 3132 O O B GLU A 1 379 ? 2.69500 9.93600 40.29300 0.510 7.72461 379 GLU B O 1
ATOM 3143 N N . ARG A 1 380 ? 3.84900 10.49600 38.43800 1.000 6.04809 380 ARG B N 1
ATOM 3144 C CA . ARG A 1 380 ? 2.66900 10.39000 37.58600 1.000 7.07980 380 ARG B CA 1
ATOM 3145 C C . ARG A 1 380 ? 2.21600 8.94600 37.47100 1.000 5.87176 380 ARG B C 1
ATOM 3146 O O . ARG A 1 380 ? 1.01600 8.65500 37.56400 1.000 6.66132 380 ARG B O 1
ATOM 3154 N N . PHE A 1 381 ? 3.16600 8.03200 37.26100 1.000 5.82438 381 PHE B N 1
ATOM 3155 C CA . PHE A 1 381 ? 2.85200 6.60900 37.18500 1.000 5.89018 381 PHE B CA 1
ATOM 3156 C C . PHE A 1 381 ? 2.11700 6.14600 38.43600 1.000 6.38234 381 PHE B C 1
ATOM 3157 O O . PHE A 1 381 ? 1.07100 5.48700 38.35300 1.000 6.65869 381 PHE B O 1
ATOM 3165 N N . ASP A 1 382 ? 2.65900 6.47800 39.60900 1.000 6.79292 382 ASP B N 1
ATOM 3166 C CA . ASP A 1 382 ? 2.06000 6.02000 40.85300 1.000 7.75093 382 ASP B CA 1
ATOM 3167 C C . ASP A 1 382 ? 0.66500 6.59600 41.04200 1.000 7.60618 382 ASP B C 1
ATOM 3168 O O . ASP A 1 382 ? -0.21700 5.92200 41.58700 1.000 7.90358 382 ASP B O 1
ATOM 3173 N N . SER A 1 383 ? 0.42800 7.82300 40.56900 1.000 7.72461 383 SER B N 1
ATOM 3174 C CA . SER A 1 383 ? -0.89200 8.41100 40.73900 1.000 7.70882 383 SER B CA 1
ATOM 3175 C C . SER A 1 383 ? -1.95300 7.61800 39.98300 1.000 7.00084 383 SER B C 1
ATOM 3176 O O . SER A 1 383 ? -3.09100 7.50200 40.44900 1.000 9.51167 383 SER B O 1
ATOM 3179 N N . LEU A 1 384 ? -1.59200 7.03800 38.84100 1.000 6.50078 384 LEU B N 1
ATOM 3180 C CA . LEU A 1 384 ? -2.52500 6.19600 38.10200 1.000 7.21929 384 LEU B CA 1
ATOM 3181 C C . LEU A 1 384 ? -2.56300 4.79000 38.67700 1.000 7.02189 384 LEU B C 1
ATOM 3182 O O . LEU A 1 384 ? -3.64400 4.22600 38.90400 1.000 7.05085 384 LEU B O 1
ATOM 3187 N N . PHE A 1 385 ? -1.38400 4.20100 38.87400 1.000 7.31667 385 PHE B N 1
ATOM 3188 C CA . PHE A 1 385 ? -1.31000 2.79000 39.22400 1.000 7.31140 385 PHE B CA 1
ATOM 3189 C C . PHE A 1 385 ? -1.90800 2.52000 40.59500 1.000 8.18782 385 PHE B C 1
ATOM 3190 O O . PHE A 1 385 ? -2.59800 1.51000 40.78800 1.000 9.43271 385 PHE B O 1
ATOM 3198 N N . ASN A 1 386 ? -1.68400 3.41400 41.55500 1.000 8.31415 386 ASN B N 1
ATOM 3199 C CA . ASN A 1 386 ? -2.20700 3.17600 42.89400 1.000 10.34861 386 ASN B CA 1
ATOM 3200 C C . ASN A 1 386 ? -3.72400 3.18300 42.92500 1.000 9.66168 386 ASN B C 1
ATOM 3201 O O . ASN A 1 386 ? -4.31000 2.62200 43.85300 1.000 12.90944 386 ASN B O 1
ATOM 3206 N N . ARG A 1 387 ? -4.36900 3.78200 41.93100 1.000 9.37481 387 ARG B N 1
ATOM 3207 C CA . ARG A 1 387 ? -5.81800 3.77900 41.78800 1.000 10.00909 387 ARG B CA 1
ATOM 3208 C C . ARG A 1 387 ? -6.31800 2.73400 40.80400 1.000 8.71420 387 ARG B C 1
ATOM 3209 O O . ARG A 1 387 ? -7.53300 2.64500 40.58000 1.000 10.54074 387 ARG B O 1
ATOM 3217 N N . ASP A 1 388 ? -5.41500 1.96800 40.18900 1.000 8.90370 388 ASP B N 1
ATOM 3218 C CA . ASP A 1 388 ? -5.77000 0.99900 39.15500 1.000 8.73526 388 ASP B CA 1
ATOM 3219 C C . ASP A 1 388 ? -6.43100 1.67100 37.95300 1.000 10.35650 388 ASP B C 1
ATOM 3220 O O . ASP A 1 388 ? -7.26400 1.07300 37.27000 1.000 11.75667 388 ASP B O 1
ATOM 3225 N N . TRP A 1 389 ? -6.06700 2.91700 37.66200 1.000 8.18519 389 TRP B N 1
ATOM 3226 C CA . TRP A 1 389 ? -6.67400 3.61200 36.53700 1.000 7.29824 389 TRP B CA 1
ATOM 3227 C C . TRP A 1 389 ? -5.96800 3.23900 35.24200 1.000 7.60354 389 TRP B C 1
ATOM 3228 O O . TRP A 1 389 ? -4.73500 3.13900 35.19200 1.000 8.71420 389 TRP B O 1
ATOM 3239 N N . TYR A 1 390 ? -6.75800 3.02500 34.19300 1.000 6.62185 390 TYR B N 1
ATOM 3240 C CA . TYR A 1 390 ? -6.27100 2.83800 32.82600 1.000 7.07980 390 TYR B CA 1
ATOM 3241 C C . TYR A 1 390 ? -5.47100 1.55900 32.62300 1.000 7.46668 390 TYR B C 1
ATOM 3242 O O . TYR A 1 390 ? -4.75800 1.43700 31.62200 1.000 9.46956 390 TYR B O 1
ATOM 3251 N N . THR A 1 391 ? -5.56400 0.58700 33.52500 1.000 7.89832 391 THR B N 1
ATOM 3252 C CA . THR A 1 391 ? -4.74600 -0.61800 33.39800 1.000 9.23269 391 THR B CA 1
ATOM 3253 C C . THR A 1 391 ? -5.34500 -1.67400 32.46700 1.000 9.21953 391 THR B C 1
ATOM 3254 O O . THR A 1 391 ? -4.60600 -2.52900 31.97300 1.000 9.13794 391 THR B O 1
ATOM 3258 N N . SER A 1 392 ? -6.65500 -1.62800 32.21100 1.000 9.63273 392 SER B N 1
ATOM 3259 C CA . SER A 1 392 ? -7.34500 -2.74000 31.54800 1.000 9.95909 392 SER B CA 1
ATOM 3260 C C . SER A 1 392 ? -6.74700 -3.09400 30.18400 1.000 9.88013 392 SER B C 1
ATOM 3261 O O . SER A 1 392 ? -6.58100 -4.27300 29.85300 1.000 10.32492 392 SER B O 1
ATOM 3264 N N . ASP A 1 393 ? -6.45300 -2.09800 29.35500 1.000 9.96435 393 ASP B N 1
ATOM 3265 C CA . ASP A 1 393 ? -5.97800 -2.42800 28.01400 1.000 8.94844 393 ASP B CA 1
ATOM 3266 C C . ASP A 1 393 ? -4.51700 -2.85500 27.98800 1.000 9.41165 393 ASP B C 1
ATOM 3267 O O . ASP A 1 393 ? -4.08400 -3.46200 27.00300 1.000 11.29872 393 ASP B O 1
ATOM 3272 N N . TYR A 1 394 ? -3.74600 -2.54400 29.03300 1.000 8.19572 394 TYR B N 1
ATOM 3273 C CA . TYR A 1 394 ? -2.42600 -3.14800 29.19300 1.000 6.67185 394 TYR B CA 1
ATOM 3274 C C . TYR A 1 394 ? -2.56100 -4.62600 29.53000 1.000 7.46405 394 TYR B C 1
ATOM 3275 O O . TYR A 1 394 ? -1.92400 -5.48000 28.89800 1.000 8.34311 394 TYR B O 1
ATOM 3284 N N . VAL A 1 395 ? -3.42200 -4.94300 30.50500 1.000 8.21941 395 VAL B N 1
ATOM 3285 C CA . VAL A 1 395 ? -3.65700 -6.32800 30.91300 1.000 9.13794 395 VAL B CA 1
ATOM 3286 C C . VAL A 1 395 ? -4.14300 -7.16200 29.73400 1.000 12.10145 395 VAL B C 1
ATOM 3287 O O . VAL A 1 395 ? -3.68600 -8.29300 29.51800 1.000 12.36727 395 VAL B O 1
ATOM 3291 N N . ASN A 1 396 ? -5.05900 -6.61100 28.93800 1.000 8.72736 396 ASN B N 1
ATOM 3292 C CA . ASN A 1 396 ? -5.60800 -7.36300 27.81600 1.000 11.15397 396 ASN B CA 1
ATOM 3293 C C . ASN A 1 396 ? -4.59200 -7.60500 26.70400 1.000 11.68035 396 ASN B C 1
ATOM 3294 O O . ASN A 1 396 ? -4.82000 -8.47800 25.85700 1.000 16.32038 396 ASN B O 1
ATOM 3299 N N . ALA A 1 397 ? -3.48100 -6.86800 26.68600 1.000 10.94079 397 ALA B N 1
ATOM 3300 C CA . ALA A 1 397 ? -2.44200 -7.00800 25.67100 1.000 10.11963 397 ALA B CA 1
ATOM 3301 C C . ALA A 1 397 ? -1.14400 -7.56600 26.25300 1.000 11.23556 397 ALA B C 1
ATOM 3302 O O . ALA A 1 397 ? -0.05800 -7.29200 25.74300 1.000 14.02537 397 ALA B O 1
ATOM 3304 N N . GLY A 1 398 ? -1.23800 -8.32700 27.34000 1.000 11.20134 398 GLY B N 1
ATOM 3305 C CA . GLY A 1 398 ? -0.11500 -9.11200 27.80900 1.000 13.59374 398 GLY B CA 1
ATOM 3306 C C . GLY A 1 398 ? 0.77800 -8.46300 28.84600 1.000 13.39634 398 GLY B C 1
ATOM 3307 O O . GLY A 1 398 ? 1.80200 -9.05500 29.21400 1.000 15.93086 398 GLY B O 1
ATOM 3308 N N . THR A 1 399 ? 0.44600 -7.27000 29.32400 1.000 8.81421 399 THR B N 1
ATOM 3309 C CA . THR A 1 399 ? 1.19600 -6.63900 30.40100 1.000 8.81948 399 THR B CA 1
ATOM 3310 C C . THR A 1 399 ? 0.32200 -6.71600 31.64200 1.000 8.15624 399 THR B C 1
ATOM 3311 O O . THR A 1 399 ? -0.61500 -5.93100 31.80300 1.000 8.89317 399 THR B O 1
ATOM 3315 N N . SER A 1 400 ? 0.62600 -7.66600 32.52100 1.000 8.82474 400 SER B N 1
ATOM 3316 C CA . SER A 1 400 ? -0.16500 -7.78400 33.73300 1.000 8.73789 400 SER B CA 1
ATOM 3317 C C . SER A 1 400 ? 0.10400 -6.60000 34.66200 1.000 7.85094 400 SER B C 1
ATOM 3318 O O . SER A 1 400 ? 1.07900 -5.86300 34.51400 1.000 8.00359 400 SER B O 1
ATOM 3321 N N . LYS A 1 401 ? -0.77600 -6.42400 35.64400 1.000 9.07214 401 LYS B N 1
ATOM 3322 C CA . LYS A 1 401 ? -0.53000 -5.39600 36.65000 1.000 8.54839 401 LYS B CA 1
ATOM 3323 C C . LYS A 1 401 ? 0.77100 -5.66700 37.39800 1.000 9.25637 401 LYS B C 1
ATOM 3324 O O . LYS A 1 401 ? 1.49900 -4.72900 37.75400 1.000 9.82749 401 LYS B O 1
ATOM 3330 N N . SER A 1 402 ? 1.09200 -6.94500 37.63000 1.000 9.38007 402 SER B N 1
ATOM 3331 C CA A SER A 1 402 ? 2.39100 -7.29300 38.20200 0.530 10.24597 402 SER B CA 1
ATOM 3332 C CA B SER A 1 402 ? 2.38700 -7.28600 38.20700 0.470 10.24860 402 SER B CA 1
ATOM 3333 C C . SER A 1 402 ? 3.53000 -6.83900 37.30200 1.000 10.01173 402 SER B C 1
ATOM 3334 O O . SER A 1 402 ? 4.54400 -6.31700 37.78500 1.000 11.00658 402 SER B O 1
ATOM 3339 N N . ASN A 1 403 ? 3.38900 -7.04900 35.98800 1.000 9.55641 403 ASN B N 1
ATOM 3340 C CA . ASN A 1 403 ? 4.42200 -6.62100 35.04600 1.000 9.30638 403 ASN B CA 1
ATOM 3341 C C . ASN A 1 403 ? 4.61600 -5.11300 35.08700 1.000 7.86673 403 ASN B C 1
ATOM 3342 O O . ASN A 1 403 ? 5.74700 -4.62700 34.97500 1.000 9.10899 403 ASN B O 1
ATOM 3347 N N . LEU A 1 404 ? 3.51700 -4.36000 35.16200 1.000 8.17203 404 LEU B N 1
ATOM 3348 C CA . LEU A 1 404 ? 3.60700 -2.90500 35.25500 1.000 8.02465 404 LEU B CA 1
ATOM 3349 C C . LEU A 1 404 ? 4.40800 -2.48600 36.47500 1.000 9.27743 404 LEU B C 1
ATOM 3350 O O . LEU A 1 404 ? 5.26100 -1.59500 36.39400 1.000 10.54600 404 LEU B O 1
ATOM 3355 N N . LYS A 1 405 ? 4.13900 -3.11900 37.61700 1.000 8.81948 405 LYS B N 1
ATOM 3356 C CA . LYS A 1 405 ? 4.86100 -2.82000 38.84600 1.000 11.34610 405 LYS B CA 1
ATOM 3357 C C . LYS A 1 405 ? 6.32700 -3.22000 38.74300 1.000 10.85656 405 LYS B C 1
ATOM 3358 O O . LYS A 1 405 ? 7.20500 -2.50700 39.24700 1.000 11.51717 405 LYS B O 1
ATOM 3364 N N . GLU A 1 406 ? 6.61700 -4.36100 38.11100 1.000 9.51430 406 GLU B N 1
ATOM 3365 C CA . GLU A 1 406 ? 8.00800 -4.75900 37.91500 1.000 11.30925 406 GLU B CA 1
ATOM 3366 C C . GLU A 1 406 ? 8.77600 -3.70800 37.11600 1.000 9.35902 406 GLU B C 1
ATOM 3367 O O . GLU A 1 406 ? 9.90900 -3.35000 37.46500 1.000 11.22503 406 GLU B O 1
ATOM 3373 N N . ALA A 1 407 ? 8.17100 -3.19300 36.04300 1.000 9.26690 407 ALA B N 1
ATOM 3374 C CA . ALA A 1 407 ? 8.82800 -2.15300 35.26000 1.000 9.59852 407 ALA B CA 1
ATOM 3375 C C . ALA A 1 407 ? 9.04600 -0.89500 36.09700 1.000 8.13519 407 ALA B C 1
ATOM 3376 O O . ALA A 1 407 ? 10.12500 -0.29100 36.06600 1.000 8.93002 407 ALA B O 1
ATOM 3378 N N . ARG A 1 408 ? 8.02800 -0.48700 36.85200 1.000 7.94832 408 ARG B N 1
ATOM 3379 C CA . ARG A 1 408 ? 8.16600 0.66500 37.73500 1.000 8.88791 408 ARG B CA 1
ATOM 3380 C C . ARG A 1 408 ? 9.30800 0.49000 38.73400 1.000 9.19847 408 ARG B C 1
ATOM 3381 O O . ARG A 1 408 ? 10.07100 1.42900 38.98600 1.000 9.31164 408 ARG B O 1
ATOM 3389 N N . ASP A 1 409 ? 9.42900 -0.69700 39.33000 1.000 8.52997 409 ASP B N 1
ATOM 3390 C CA . ASP A 1 409 ? 10.44500 -0.90200 40.35800 1.000 8.34574 409 ASP B CA 1
ATOM 3391 C C . ASP A 1 409 ? 11.85000 -0.88100 39.76600 1.000 9.71432 409 ASP B C 1
ATOM 3392 O O . ASP A 1 409 ? 12.78700 -0.37400 40.39900 1.000 10.48810 409 ASP B O 1
ATOM 3397 N N . ASN A 1 410 ? 12.02300 -1.41500 38.55100 1.000 9.86960 410 ASN B N 1
ATOM 3398 C CA . ASN A 1 410 ? 13.32500 -1.31200 37.89600 1.000 10.96184 410 ASN B CA 1
ATOM 3399 C C . ASN A 1 410 ? 13.62800 0.13400 37.52300 1.000 12.06987 410 ASN B C 1
ATOM 3400 O O . ASN A 1 410 ? 14.77300 0.59400 37.64400 1.000 11.89090 410 ASN B O 1
ATOM 3405 N N . PHE A 1 411 ? 12.61400 0.86100 37.05300 1.000 10.85920 411 PHE B N 1
ATOM 3406 C CA . PHE A 1 411 ? 12.77500 2.28300 36.77100 1.000 12.21725 411 PHE B CA 1
ATOM 3407 C C . PHE A 1 411 ? 13.25700 3.02100 38.01400 1.000 12.20409 411 PHE B C 1
ATOM 3408 O O . PHE A 1 411 ? 14.21200 3.80800 37.95800 1.000 11.38294 411 PHE B O 1
ATOM 3416 N N . ASP A 1 412 ? 12.64400 2.73700 39.16200 1.000 9.66695 412 ASP B N 1
ATOM 3417 C CA . ASP A 1 412 ? 13.05900 3.40400 40.39000 1.000 11.22766 412 ASP B CA 1
ATOM 3418 C C . ASP A 1 412 ? 14.49500 3.05200 40.77500 1.000 10.29860 412 ASP B C 1
ATOM 3419 O O . ASP A 1 412 ? 15.21500 3.89800 41.31100 1.000 10.26439 412 ASP B O 1
ATOM 3424 N N . ARG A 1 413 ? 14.92700 1.81900 40.51800 1.000 9.68274 413 ARG B N 1
ATOM 3425 C CA . ARG A 1 413 ? 16.31000 1.44500 40.79600 1.000 10.73550 413 ARG B CA 1
ATOM 3426 C C . ARG A 1 413 ? 17.28100 2.33000 40.01600 1.000 13.73059 413 ARG B C 1
ATOM 3427 O O . ARG A 1 413 ? 18.31700 2.75000 40.54900 1.000 12.37254 413 ARG B O 1
ATOM 3435 N N . ILE A 1 414 ? 16.95200 2.63400 38.76000 1.000 10.91710 414 ILE B N 1
ATOM 3436 C CA A ILE A 1 414 ? 17.80000 3.49600 37.93600 0.520 11.05133 414 ILE B CA 1
ATOM 3437 C CA B ILE A 1 414 ? 17.82500 3.48500 37.95900 0.480 10.58548 414 ILE B CA 1
ATOM 3438 C C . ILE A 1 414 ? 17.85800 4.89600 38.52700 1.000 9.18005 414 ILE B C 1
ATOM 3439 O O . ILE A 1 414 ? 18.93200 5.50400 38.63800 1.000 9.42481 414 ILE B O 1
ATOM 3448 N N . ILE A 1 415 ? 16.69100 5.43500 38.89000 1.000 8.81158 415 ILE B N 1
ATOM 3449 C CA . ILE A 1 415 ? 16.61900 6.74700 39.52700 1.000 8.75631 415 ILE B CA 1
ATOM 3450 C C . ILE A 1 415 ? 17.55000 6.79800 40.72600 1.000 11.03027 415 ILE B C 1
ATOM 3451 O O . ILE A 1 415 ? 18.30900 7.75600 40.91400 1.000 10.38809 415 ILE B O 1
ATOM 3456 N N . LYS A 1 416 ? 17.50600 5.75700 41.55500 1.000 10.45388 416 LYS B N 1
ATOM 3457 C CA . LYS A 1 416 ? 18.31000 5.75700 42.76700 1.000 11.11186 416 LYS B CA 1
ATOM 3458 C C . LYS A 1 416 ? 19.80200 5.71500 42.46700 1.000 10.14332 416 LYS B C 1
ATOM 3459 O O . LYS A 1 416 ? 20.59600 6.29400 43.21600 1.000 10.12753 416 LYS B O 1
ATOM 3465 N N . ILE A 1 417 ? 20.20700 5.04800 41.38600 1.000 8.68262 417 ILE B N 1
ATOM 3466 C CA . ILE A 1 417 ? 21.62400 5.03600 41.02900 1.000 10.47757 417 ILE B CA 1
ATOM 3467 C C . ILE A 1 417 ? 22.10200 6.43900 40.68600 1.000 10.08016 417 ILE B C 1
ATOM 3468 O O . ILE A 1 417 ? 23.17500 6.87300 41.13000 1.000 10.04594 417 ILE B O 1
ATOM 3473 N N . TYR A 1 418 ? 21.31000 7.17600 39.90500 1.000 7.88252 418 TYR B N 1
ATOM 3474 C CA . TYR A 1 418 ? 21.66900 8.55300 39.58200 1.000 9.24321 418 TYR B CA 1
ATOM 3475 C C . TYR A 1 418 ? 21.67800 9.42800 40.83200 1.000 10.58811 418 TYR B C 1
ATOM 3476 O O . TYR A 1 418 ? 22.56300 10.27500 41.00000 1.000 10.44336 418 TYR B O 1
ATOM 3485 N N . LYS A 1 419 ? 20.71400 9.22000 41.73500 1.000 9.51167 419 LYS B N 1
ATOM 3486 C CA . LYS A 1 419 ? 20.65300 10.03000 42.94700 1.000 12.93050 419 LYS B CA 1
ATOM 3487 C C . LYS A 1 419 ? 21.85700 9.77000 43.84100 1.000 13.29107 419 LYS B C 1
ATOM 3488 O O . LYS A 1 419 ? 22.41200 10.70400 44.42900 1.000 13.67006 419 LYS B O 1
ATOM 3494 N N . GLU A 1 420 ? 22.28600 8.51000 43.93800 1.000 12.05934 420 GLU B N 1
ATOM 3495 C CA . GLU A 1 420 ? 23.46100 8.17500 44.73800 1.000 13.06209 420 GLU B CA 1
ATOM 3496 C C . GLU A 1 420 ? 24.71800 8.84200 44.18500 1.000 12.58309 420 GLU B C 1
ATOM 3497 O O . GLU A 1 420 ? 25.54900 9.34800 44.94600 1.000 15.40711 420 GLU B O 1
ATOM 3503 N N . ILE A 1 421 ? 24.88400 8.84800 42.86000 1.000 10.97763 421 ILE B N 1
ATOM 3504 C CA . ILE A 1 421 ? 26.03800 9.51400 42.26000 1.000 11.64613 421 ILE B CA 1
ATOM 3505 C C . ILE A 1 421 ? 26.01600 11.00700 42.54600 1.000 13.57794 421 ILE B C 1
ATOM 3506 O O . ILE A 1 421 ? 27.07100 11.63300 42.72900 1.000 14.32014 421 ILE B O 1
ATOM 3511 N N . GLU A 1 422 ? 24.82300 11.60400 42.57900 1.000 13.10420 422 GLU B N 1
ATOM 3512 C CA . GLU A 1 422 ? 24.70900 13.03000 42.86300 1.000 13.13315 422 GLU B CA 1
ATOM 3513 C C . GLU A 1 422 ? 25.25900 13.37000 44.24100 1.000 21.12622 422 GLU B C 1
ATOM 3514 O O . GLU A 1 422 ? 25.82000 14.45300 44.43700 1.000 20.46561 422 GLU B O 1
ATOM 3520 N N . GLY A 1 423 ? 25.12200 12.45800 45.19600 1.000 16.76254 423 GLY B N 1
ATOM 3521 C CA . GLY A 1 423 ? 25.65700 12.65600 46.53100 1.000 37.14656 423 GLY B CA 1
ATOM 3522 C C . GLY A 1 423 ? 24.59300 12.73700 47.60800 1.000 51.70883 423 GLY B C 1
ATOM 3523 O O . GLY A 1 423 ? 23.84700 13.71500 47.68600 1.000 56.30938 423 GLY B O 1
#

Secondary structure (DSSP, 8-state):
----EEEEEEHHHHHHHHHHHHHHHHHHTTB-TTTSSBS-STT--S--GGGTEEEETTEEEESEEEEESSSHHHHHHHHHHT-TTTS-GGGEEE-SS--TT-HHHHHHHHHTTHHHHHHHHHHH--TT--EEEEEEESSSSIIIIIHHHHHHHHHHHSTTSEEEEEEEEPPSS-SSTTHHHHHHHHHHHHHHH-SEEEEEEHHHHHHHIIIII--S---STHHHHHHHHHHHHHHTGGGTS--SB---HHHHHHHH-SSTT--EEEEEEE--SHHHHTS--HHHHHHHHTSTTTBSS--SS---EEEEEEEEEES--HHHHHHTHHHHHHHS-B-TTS-TT-SEEEEEESPPSTT-SEEEEEEEEETTHHHHHHHHHHHHHHHHTTTTT-HHHHTTT--HHHHHHHHHHHHHHHHHHHHHH-

Radius of gyration: 20.48 Å; Cα contacts (8 Å, |Δi|>4): 956; chains: 1; bounding box: 51×48×56 Å

B-factor: mean 15.47, std 10.91, range [4.59, 77.76]

=== Feature glossary ===
Feature key, reading from the visual/contextual features back to the raw sequence:

Rendered structure images. Structure images are PyMOL renders from six orthogonal camera directions. Cartoon representation draws helices as coils and strands as arrows; sticks shows the backbone as bonds; surface shows the solvent-excluded envelope. Rainbow coloring maps sequence position to hue (blue→red, N→C); chain coloring assigns a distinct color per polypeptide.

Contact-map, Ramachandran, and PAE plots. Three diagnostic plots accompany the record. The Cα contact map visualizes the tertiary structure as a 2D adjacency matrix (8 Å cutoff, sequence-local contacts suppressed). The Ramachandran plot shows the distribution of backbone (φ, ψ) torsions, with points in the α and β basins reflecting secondary structure content. The PAE plot shows AlphaFold's inter-residue confidence as a color matrix.

InterPro / GO / CATH / organism. The annotation block draws on four external resources. InterPro: which protein families and domains the sequence belongs to. GO: standardized terms for what the protein does, what process it participates in, and where in the cell it acts. CATH: which structural fold it has in the CATH hierarchy. Organism: the species of origin.

Nearest PDB structures. Structural nearest neighbors (via Foldseek easy-search vs the PDB). Reported per hit: target PDB id, E-value, and alignment TM-score. A TM-score above ~0.5 is the conventional threshold for 'same fold'.

Predicted aligned error. Predicted aligned error is AlphaFold's pairwise confidence. Unlike pLDDT (per-residue), PAE is per-residue-pair and captures whether two parts of the structure are correctly placed relative to each other. Units are ångströms of expected positional error.

Solvent-accessible surface area. SASA measures how much of the protein is reachable by solvent. It is computed by rolling a water-sized probe over the atomic surface and summing the exposed area (Å²). Per-residue SASA distinguishes core (buried, low SASA) from surface (exposed, high SASA) residues; total SASA is a whole-molecule size measure.

B-factor. Crystallographic B-factors measure how much each atom's electron density is smeared out, in Å². They rise in mobile loops and surface residues and fall in the buried interior. In AlphaFold models this column is repurposed to hold pLDDT instead.

pLDDT. For AlphaFold models, the B-factor field carries pLDDT — the model's own estimate of local accuracy on a 0–100 scale. Regions with pLDDT<50 should be treated as essentially unmodeled; they often correspond to intrinsically disordered segments.

Backbone torsions (φ/ψ). φ (phi) and ψ (psi) are the two rotatable backbone dihedrals per residue: φ is the C(i-1)–N–Cα–C torsion, ψ is the N–Cα–C–N(i+1) torsion, both in degrees on (−180°, 180°]. α-helical residues cluster near (−60°, −45°); β-strand residues near (−120°, +130°). A Ramachandran plot is simply a scatter of (φ, ψ) for every residue.

Radius of gyration, Cα contacts, bounding box. Radius of gyration (Rg) is the root-mean-square distance of Cα atoms from their centroid — a single number for overall size and compactness. A globular domain of N residues has Rg ≈ 2.2·N^0.38 Å; an extended or disordered chain has a much larger Rg. The Cα contact count is the number of residue pairs whose Cα atoms are within 8 Å and are more than four positions apart in sequence — a standard proxy for tertiary packing density. The bounding box is the smallest axis-aligned box enclosing all Cα atoms.

Secondary structure (3-state, P-SEA). Three-state secondary structure (P-SEA) collapses the eight DSSP classes into helix (a), strand (b), and coil (c). P-SEA assigns these from Cα geometry alone — distances and angles — without requiring backbone oxygens, so it works on any Cα trace.

Secondary structure (8-state, DSSP). Secondary structure is the local, repeating backbone conformation. DSSP classifies it into eight states by reading the hydrogen-bond network: three helix types (H, G, I), two β types (E, B), two non-regular types (T, S), and unstructured coil (-).

Foldseek 3Di. The Foldseek 3Di string encodes local tertiary geometry as a 20-letter alphabet — one character per residue — derived from the relative positions of nearby Cα atoms. Unlike the amino-acid sequence, 3Di is a direct function of the 3D structure, so two proteins with the same fold have similar 3Di strings even at low sequence identity.

mmCIF coordinates. Structure coordinates are given as an mmCIF _atom_site loop: one row per atom with element, residue name, chain id, sequence number, and x/y/z position in Å. Only the four main-chain atoms per residue are included here; side chains are omitted to keep the record compact.

Sequence. This is the polypeptide sequence — one letter per residue, N-terminus first. Length ranges from a few dozen residues for small domains to over a thousand for large multi-domain proteins.